Protein AF-0000000082338810 (afdb_homodimer)

Nearest PDB structures (foldseek):
  4py0-assembly1_A  TM=1.762E-01  e=1.887E+00  Homo sapiens
  6h2e-assembly1_P-2  TM=1.523E-01  e=2.058E+00  Aeromonas hydrophila subsp. hydrophila AL09-71
  4py0-assembly1_A  TM=1.743E-01  e=8.847E-01  Homo sapiens
  6h2e-assembly1_P-2  TM=1.523E-01  e=1.101E+00  Aeromonas hydrophila subsp. hydrophila AL09-71
  6h2f-assembly1_D  TM=1.379E-01  e=5.101E+00  Aeromonas hydrophila subsp. hydrophila AL09-71

Secondary structure (DSSP, 8-state):
----------SS--HHHHHTT------SSS-HHHHHTT----------------------------------------EEEHHHHHHHHHIIIIIHHHT-S-HHHHHIIIIIHHHHHTT-HHHHHHHHHHHHHHHHHTT-TT--HHHHHHHHHHHHHHHHHHHHHHTS--TTTHHHHHHHHHHHHHHHHHHHHHS-----HHHHHHHHHHHHHHHHHHHHHHHHHHHHHHHHTPPPSS-GGGTB---HHHHHHHHHHHHHHHTTHHHHHHSS--HHHHHHHHHHHHHHHHHHTT-B-GGGGGGTGGGG--HHHHHHHHTT-HHHHHHHHHHHHHHHHTTTSTTTTTHHHHHHHHHHHHS-GGGGGGGHHHHHHTT--GGGS--/----------SS--HHHHHTT------SSS-HHHHHTT----PPPP--------------------------------EEEHHHHHHHHHIIIIIHHHT-S-HHHHHIIIIIHHHHHTT-HHHHHHHHHHHHHHHHHTT-TT--HHHHHHHHHHHHHHHHHHHHHHTS--TTTHHHHHHHHHHHHHHHHHHHHHS-----HHHHHHHHHHHHHHHHHHHHHHHHHHHHHHHHTPPPSS-GGGTB---HHHHHHHHHHHHHHHTTHHHHHHSSS-HHHHHHHHHHHHHHHHHHTT-B-GGGGGGTGGGG--HHHHHHHHTT-HHHHHHHHHHHHHHHHTTTSTTTTTHHHHHHHHHHHHS-GGGGGGGHHHHHHTT--GGGTT-

Structure (mmCIF, N/CA/C/O backbone):
data_AF-0000000082338810-model_v1
#
loop_
_entity.id
_entity.type
_entity.pdbx_description
1 polymer 'Zn(2)-C6 fungal-type domain-containing protein'
#
loop_
_atom_site.group_PDB
_atom_site.id
_atom_site.type_symbol
_atom_site.label_atom_id
_atom_site.label_alt_id
_atom_site.label_comp_id
_atom_site.label_asym_id
_atom_site.label_entity_id
_atom_site.label_seq_id
_atom_site.pdbx_PDB_ins_code
_atom_site.Cartn_x
_atom_site.Cartn_y
_atom_site.Cartn_z
_atom_site.occupancy
_atom_site.B_iso_or_equiv
_atom_site.auth_seq_id
_atom_site.auth_comp_id
_atom_site.auth_asym_id
_atom_site.auth_atom_id
_atom_site.pdbx_PDB_model_num
ATOM 1 N N . MET A 1 1 ? 27.25 -40.094 -60.812 1 30.02 1 MET A N 1
ATOM 2 C CA . MET A 1 1 ? 26.891 -38.781 -60.312 1 30.02 1 MET A CA 1
ATOM 3 C C . MET A 1 1 ? 25.594 -38.844 -59.5 1 30.02 1 MET A C 1
ATOM 5 O O . MET A 1 1 ? 24.562 -39.312 -60 1 30.02 1 MET A O 1
ATOM 9 N N . PRO A 1 2 ? 25.5 -39 -58.156 1 37.44 2 PRO A N 1
ATOM 10 C CA . PRO A 1 2 ? 24.344 -39.406 -57.375 1 37.44 2 PRO A CA 1
ATOM 11 C C . PRO A 1 2 ? 23.203 -38.375 -57.406 1 37.44 2 PRO A C 1
ATOM 13 O O . PRO A 1 2 ? 23.453 -37.188 -57.625 1 37.44 2 PRO A O 1
ATOM 16 N N . SER A 1 3 ? 22.078 -38.719 -58.031 1 34.97 3 SER A N 1
ATOM 17 C CA . SER A 1 3 ? 20.875 -37.938 -58.281 1 34.97 3 SER A CA 1
ATOM 18 C C . SER A 1 3 ? 20.375 -37.219 -57.031 1 34.97 3 SER A C 1
ATOM 20 O O . SER A 1 3 ? 20.312 -37.812 -55.969 1 34.97 3 SER A O 1
ATOM 22 N N . ARG A 1 4 ? 20.562 -35.875 -56.938 1 43.81 4 ARG A N 1
ATOM 23 C CA . ARG A 1 4 ? 20.109 -34.969 -55.875 1 43.81 4 ARG A CA 1
ATOM 24 C C . ARG A 1 4 ? 18.641 -35.219 -55.531 1 43.81 4 ARG A C 1
ATOM 26 O O . ARG A 1 4 ? 17.781 -35.219 -56.438 1 43.81 4 ARG A O 1
ATOM 33 N N . ARG A 1 5 ? 18.344 -35.875 -54.5 1 43.25 5 ARG A N 1
ATOM 34 C CA . ARG A 1 5 ? 17 -36.156 -54.031 1 43.25 5 ARG A CA 1
ATOM 35 C C . ARG A 1 5 ? 16.172 -34.875 -54 1 43.25 5 ARG A C 1
ATOM 37 O O . ARG A 1 5 ? 16.641 -33.812 -53.562 1 43.25 5 ARG A O 1
ATOM 44 N N . PRO A 1 6 ? 15.094 -34.719 -54.812 1 43.44 6 PRO A N 1
ATOM 45 C CA . PRO A 1 6 ? 14.266 -33.531 -54.875 1 43.44 6 PRO A CA 1
ATOM 46 C C . PRO A 1 6 ? 13.672 -33.156 -53.5 1 43.44 6 PRO A C 1
ATOM 48 O O . PRO A 1 6 ? 13.336 -34.031 -52.719 1 43.44 6 PRO A O 1
ATOM 51 N N . HIS A 1 7 ? 14.109 -32.219 -52.812 1 49.5 7 HIS A N 1
ATOM 52 C CA . HIS A 1 7 ? 13.562 -31.641 -51.562 1 49.5 7 HIS A CA 1
ATOM 53 C C . HIS A 1 7 ? 12.078 -31.312 -51.719 1 49.5 7 HIS A C 1
ATOM 55 O O . HIS A 1 7 ? 11.68 -30.656 -52.688 1 49.5 7 HIS A O 1
ATOM 61 N N . THR A 1 8 ? 11.156 -32.188 -51.281 1 50.88 8 THR A N 1
ATOM 62 C CA . THR A 1 8 ? 9.711 -31.969 -51.344 1 50.88 8 THR A CA 1
ATOM 63 C C . THR A 1 8 ? 9.32 -30.766 -50.469 1 50.88 8 THR A C 1
ATOM 65 O O . THR A 1 8 ? 9.586 -30.766 -49.281 1 50.88 8 THR A O 1
ATOM 68 N N . LYS A 1 9 ? 9.227 -29.609 -51.031 1 53.47 9 LYS A N 1
ATOM 69 C CA . LYS A 1 9 ? 8.758 -28.391 -50.375 1 53.47 9 LYS A CA 1
ATOM 70 C C . LYS A 1 9 ? 7.316 -28.531 -49.906 1 53.47 9 LYS A C 1
ATOM 72 O O . LYS A 1 9 ? 6.5 -29.172 -50.594 1 53.47 9 LYS A O 1
ATOM 77 N N . SER A 1 10 ? 7.047 -28.359 -48.594 1 59.03 10 SER A N 1
ATOM 78 C CA . SER A 1 10 ? 5.676 -28.344 -48.094 1 59.03 10 SER A CA 1
ATOM 79 C C . SER A 1 10 ? 4.902 -27.156 -48.656 1 59.03 10 SER A C 1
ATOM 81 O O . SER A 1 10 ? 5.391 -26.016 -48.625 1 59.03 10 SER A O 1
ATOM 83 N N . ARG A 1 11 ? 3.947 -27.234 -49.531 1 67.94 11 ARG A N 1
ATOM 84 C CA . ARG A 1 11 ? 3.229 -26.219 -50.281 1 67.94 11 ARG A CA 1
ATOM 85 C C . ARG A 1 11 ? 2.379 -25.344 -49.375 1 67.94 11 ARG A C 1
ATOM 87 O O . ARG A 1 11 ? 2.217 -24.141 -49.625 1 67.94 11 ARG A O 1
ATOM 94 N N . THR A 1 12 ? 1.803 -25.906 -48.25 1 65.44 12 THR A N 1
ATOM 95 C CA . THR A 1 12 ? 0.859 -25.172 -47.438 1 65.44 12 THR A CA 1
ATOM 96 C C . THR A 1 12 ? 1.402 -25.016 -46 1 65.44 12 THR A C 1
ATOM 98 O O . THR A 1 12 ? 0.635 -25 -45.031 1 65.44 12 THR A O 1
ATOM 101 N N . GLY A 1 13 ? 2.631 -24.984 -45.812 1 71.81 13 GLY A N 1
ATOM 102 C CA . GLY A 1 13 ? 3.264 -24.812 -44.5 1 71.81 13 GLY A CA 1
ATOM 103 C C . GLY A 1 13 ? 2.949 -23.484 -43.844 1 71.81 13 GLY A C 1
ATOM 104 O O . GLY A 1 13 ? 2.604 -22.516 -44.531 1 71.81 13 GLY A O 1
ATOM 105 N N . CYS A 1 14 ? 3.031 -23.5 -42.469 1 72.69 14 CYS A N 1
ATOM 106 C CA . CYS A 1 14 ? 2.721 -22.281 -41.75 1 72.69 14 CYS A CA 1
ATOM 107 C C . CYS A 1 14 ? 3.801 -21.219 -41.969 1 72.69 14 CYS A C 1
ATOM 109 O O . CYS A 1 14 ? 4.91 -21.547 -42.406 1 72.69 14 CYS A O 1
ATOM 111 N N . ASN A 1 15 ? 3.549 -19.906 -41.812 1 75.25 15 ASN A N 1
ATOM 112 C CA . ASN A 1 15 ? 4.434 -18.781 -42.094 1 75.25 15 ASN A CA 1
ATOM 113 C C . ASN A 1 15 ? 5.773 -18.938 -41.375 1 75.25 15 ASN A C 1
ATOM 115 O O . ASN A 1 15 ? 6.824 -18.625 -41.938 1 75.25 15 ASN A O 1
ATOM 119 N N . ARG A 1 16 ? 5.785 -19.484 -40.312 1 73.88 16 ARG A N 1
ATOM 120 C CA . ARG A 1 16 ? 7.004 -19.578 -39.5 1 73.88 16 ARG A CA 1
ATOM 121 C C . ARG A 1 16 ? 7.938 -20.656 -40.062 1 73.88 16 ARG A C 1
ATOM 123 O O . ARG A 1 16 ? 9.148 -20.438 -40.156 1 73.88 16 ARG A O 1
ATOM 130 N N . CYS A 1 17 ? 7.461 -21.719 -40.312 1 74.06 17 CYS A N 1
ATOM 131 C CA . CYS A 1 17 ? 8.289 -22.797 -40.844 1 74.06 17 CYS A CA 1
ATOM 132 C C . CYS A 1 17 ? 8.93 -22.375 -42.156 1 74.06 17 CYS A C 1
ATOM 134 O O . CYS A 1 17 ? 10.086 -22.703 -42.438 1 74.06 17 CYS A O 1
ATOM 136 N N . LYS A 1 18 ? 8.227 -21.547 -42.938 1 75.25 18 LYS A N 1
ATOM 137 C CA . LYS A 1 18 ? 8.734 -21.031 -44.219 1 75.25 18 LYS A CA 1
ATOM 138 C C . LYS A 1 18 ? 9.852 -20.016 -43.969 1 75.25 18 LYS A C 1
ATOM 140 O O . LYS A 1 18 ? 10.859 -20.031 -44.688 1 75.25 18 LYS A O 1
ATOM 145 N N . GLU A 1 19 ? 9.68 -19.234 -42.969 1 74.5 19 GLU A N 1
ATOM 146 C CA . GLU A 1 19 ? 10.68 -18.219 -42.625 1 74.5 19 GLU A CA 1
ATOM 147 C C . GLU A 1 19 ? 11.961 -18.875 -42.125 1 74.5 19 GLU A C 1
ATOM 149 O O . GLU A 1 19 ? 13.062 -18.406 -42.438 1 74.5 19 GLU A O 1
ATOM 154 N N . LYS A 1 20 ? 11.844 -19.953 -41.5 1 73.75 20 LYS A N 1
ATOM 155 C CA . LYS A 1 20 ? 12.984 -20.641 -40.906 1 73.75 20 LYS A CA 1
ATOM 156 C C . LYS A 1 20 ? 13.516 -21.734 -41.844 1 73.75 20 LYS A C 1
ATOM 158 O O . LYS A 1 20 ? 14.508 -22.391 -41.531 1 73.75 20 LYS A O 1
ATOM 163 N N . ARG A 1 21 ? 12.859 -21.906 -42.938 1 72.25 21 ARG A N 1
ATOM 164 C CA . ARG A 1 21 ? 13.242 -22.844 -43.969 1 72.25 21 ARG A CA 1
ATOM 165 C C . ARG A 1 21 ? 13.359 -24.266 -43.406 1 72.25 21 ARG A C 1
ATOM 167 O O . ARG A 1 21 ? 14.305 -24.984 -43.75 1 72.25 21 ARG A O 1
ATOM 174 N N . ILE A 1 22 ? 12.508 -24.516 -42.469 1 75.69 22 ILE A N 1
ATOM 175 C CA . ILE A 1 22 ? 12.422 -25.875 -41.969 1 75.69 22 ILE A CA 1
ATOM 176 C C . ILE A 1 22 ? 11.211 -26.578 -42.594 1 75.69 22 ILE A C 1
ATOM 178 O O . ILE A 1 22 ? 10.234 -25.922 -42.969 1 75.69 22 ILE A O 1
ATOM 182 N N . LYS A 1 23 ? 11.266 -27.875 -42.656 1 73.06 23 LYS A N 1
ATOM 183 C CA . LYS A 1 23 ? 10.172 -28.641 -43.219 1 73.06 23 LYS A CA 1
ATOM 184 C C . LYS A 1 23 ? 8.938 -28.609 -42.344 1 73.06 23 LYS A C 1
ATOM 186 O O . LYS A 1 23 ? 9 -29.016 -41.156 1 73.06 23 LYS A O 1
ATOM 191 N N . CYS A 1 24 ? 7.828 -27.969 -42.688 1 73.38 24 CYS A N 1
ATOM 192 C CA . CYS A 1 24 ? 6.551 -27.938 -42 1 73.38 24 CYS A CA 1
ATOM 193 C C . CYS A 1 24 ? 5.754 -29.203 -42.25 1 73.38 24 CYS A C 1
ATOM 195 O O . CYS A 1 24 ? 5.656 -29.672 -43.375 1 73.38 24 CYS A O 1
ATOM 197 N N . ASP A 1 25 ? 5.203 -29.891 -41.375 1 74.38 25 ASP A N 1
ATOM 198 C CA . ASP A 1 25 ? 4.395 -31.078 -41.562 1 74.38 25 ASP A CA 1
ATOM 199 C C . ASP A 1 25 ? 2.941 -30.734 -41.875 1 74.38 25 ASP A C 1
ATOM 201 O O . ASP A 1 25 ? 2.094 -31.609 -42 1 74.38 25 ASP A O 1
ATOM 205 N N . GLU A 1 26 ? 2.502 -29.469 -41.938 1 72.25 26 GLU A N 1
ATOM 206 C CA . GLU A 1 26 ? 1.203 -28.938 -42.344 1 72.25 26 GLU A CA 1
ATOM 207 C C . GLU A 1 26 ? 0.088 -29.484 -41.438 1 72.25 26 GLU A C 1
ATOM 209 O O . GLU A 1 26 ? -1.074 -29.516 -41.844 1 72.25 26 GLU A O 1
ATOM 214 N N . ALA A 1 27 ? 0.519 -29.906 -40.188 1 73.12 27 ALA A N 1
ATOM 215 C CA . ALA A 1 27 ? -0.509 -30.391 -39.25 1 73.12 27 ALA A CA 1
ATOM 216 C C . ALA A 1 27 ? -1.405 -29.234 -38.812 1 73.12 27 ALA A C 1
ATOM 218 O O . ALA A 1 27 ? -0.947 -28.109 -38.656 1 73.12 27 ALA A O 1
ATOM 219 N N . GLN A 1 28 ? -2.768 -29.219 -38.844 1 72 28 GLN A N 1
ATOM 220 C CA . GLN A 1 28 ? -3.758 -28.297 -38.312 1 72 28 GLN A CA 1
ATOM 221 C C . GLN A 1 28 ? -4.258 -28.734 -36.938 1 72 28 GLN A C 1
ATOM 223 O O . GLN A 1 28 ? -4.352 -29.938 -36.656 1 72 28 GLN A O 1
ATOM 228 N N . PRO A 1 29 ? -4.414 -27.734 -35.938 1 70.5 29 PRO A N 1
ATOM 229 C CA . PRO A 1 29 ? -4.336 -26.281 -36.219 1 70.5 29 PRO A CA 1
ATOM 230 C C . PRO A 1 29 ? -2.918 -25.734 -36.062 1 70.5 29 PRO A C 1
ATOM 232 O O . PRO A 1 29 ? -2.637 -24.625 -36.5 1 70.5 29 PRO A O 1
ATOM 235 N N . VAL A 1 30 ? -2.006 -26.484 -35.438 1 75.94 30 VAL A N 1
ATOM 236 C CA . VAL A 1 30 ? -0.631 -26.031 -35.25 1 75.94 30 VAL A CA 1
ATOM 237 C C . VAL A 1 30 ? 0.336 -27.094 -35.75 1 75.94 30 VAL A C 1
ATOM 239 O O . VAL A 1 30 ? 0.204 -28.281 -35.438 1 75.94 30 VAL A O 1
ATOM 242 N N . CYS A 1 31 ? 1.266 -26.719 -36.531 1 74.19 31 CYS A N 1
ATOM 243 C CA . CYS A 1 31 ? 2.234 -27.672 -37.062 1 74.19 31 CYS A CA 1
ATOM 244 C C . CYS A 1 31 ? 3.215 -28.109 -36 1 74.19 31 CYS A C 1
ATOM 246 O O . CYS A 1 31 ? 3.381 -27.422 -34.969 1 74.19 31 CYS A O 1
ATOM 248 N N . SER A 1 32 ? 3.84 -29.312 -36.156 1 74.56 32 SER A N 1
ATOM 249 C CA . SER A 1 32 ? 4.711 -29.938 -35.156 1 74.56 32 SER A CA 1
ATOM 250 C C . SER A 1 32 ? 5.867 -29.016 -34.781 1 74.56 32 SER A C 1
ATOM 252 O O . SER A 1 32 ? 6.312 -29.016 -33.625 1 74.56 32 SER A O 1
ATOM 254 N N . ALA A 1 33 ? 6.379 -28.219 -35.656 1 71.88 33 ALA A N 1
ATOM 255 C CA . ALA A 1 33 ? 7.48 -27.297 -35.406 1 71.88 33 ALA A CA 1
ATOM 256 C C . ALA A 1 33 ? 7.012 -26.125 -34.531 1 71.88 33 ALA A C 1
ATOM 258 O O . ALA A 1 33 ? 7.68 -25.75 -33.562 1 71.88 33 ALA A O 1
ATOM 259 N N . CYS A 1 34 ? 5.961 -25.578 -34.938 1 68.81 34 CYS A N 1
ATOM 260 C CA . CYS A 1 34 ? 5.391 -24.484 -34.188 1 68.81 34 CYS A CA 1
ATOM 261 C C . CYS A 1 34 ? 4.914 -24.969 -32.812 1 68.81 34 CYS A C 1
ATOM 263 O O . CYS A 1 34 ? 5.078 -24.281 -31.797 1 68.81 34 CYS A O 1
ATOM 265 N N . ALA A 1 35 ? 4.359 -26.172 -32.688 1 70.19 35 ALA A N 1
ATOM 266 C CA . ALA A 1 35 ? 3.969 -26.812 -31.453 1 70.19 35 ALA A CA 1
ATOM 267 C C . ALA A 1 35 ? 5.184 -27.047 -30.562 1 70.19 35 ALA A C 1
ATOM 269 O O . ALA A 1 35 ? 5.125 -26.828 -29.344 1 70.19 35 ALA A O 1
ATOM 270 N N . ARG A 1 36 ? 6.23 -27.391 -31.141 1 65.69 36 ARG A N 1
ATOM 271 C CA . ARG A 1 36 ? 7.469 -27.656 -30.406 1 65.69 36 ARG A CA 1
ATOM 272 C C . ARG A 1 36 ? 8.039 -26.375 -29.797 1 65.69 36 ARG A C 1
ATOM 274 O O . ARG A 1 36 ? 8.578 -26.406 -28.688 1 65.69 36 ARG A O 1
ATOM 281 N N . TYR A 1 37 ? 7.883 -25.344 -30.469 1 65.19 37 TYR A N 1
ATOM 282 C CA . TYR A 1 37 ? 8.469 -24.078 -30.031 1 65.19 37 TYR A CA 1
ATOM 283 C C . TYR A 1 37 ? 7.41 -23.172 -29.422 1 65.19 37 TYR A C 1
ATOM 285 O O . TYR A 1 37 ? 7.684 -22 -29.125 1 65.19 37 TYR A O 1
ATOM 293 N N . ASN A 1 38 ? 6.176 -23.719 -29.156 1 58.97 38 ASN A N 1
ATOM 294 C CA . ASN A 1 38 ? 5.004 -23.078 -28.562 1 58.97 38 ASN A CA 1
ATOM 295 C C . ASN A 1 38 ? 4.77 -21.688 -29.141 1 58.97 38 ASN A C 1
ATOM 297 O O . ASN A 1 38 ? 4.562 -20.734 -28.406 1 58.97 38 ASN A O 1
ATOM 301 N N . VAL A 1 39 ? 4.82 -21.672 -30.453 1 65.81 39 VAL A N 1
ATOM 302 C CA . VAL A 1 39 ? 4.551 -20.438 -31.188 1 65.81 39 VAL A CA 1
ATOM 303 C C . VAL A 1 39 ? 3.275 -20.594 -32 1 65.81 39 VAL A C 1
ATOM 305 O O . VAL A 1 39 ? 2.9 -21.703 -32.375 1 65.81 39 VAL A O 1
ATOM 308 N N . PRO A 1 40 ? 2.471 -19.453 -32.062 1 66.56 40 PRO A N 1
ATOM 309 C CA . PRO A 1 40 ? 1.279 -19.562 -32.906 1 66.56 40 PRO A CA 1
ATOM 310 C C . PRO A 1 40 ? 1.6 -20.031 -34.312 1 66.56 40 PRO A C 1
ATOM 312 O O . PRO A 1 40 ? 2.531 -19.516 -34.938 1 66.56 40 PRO A O 1
ATOM 315 N N . CYS A 1 41 ? 0.899 -21.047 -34.719 1 68.62 41 CYS A N 1
ATOM 316 C CA . CYS A 1 41 ? 1.001 -21.594 -36.062 1 68.62 41 CYS A CA 1
ATOM 317 C C . CYS A 1 41 ? -0.009 -20.938 -37 1 68.62 41 CYS A C 1
ATOM 319 O O . CYS A 1 41 ? -1.217 -21.125 -36.844 1 68.62 41 CYS A O 1
ATOM 321 N N . VAL A 1 42 ? 0.25 -19.922 -37.688 1 69.44 42 VAL A N 1
ATOM 322 C CA . VAL A 1 42 ? -0.642 -19.234 -38.625 1 69.44 42 VAL A CA 1
ATOM 323 C C . VAL A 1 42 ? -0.532 -19.859 -40 1 69.44 42 VAL A C 1
ATOM 325 O O . VAL A 1 42 ? 0.528 -19.812 -40.625 1 69.44 42 VAL A O 1
ATOM 328 N N . PRO A 1 43 ? -1.51 -20.594 -40.375 1 63.75 43 PRO A N 1
ATOM 329 C CA . PRO A 1 43 ? -1.501 -21.188 -41.719 1 63.75 43 PRO A CA 1
ATOM 330 C C . PRO A 1 43 ? -1.514 -20.125 -42.812 1 63.75 43 PRO A C 1
ATOM 332 O O . PRO A 1 43 ? -2.053 -19.031 -42.625 1 63.75 43 PRO A O 1
ATOM 335 N N . LYS A 1 44 ? -0.744 -20.219 -43.781 1 59.47 44 LYS A N 1
ATOM 336 C CA . LYS A 1 44 ? -0.892 -19.312 -44.938 1 59.47 44 LYS A CA 1
ATOM 337 C C . LYS A 1 44 ? -2.301 -19.391 -45.5 1 59.47 44 LYS A C 1
ATOM 339 O O . LYS A 1 44 ? -2.838 -20.484 -45.719 1 59.47 44 LYS A O 1
ATOM 344 N N . PRO A 1 45 ? -3.074 -18.219 -45.5 1 49.91 45 PRO A N 1
ATOM 345 C CA . PRO A 1 45 ? -4.355 -18.266 -46.219 1 49.91 45 PRO A CA 1
ATOM 346 C C . PRO A 1 45 ? -4.254 -18.922 -47.594 1 49.91 45 PRO A C 1
ATOM 348 O O . PRO A 1 45 ? -3.258 -18.734 -48.281 1 49.91 45 PRO A O 1
ATOM 351 N N . ARG A 1 46 ? -4.906 -19.953 -47.781 1 44.03 46 ARG A N 1
ATOM 352 C CA . ARG A 1 46 ? -5.043 -20.469 -49.125 1 44.03 46 ARG A CA 1
ATOM 353 C C . ARG A 1 46 ? -5.473 -19.359 -50.094 1 44.03 46 ARG A C 1
ATOM 355 O O . ARG A 1 46 ? -6.449 -18.656 -49.844 1 44.03 46 ARG A O 1
ATOM 362 N N . PRO A 1 47 ? -4.66 -18.938 -51.031 1 38.41 47 PRO A N 1
ATOM 363 C CA . PRO A 1 47 ? -5.273 -18.047 -52 1 38.41 47 PRO A CA 1
ATOM 364 C C . PRO A 1 47 ? -6.543 -18.625 -52.625 1 38.41 47 PRO A C 1
ATOM 366 O O . PRO A 1 47 ? -6.566 -19.812 -53 1 38.41 47 PRO A O 1
ATOM 369 N N . SER A 1 48 ? -7.766 -18.359 -52.031 1 34.5 48 SER A N 1
ATOM 370 C CA . SER A 1 48 ? -8.953 -18.703 -52.812 1 34.5 48 SER A CA 1
ATOM 371 C C . SER A 1 48 ? -8.695 -18.562 -54.312 1 34.5 48 SER A C 1
ATOM 373 O O . SER A 1 48 ? -8.18 -17.531 -54.75 1 34.5 48 SER A O 1
ATOM 375 N N . ARG A 1 49 ? -8.477 -19.594 -54.938 1 32.12 49 ARG A N 1
ATOM 376 C CA . ARG A 1 49 ? -8.414 -19.609 -56.406 1 32.12 49 ARG A CA 1
ATOM 377 C C . ARG A 1 49 ? -9.578 -18.828 -57.031 1 32.12 49 ARG A C 1
ATOM 379 O O . ARG A 1 49 ? -10.656 -19.391 -57.219 1 32.12 49 ARG A O 1
ATOM 386 N N . ALA A 1 50 ? -10.047 -17.641 -56.469 1 30.72 50 ALA A N 1
ATOM 387 C CA . ALA A 1 50 ? -10.992 -17.047 -57.406 1 30.72 50 ALA A CA 1
ATOM 388 C C . ALA A 1 50 ? -10.406 -17.016 -58.812 1 30.72 50 ALA A C 1
ATOM 390 O O . ALA A 1 50 ? -9.188 -16.938 -58.969 1 30.72 50 ALA A O 1
ATOM 391 N N . LYS A 1 51 ? -11.203 -17.375 -59.75 1 30.09 51 LYS A N 1
ATOM 392 C CA . LYS A 1 51 ? -11.062 -17.422 -61.188 1 30.09 51 LYS A CA 1
ATOM 393 C C . LYS A 1 51 ? -10.336 -16.188 -61.719 1 30.09 51 LYS A C 1
ATOM 395 O O . LYS A 1 51 ? -10.703 -15.062 -61.406 1 30.09 51 LYS A O 1
ATOM 400 N N . PRO A 1 52 ? -9.086 -16.391 -62.312 1 27.34 52 PRO A N 1
ATOM 401 C CA . PRO A 1 52 ? -8.352 -15.305 -62.969 1 27.34 52 PRO A CA 1
ATOM 402 C C . PRO A 1 52 ? -9.203 -14.539 -63.969 1 27.34 52 PRO A C 1
ATOM 404 O O . PRO A 1 52 ? -9.703 -15.133 -64.938 1 27.34 52 PRO A O 1
ATOM 407 N N . ALA A 1 53 ? -10.273 -13.836 -63.656 1 26.66 53 ALA A N 1
ATOM 408 C CA . ALA A 1 53 ? -10.727 -13 -64.75 1 26.66 53 ALA A CA 1
ATOM 409 C C . ALA A 1 53 ? -9.547 -12.414 -65.5 1 26.66 53 ALA A C 1
ATOM 411 O O . ALA A 1 53 ? -8.43 -12.352 -65 1 26.66 53 ALA A O 1
ATOM 412 N N . ARG A 1 54 ? -9.93 -11.641 -66.688 1 26.14 54 ARG A N 1
ATOM 413 C CA . ARG A 1 54 ? -9.148 -11.117 -67.812 1 26.14 54 ARG A CA 1
ATOM 414 C C . ARG A 1 54 ? -7.969 -10.289 -67.312 1 26.14 54 ARG A C 1
ATOM 416 O O . ARG A 1 54 ? -8.125 -9.445 -66.438 1 26.14 54 ARG A O 1
ATOM 423 N N . ALA A 1 55 ? -6.766 -10.555 -67.875 1 28.48 55 ALA A N 1
ATOM 424 C CA . ALA A 1 55 ? -5.336 -10.312 -67.75 1 28.48 55 ALA A CA 1
ATOM 425 C C . ALA A 1 55 ? -5.004 -8.828 -67.875 1 28.48 55 ALA A C 1
ATOM 427 O O . ALA A 1 55 ? -4.395 -8.406 -68.812 1 28.48 55 ALA A O 1
ATOM 428 N N . ALA A 1 56 ? -6.039 -7.91 -67.75 1 25.92 56 ALA A N 1
ATOM 429 C CA . ALA A 1 56 ? -5.531 -6.598 -68.188 1 25.92 56 ALA A CA 1
ATOM 430 C C . ALA A 1 56 ? -4.203 -6.293 -67.5 1 25.92 56 ALA A C 1
ATOM 432 O O . ALA A 1 56 ? -3.967 -6.727 -66.312 1 25.92 56 ALA A O 1
ATOM 433 N N . GLN A 1 57 ? -3.182 -5.867 -68.25 1 23.67 57 GLN A N 1
ATOM 434 C CA . GLN A 1 57 ? -1.756 -5.586 -68.125 1 23.67 57 GLN A CA 1
ATOM 435 C C . GLN A 1 57 ? -1.472 -4.766 -66.875 1 23.67 57 GLN A C 1
ATOM 437 O O . GLN A 1 57 ? -0.386 -4.199 -66.688 1 23.67 57 GLN A O 1
ATOM 442 N N . SER A 1 58 ? -2.502 -4.527 -66.062 1 24.27 58 SER A N 1
ATOM 443 C CA . SER A 1 58 ? -2.068 -3.418 -65.188 1 24.27 58 SER A CA 1
ATOM 444 C C . SER A 1 58 ? -0.811 -3.775 -64.438 1 24.27 58 SER A C 1
ATOM 446 O O . SER A 1 58 ? -0.611 -4.934 -64.062 1 24.27 58 SER A O 1
ATOM 448 N N . SER A 1 59 ? 0.295 -3.02 -64.688 1 24.67 59 SER A N 1
ATOM 449 C CA . SER A 1 59 ? 1.605 -2.99 -64 1 24.67 59 SER A CA 1
ATOM 450 C C . SER A 1 59 ? 1.49 -3.225 -62.531 1 24.67 59 SER A C 1
ATOM 452 O O . SER A 1 59 ? 0.86 -2.439 -61.812 1 24.67 59 SER A O 1
ATOM 454 N N . SER A 1 60 ? 1.188 -4.43 -62.188 1 26.25 60 SER A N 1
ATOM 455 C CA . SER A 1 60 ? 1.046 -4.812 -60.781 1 26.25 60 SER A CA 1
ATOM 456 C C . SER A 1 60 ? 2.26 -4.383 -59.969 1 26.25 60 SER A C 1
ATOM 458 O O . SER A 1 60 ? 3.357 -4.91 -60.125 1 26.25 60 SER A O 1
ATOM 460 N N . SER A 1 61 ? 2.488 -2.988 -59.938 1 26.42 61 SER A N 1
ATOM 461 C CA . SER A 1 61 ? 3.541 -2.553 -59.031 1 26.42 61 SER A CA 1
ATOM 462 C C . SER A 1 61 ? 3.521 -3.359 -57.719 1 26.42 61 SER A C 1
ATOM 464 O O . SER A 1 61 ? 2.455 -3.629 -57.188 1 26.42 61 SER A O 1
ATOM 466 N N . GLN A 1 62 ? 4.414 -4.336 -57.688 1 25.44 62 GLN A N 1
ATOM 467 C CA . GLN A 1 62 ? 4.676 -5.133 -56.5 1 25.44 62 GLN A CA 1
ATOM 468 C C . GLN A 1 62 ? 4.48 -4.309 -55.219 1 25.44 62 GLN A C 1
ATOM 470 O O . GLN A 1 62 ? 5.109 -3.264 -55.062 1 25.44 62 GLN A O 1
ATOM 475 N N . PRO A 1 63 ? 3.227 -4.188 -54.812 1 28.44 63 PRO A N 1
ATOM 476 C CA . PRO A 1 63 ? 3.279 -3.322 -53.625 1 28.44 63 PRO A CA 1
ATOM 477 C C . PRO A 1 63 ? 4.457 -3.648 -52.719 1 28.44 63 PRO A C 1
ATOM 479 O O . PRO A 1 63 ? 4.789 -4.82 -52.531 1 28.44 63 PRO A O 1
ATOM 482 N N . LEU A 1 64 ? 5.539 -2.889 -52.812 1 27.33 64 LEU A N 1
ATOM 483 C CA . LEU A 1 64 ? 6.629 -2.879 -51.844 1 27.33 64 LEU A CA 1
ATOM 484 C C . LEU A 1 64 ? 6.117 -3.242 -50.438 1 27.33 64 LEU A C 1
ATOM 486 O O . LEU A 1 64 ? 5.191 -2.607 -49.938 1 27.33 64 LEU A O 1
ATOM 490 N N . ILE A 1 65 ? 5.934 -4.523 -50.25 1 28.36 65 ILE A N 1
ATOM 491 C CA . ILE A 1 65 ? 5.648 -4.957 -48.875 1 28.36 65 ILE A CA 1
ATOM 492 C C . ILE A 1 65 ? 6.363 -4.043 -47.906 1 28.36 65 ILE A C 1
ATOM 494 O O . ILE A 1 65 ? 7.594 -3.955 -47.906 1 28.36 65 ILE A O 1
ATOM 498 N N . SER A 1 66 ? 5.848 -2.816 -47.719 1 29.44 66 SER A N 1
ATOM 499 C CA . SER A 1 66 ? 6.418 -1.937 -46.719 1 29.44 66 SER A CA 1
ATOM 500 C C . SER A 1 66 ? 6.984 -2.736 -45.531 1 29.44 66 SER A C 1
ATOM 502 O O . SER A 1 66 ? 6.402 -3.742 -45.125 1 29.44 66 SER A O 1
ATOM 504 N N . PRO A 1 67 ? 8.281 -2.697 -45.312 1 31.81 67 PRO A N 1
ATOM 505 C CA . PRO A 1 67 ? 8.875 -3.338 -44.125 1 31.81 67 PRO A CA 1
ATOM 506 C C . PRO A 1 67 ? 7.934 -3.352 -42.938 1 31.81 67 PRO A C 1
ATOM 508 O O . PRO A 1 67 ? 7.059 -2.49 -42.812 1 31.81 67 PRO A O 1
ATOM 511 N N . ALA A 1 68 ? 7.598 -4.547 -42.5 1 33.91 68 ALA A N 1
ATOM 512 C CA . ALA A 1 68 ? 6.812 -4.605 -41.281 1 33.91 68 ALA A CA 1
ATOM 513 C C . ALA A 1 68 ? 7.121 -3.422 -40.375 1 33.91 68 ALA A C 1
ATOM 515 O O . ALA A 1 68 ? 8.273 -2.998 -40.25 1 33.91 68 ALA A O 1
ATOM 516 N N . PRO A 1 69 ? 6.289 -2.449 -40.188 1 34.31 69 PRO A N 1
ATOM 517 C CA . PRO A 1 69 ? 6.691 -1.339 -39.344 1 34.31 69 PRO A CA 1
ATOM 518 C C . PRO A 1 69 ? 7.582 -1.784 -38.188 1 34.31 69 PRO A C 1
ATOM 520 O O . PRO A 1 69 ? 7.5 -2.936 -37.75 1 34.31 69 PRO A O 1
ATOM 523 N N . PRO A 1 70 ? 8.805 -1.284 -38.031 1 34.53 70 PRO A N 1
ATOM 524 C CA . PRO A 1 70 ? 9.641 -1.631 -36.875 1 34.53 70 PRO A CA 1
ATOM 525 C C . PRO A 1 70 ? 8.82 -1.883 -35.625 1 34.53 70 PRO A C 1
ATOM 527 O O . PRO A 1 70 ? 7.734 -1.312 -35.469 1 34.53 70 PRO A O 1
ATOM 530 N N . ILE A 1 71 ? 8.75 -3.092 -35.188 1 38.16 71 ILE A N 1
ATOM 531 C CA . ILE A 1 71 ? 8.219 -3.268 -33.844 1 38.16 71 ILE A CA 1
ATOM 532 C C . ILE A 1 71 ? 8.484 -2.01 -33.031 1 38.16 71 ILE A C 1
ATOM 534 O O . ILE A 1 71 ? 9.633 -1.574 -32.906 1 38.16 71 ILE A O 1
ATOM 538 N N . PRO A 1 72 ? 7.648 -1.018 -33.031 1 38.44 72 PRO A N 1
ATOM 539 C CA . PRO A 1 72 ? 7.969 0.202 -32.281 1 38.44 72 PRO A CA 1
ATOM 540 C C . PRO A 1 72 ? 8.852 -0.065 -31.078 1 38.44 72 PRO A C 1
ATOM 542 O O . PRO A 1 72 ? 8.734 -1.119 -30.453 1 38.44 72 PRO A O 1
ATOM 545 N N . THR A 1 73 ? 10.07 0.292 -31.047 1 42.69 73 THR A N 1
ATOM 546 C CA . THR A 1 73 ? 10.891 0.37 -29.828 1 42.69 73 THR A CA 1
ATOM 547 C C . THR A 1 73 ? 10.016 0.544 -28.594 1 42.69 73 THR A C 1
ATOM 549 O O . THR A 1 73 ? 9.047 1.306 -28.625 1 42.69 73 THR A O 1
ATOM 552 N N . PRO A 1 74 ? 9.898 -0.435 -27.75 1 48.19 74 PRO A N 1
ATOM 553 C CA . PRO A 1 74 ? 9.094 -0.273 -26.531 1 48.19 74 PRO A CA 1
ATOM 554 C C . PRO A 1 74 ? 9.039 1.175 -26.047 1 48.19 74 PRO A C 1
ATOM 556 O O . PRO A 1 74 ? 10.07 1.755 -25.703 1 48.19 74 PRO A O 1
ATOM 559 N N . GLU A 1 75 ? 8.469 2.051 -26.766 1 52.47 75 GLU A N 1
ATOM 560 C CA . GLU A 1 75 ? 8.258 3.428 -26.328 1 52.47 75 GLU A CA 1
ATOM 561 C C . GLU A 1 75 ? 7.98 3.494 -24.828 1 52.47 75 GLU A C 1
ATOM 563 O O . GLU A 1 75 ? 7.137 2.762 -24.312 1 52.47 75 GLU A O 1
ATOM 568 N N . SER A 1 76 ? 8.984 3.85 -24.078 1 65.44 76 SER A N 1
ATOM 569 C CA . SER A 1 76 ? 8.891 4.07 -22.641 1 65.44 76 SER A CA 1
ATOM 570 C C . SER A 1 76 ? 7.598 4.797 -22.281 1 65.44 76 SER A C 1
ATOM 572 O O . SER A 1 76 ? 7.285 5.848 -22.844 1 65.44 76 SER A O 1
ATOM 574 N N . ARG A 1 77 ? 6.629 4.117 -21.766 1 80.25 77 ARG A N 1
ATOM 575 C CA . ARG A 1 77 ? 5.355 4.66 -21.312 1 80.25 77 ARG A CA 1
ATOM 576 C C . ARG A 1 77 ? 5.57 5.922 -20.484 1 80.25 77 ARG A C 1
ATOM 578 O O . ARG A 1 77 ? 6.438 5.961 -19.609 1 80.25 77 ARG A O 1
ATOM 585 N N . SER A 1 78 ? 4.879 6.965 -20.969 1 89 78 SER A N 1
ATOM 586 C CA . SER A 1 78 ? 5.027 8.211 -20.219 1 89 78 SER A CA 1
ATOM 587 C C . SER A 1 78 ? 3.82 8.469 -19.328 1 89 78 SER A C 1
ATOM 589 O O . SER A 1 78 ? 3.873 9.32 -18.422 1 89 78 SER A O 1
ATOM 591 N N . THR A 1 79 ? 2.73 7.68 -19.562 1 93.88 79 THR A N 1
ATOM 592 C CA . THR A 1 79 ? 1.518 7.906 -18.781 1 93.88 79 THR A CA 1
ATOM 593 C C . THR A 1 79 ? 0.801 6.59 -18.5 1 93.88 79 THR A C 1
ATOM 595 O O . THR A 1 79 ? 1.078 5.578 -19.156 1 93.88 79 THR A O 1
ATOM 598 N N . ILE A 1 80 ? -0.014 6.547 -17.531 1 94.62 80 ILE A N 1
ATOM 599 C CA . ILE A 1 80 ? -0.929 5.465 -17.188 1 94.62 80 ILE A CA 1
ATOM 600 C C . ILE A 1 80 ? -2.357 6.004 -17.109 1 94.62 80 ILE A C 1
ATOM 602 O O . ILE A 1 80 ? -2.584 7.109 -16.609 1 94.62 80 ILE A O 1
ATOM 606 N N . THR A 1 81 ? -3.25 5.309 -17.703 1 94.94 81 THR A N 1
ATOM 607 C CA . THR A 1 81 ? -4.645 5.73 -17.609 1 94.94 81 THR A CA 1
ATOM 608 C C . THR A 1 81 ? -5.164 5.605 -16.188 1 94.94 81 THR A C 1
ATOM 610 O O . THR A 1 81 ? -4.613 4.852 -15.383 1 94.94 81 THR A O 1
ATOM 613 N N . ILE A 1 82 ? -6.242 6.289 -15.859 1 95.5 82 ILE A N 1
ATOM 614 C CA . ILE A 1 82 ? -6.836 6.223 -14.531 1 95.5 82 ILE A CA 1
ATOM 615 C C . ILE A 1 82 ? -7.355 4.809 -14.266 1 95.5 82 ILE A C 1
ATOM 617 O O . ILE A 1 82 ? -7.27 4.309 -13.141 1 95.5 82 ILE A O 1
ATOM 621 N N . TRP A 1 83 ? -7.852 4.184 -15.32 1 95.5 83 TRP A N 1
ATOM 622 C CA . TRP A 1 83 ? -8.297 2.799 -15.203 1 95.5 83 TRP A CA 1
ATOM 623 C C . TRP A 1 83 ? -7.141 1.885 -14.812 1 95.5 83 TRP A C 1
ATOM 625 O O . TRP A 1 83 ? -7.27 1.069 -13.891 1 95.5 83 TRP A O 1
ATOM 635 N N . GLU A 1 84 ? -6.035 2.01 -15.523 1 96.25 84 GLU A N 1
ATOM 636 C CA . GLU A 1 84 ? -4.84 1.243 -15.188 1 96.25 84 GLU A CA 1
ATOM 637 C C . GLU A 1 84 ? -4.367 1.548 -13.766 1 96.25 84 GLU A C 1
ATOM 639 O O . GLU A 1 84 ? -3.977 0.642 -13.031 1 96.25 84 GLU A O 1
ATOM 644 N N . PHE A 1 85 ? -4.43 2.822 -13.438 1 97.06 85 PHE A N 1
ATOM 645 C CA . PHE A 1 85 ? -4.023 3.207 -12.094 1 97.06 85 PHE A CA 1
ATOM 646 C C . PHE A 1 85 ? -4.883 2.506 -11.047 1 97.06 85 PHE A C 1
ATOM 648 O O . PHE A 1 85 ? -4.375 2.068 -10.008 1 97.06 85 PHE A O 1
ATOM 655 N N . GLY A 1 86 ? -6.148 2.473 -11.344 1 97.25 86 GLY A N 1
ATOM 656 C CA . GLY A 1 86 ? -7.039 1.778 -10.422 1 97.25 86 GLY A CA 1
ATOM 657 C C . GLY A 1 86 ? -6.641 0.336 -10.18 1 97.25 86 GLY A C 1
ATOM 658 O O . GLY A 1 86 ? -6.688 -0.143 -9.047 1 97.25 86 GLY A O 1
ATOM 659 N N . LEU A 1 87 ? -6.191 -0.304 -11.164 1 98.12 87 LEU A N 1
ATOM 660 C CA . LEU A 1 87 ? -5.773 -1.698 -11.062 1 98.12 87 LEU A CA 1
ATOM 661 C C . LEU A 1 87 ? -4.441 -1.813 -10.328 1 98.12 87 LEU A C 1
ATOM 663 O O . LEU A 1 87 ? -4.238 -2.746 -9.547 1 98.12 87 LEU A O 1
ATOM 667 N N . LEU A 1 88 ? -3.521 -0.857 -10.617 1 98.25 88 LEU A N 1
ATOM 668 C CA . LEU A 1 88 ? -2.256 -0.83 -9.891 1 98.25 88 LEU A CA 1
ATOM 669 C C . LEU A 1 88 ? -2.488 -0.566 -8.406 1 98.25 88 LEU A C 1
ATOM 671 O O . LEU A 1 88 ? -1.848 -1.186 -7.555 1 98.25 88 LEU A O 1
ATOM 675 N N . HIS A 1 89 ? -3.346 0.38 -8.148 1 98.31 89 HIS A N 1
ATOM 676 C CA . HIS A 1 89 ? -3.713 0.687 -6.77 1 98.31 89 HIS A CA 1
ATOM 677 C C . HIS A 1 89 ? -4.266 -0.545 -6.059 1 98.31 89 HIS A C 1
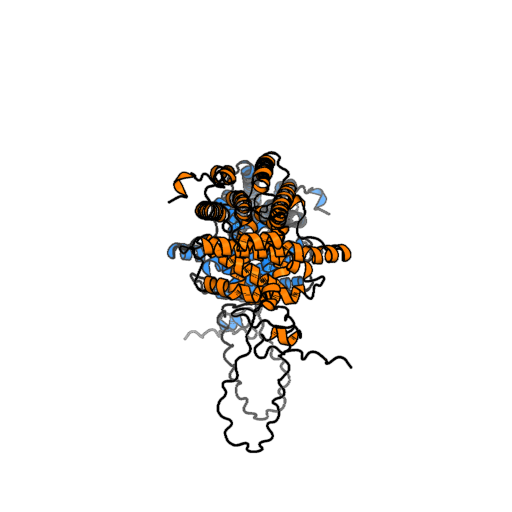ATOM 679 O O . HIS A 1 89 ? -3.9 -0.823 -4.914 1 98.31 89 HIS A O 1
ATOM 685 N N . HIS A 1 90 ? -5.133 -1.287 -6.719 1 98.19 90 HIS A N 1
ATOM 686 C CA . HIS A 1 90 ? -5.68 -2.531 -6.188 1 98.19 90 HIS A CA 1
ATOM 687 C C . HIS A 1 90 ? -4.578 -3.557 -5.941 1 98.19 90 HIS A C 1
ATOM 689 O O . HIS A 1 90 ? -4.586 -4.246 -4.918 1 98.19 90 HIS A O 1
ATOM 695 N N . TRP A 1 91 ? -3.713 -3.658 -6.887 1 98.56 91 TRP A N 1
ATOM 696 C CA . TRP A 1 91 ? -2.584 -4.57 -6.73 1 98.56 91 TRP A CA 1
ATOM 697 C C . TRP A 1 91 ? -1.793 -4.25 -5.469 1 98.56 91 TRP A C 1
ATOM 699 O O . TRP A 1 91 ? -1.514 -5.137 -4.66 1 98.56 91 TRP A O 1
ATOM 709 N N . ILE A 1 92 ? -1.446 -2.965 -5.305 1 98.31 92 ILE A N 1
ATOM 710 C CA . ILE A 1 92 ? -0.579 -2.516 -4.223 1 98.31 92 ILE A CA 1
ATOM 711 C C . ILE A 1 92 ? -1.262 -2.762 -2.879 1 98.31 92 ILE A C 1
ATOM 713 O O . ILE A 1 92 ? -0.623 -3.211 -1.924 1 98.31 92 ILE A O 1
ATOM 717 N N . LEU A 1 93 ? -2.551 -2.574 -2.826 1 97.12 93 LEU A N 1
ATOM 718 C CA . LEU A 1 93 ? -3.256 -2.631 -1.551 1 97.12 93 LEU A CA 1
ATOM 719 C C . LEU A 1 93 ? -3.654 -4.062 -1.214 1 97.12 93 LEU A C 1
ATOM 721 O O . LEU A 1 93 ? -3.717 -4.438 -0.04 1 97.12 93 LEU A O 1
ATOM 725 N N . HIS A 1 94 ? -3.916 -4.867 -2.279 1 97.38 94 HIS A N 1
ATOM 726 C CA . HIS A 1 94 ? -4.598 -6.121 -1.969 1 97.38 94 HIS A CA 1
ATOM 727 C C . HIS A 1 94 ? -3.869 -7.312 -2.58 1 97.38 94 HIS A C 1
ATOM 729 O O . HIS A 1 94 ? -3.611 -8.305 -1.896 1 97.38 94 HIS A O 1
ATOM 735 N N . VAL A 1 95 ? -3.496 -7.238 -3.84 1 98.25 95 VAL A N 1
ATOM 736 C CA . VAL A 1 95 ? -3.021 -8.422 -4.547 1 98.25 95 VAL A CA 1
ATOM 737 C C . VAL A 1 95 ? -1.642 -8.82 -4.027 1 98.25 95 VAL A C 1
ATOM 739 O O . VAL A 1 95 ? -1.383 -9.992 -3.764 1 98.25 95 VAL A O 1
ATOM 742 N N . ALA A 1 96 ? -0.754 -7.844 -3.883 1 97.56 96 ALA A N 1
ATOM 743 C CA . ALA A 1 96 ? 0.614 -8.117 -3.453 1 97.56 96 ALA A CA 1
ATOM 744 C C . ALA A 1 96 ? 0.633 -8.852 -2.113 1 97.56 96 ALA A C 1
ATOM 746 O O . ALA A 1 96 ? 1.478 -9.719 -1.888 1 97.56 96 ALA A O 1
ATOM 747 N N . ASP A 1 97 ? -0.303 -8.539 -1.31 1 95.75 97 ASP A N 1
ATOM 748 C CA . ASP A 1 97 ? -0.366 -9.156 0.013 1 95.75 97 ASP A CA 1
ATOM 749 C C . ASP A 1 97 ? -1.104 -10.492 -0.036 1 95.75 97 ASP A C 1
ATOM 751 O O . ASP A 1 97 ? -0.954 -11.32 0.862 1 95.75 97 ASP A O 1
ATOM 755 N N . SER A 1 98 ? -1.851 -10.711 -0.99 1 96.5 98 SER A N 1
ATOM 756 C CA . SER A 1 98 ? -2.758 -11.852 -1.036 1 96.5 98 SER A CA 1
ATOM 757 C C . SER A 1 98 ? -1.998 -13.148 -1.29 1 96.5 98 SER A C 1
ATOM 759 O O . SER A 1 98 ? -2.535 -14.242 -1.08 1 96.5 98 SER A O 1
ATOM 761 N N . PHE A 1 99 ? -0.728 -13.016 -1.693 1 94 99 PHE A N 1
ATOM 762 C CA . PHE A 1 99 ? 0.071 -14.227 -1.862 1 94 99 PHE A CA 1
ATOM 763 C C . PHE A 1 99 ? 0.399 -14.852 -0.512 1 94 99 PHE A C 1
ATOM 765 O O . PHE A 1 99 ? 0.661 -16.047 -0.426 1 94 99 PHE A O 1
ATOM 772 N N . ASN A 1 100 ? 0.479 -14.047 0.514 1 93.06 100 ASN A N 1
ATOM 773 C CA . ASN A 1 100 ? 0.618 -14.492 1.896 1 93.06 100 ASN A CA 1
ATOM 774 C C . ASN A 1 100 ? 1.829 -15.406 2.07 1 93.06 100 ASN A C 1
ATOM 776 O O . ASN A 1 100 ? 1.704 -16.516 2.59 1 93.06 100 ASN A O 1
ATOM 780 N N . VAL A 1 101 ? 2.961 -14.969 1.63 1 94.62 101 VAL A N 1
ATOM 781 C CA . VAL A 1 101 ? 4.188 -15.758 1.724 1 94.62 101 VAL A CA 1
ATOM 782 C C . VAL A 1 101 ? 5.051 -15.227 2.869 1 94.62 101 VAL A C 1
ATOM 784 O O . VAL A 1 101 ? 5.363 -15.969 3.807 1 94.62 101 VAL A O 1
ATOM 787 N N . SER A 1 102 ? 5.457 -14.031 2.828 1 94.19 102 SER A N 1
ATOM 788 C CA . SER A 1 102 ? 6.25 -13.352 3.846 1 94.19 102 SER A CA 1
ATOM 789 C C . SER A 1 102 ? 6.207 -11.836 3.664 1 94.19 102 SER A C 1
ATOM 791 O O . SER A 1 102 ? 5.824 -11.344 2.6 1 94.19 102 SER A O 1
ATOM 793 N N . PRO A 1 103 ? 6.586 -11.109 4.684 1 93.62 103 PRO A N 1
ATOM 794 C CA . PRO A 1 103 ? 6.633 -9.648 4.543 1 93.62 103 PRO A CA 1
ATOM 795 C C . PRO A 1 103 ? 7.59 -9.195 3.441 1 93.62 103 PRO A C 1
ATOM 797 O O . PRO A 1 103 ? 7.281 -8.258 2.697 1 93.62 103 PRO A O 1
ATOM 800 N N . GLY A 1 104 ? 8.719 -9.844 3.391 1 94.75 104 GLY A N 1
ATOM 801 C CA . GLY A 1 104 ? 9.672 -9.516 2.342 1 94.75 104 GLY A CA 1
ATOM 802 C C . GLY A 1 104 ? 9.141 -9.781 0.947 1 94.75 104 GLY A C 1
ATOM 803 O O . GLY A 1 104 ? 9.391 -9.016 0.02 1 94.75 104 GLY A O 1
ATOM 804 N N . PHE A 1 105 ? 8.398 -10.875 0.823 1 95.94 105 PHE A N 1
ATOM 805 C CA . PHE A 1 105 ? 7.781 -11.211 -0.452 1 95.94 105 PHE A CA 1
ATOM 806 C C . PHE A 1 105 ? 6.738 -10.172 -0.839 1 95.94 105 PHE A C 1
ATOM 808 O O . PHE A 1 105 ? 6.703 -9.719 -1.984 1 95.94 105 PHE A O 1
ATOM 815 N N . CYS A 1 106 ? 5.949 -9.766 0.081 1 95.5 106 CYS A N 1
ATOM 816 C CA . CYS A 1 106 ? 4.926 -8.758 -0.146 1 95.5 106 CYS A CA 1
ATOM 817 C C . CYS A 1 106 ? 5.551 -7.43 -0.562 1 95.5 106 CYS A C 1
ATOM 819 O O . CYS A 1 106 ? 5.074 -6.777 -1.491 1 95.5 106 CYS A O 1
ATOM 821 N N . ASP A 1 107 ? 6.586 -7.086 0.101 1 95.12 107 ASP A N 1
ATOM 822 C CA . ASP A 1 107 ? 7.277 -5.84 -0.209 1 95.12 107 ASP A CA 1
ATOM 823 C C . ASP A 1 107 ? 7.855 -5.867 -1.623 1 95.12 107 ASP A C 1
ATOM 825 O O . ASP A 1 107 ? 7.82 -4.859 -2.332 1 95.12 107 ASP A O 1
ATOM 829 N N . ALA A 1 108 ? 8.391 -6.957 -2.016 1 96.56 108 ALA A N 1
ATOM 830 C CA . ALA A 1 108 ? 8.953 -7.109 -3.355 1 96.56 108 ALA A CA 1
ATOM 831 C C . ALA A 1 108 ? 7.902 -6.828 -4.426 1 96.56 108 ALA A C 1
ATOM 833 O O . ALA A 1 108 ? 8.172 -6.129 -5.406 1 96.56 108 ALA A O 1
ATOM 834 N N . TRP A 1 109 ? 6.746 -7.285 -4.188 1 97.75 109 TRP A N 1
ATOM 835 C CA . TRP A 1 109 ? 5.734 -7.227 -5.238 1 97.75 109 TRP A CA 1
ATOM 836 C C . TRP A 1 109 ? 4.949 -5.922 -5.168 1 97.75 109 TRP A C 1
ATOM 838 O O . TRP A 1 109 ? 4.391 -5.473 -6.168 1 97.75 109 TRP A O 1
ATOM 848 N N . ARG A 1 110 ? 4.895 -5.285 -4.043 1 97.12 110 ARG A N 1
ATOM 849 C CA . ARG A 1 110 ? 4.164 -4.027 -3.918 1 97.12 110 ARG A CA 1
ATOM 850 C C . ARG A 1 110 ? 5.059 -2.838 -4.25 1 97.12 110 ARG A C 1
ATOM 852 O O . ARG A 1 110 ? 4.57 -1.774 -4.633 1 97.12 110 ARG A O 1
ATOM 859 N N . ASN A 1 111 ? 6.336 -3.006 -4.074 1 96.69 111 ASN A N 1
ATOM 860 C CA . ASN A 1 111 ? 7.273 -1.9 -4.234 1 96.69 111 ASN A CA 1
ATOM 861 C C . ASN A 1 111 ? 8.156 -2.086 -5.469 1 96.69 111 ASN A C 1
ATOM 863 O O . ASN A 1 111 ? 7.859 -1.545 -6.535 1 96.69 111 ASN A O 1
ATOM 867 N N . HIS A 1 112 ? 9.055 -3.107 -5.496 1 95.56 112 HIS A N 1
ATOM 868 C CA . HIS A 1 112 ? 10.031 -3.289 -6.559 1 95.56 112 HIS A CA 1
ATOM 869 C C . HIS A 1 112 ? 9.359 -3.67 -7.871 1 95.56 112 HIS A C 1
ATOM 871 O O . HIS A 1 112 ? 9.68 -3.113 -8.922 1 95.56 112 HIS A O 1
ATOM 877 N N . ALA A 1 113 ? 8.469 -4.586 -7.77 1 97.62 113 ALA A N 1
ATOM 878 C CA . ALA A 1 113 ? 7.781 -5.047 -8.977 1 97.62 113 ALA A CA 1
ATOM 879 C C . ALA A 1 113 ? 7.031 -3.904 -9.648 1 97.62 113 ALA A C 1
ATOM 881 O O . ALA A 1 113 ? 7.023 -3.797 -10.875 1 97.62 113 ALA A O 1
ATOM 882 N N . ILE A 1 114 ? 6.406 -3.068 -8.859 1 98 114 ILE A N 1
ATOM 883 C CA . ILE A 1 114 ? 5.598 -1.984 -9.406 1 98 114 ILE A CA 1
ATOM 884 C C . ILE A 1 114 ? 6.508 -0.925 -10.023 1 98 114 ILE A C 1
ATOM 886 O O . ILE A 1 114 ? 6.195 -0.371 -11.078 1 98 114 ILE A O 1
ATOM 890 N N . LYS A 1 115 ? 7.625 -0.658 -9.406 1 95.38 115 LYS A N 1
ATOM 891 C CA . LYS A 1 115 ? 8.586 0.283 -9.969 1 95.38 115 LYS A CA 1
ATOM 892 C C . LYS A 1 115 ? 9.086 -0.188 -11.336 1 95.38 115 LYS A C 1
ATOM 894 O O . LYS A 1 115 ? 9.227 0.615 -12.258 1 95.38 115 LYS A O 1
ATOM 899 N N . ASP A 1 116 ? 9.266 -1.46 -11.492 1 95 116 ASP A N 1
ATOM 900 C CA . ASP A 1 116 ? 9.688 -2.018 -12.773 1 95 116 ASP A CA 1
ATOM 901 C C . ASP A 1 116 ? 8.516 -2.082 -13.75 1 95 116 ASP A C 1
ATOM 903 O O . ASP A 1 116 ? 8.703 -1.872 -14.953 1 95 116 ASP A O 1
ATOM 907 N N . ALA A 1 117 ? 7.367 -2.396 -13.234 1 96.69 117 ALA A N 1
ATOM 908 C CA . ALA A 1 117 ? 6.207 -2.617 -14.094 1 96.69 117 ALA A CA 1
ATOM 909 C C . ALA A 1 117 ? 5.879 -1.369 -14.906 1 96.69 117 ALA A C 1
ATOM 911 O O . ALA A 1 117 ? 5.508 -1.465 -16.078 1 96.69 117 ALA A O 1
ATOM 912 N N . VAL A 1 118 ? 6.016 -0.253 -14.297 1 94.94 118 VAL A N 1
ATOM 913 C CA . VAL A 1 118 ? 5.605 0.967 -14.984 1 94.94 118 VAL A CA 1
ATOM 914 C C . VAL A 1 118 ? 6.641 1.336 -16.047 1 94.94 118 VAL A C 1
ATOM 916 O O . VAL A 1 118 ? 6.387 2.182 -16.906 1 94.94 118 VAL A O 1
ATOM 919 N N . GLN A 1 119 ? 7.766 0.649 -16.047 1 92.81 119 GLN A N 1
ATOM 920 C CA . GLN A 1 119 ? 8.805 0.894 -17.031 1 92.81 119 GLN A CA 1
ATOM 921 C C . GLN A 1 119 ? 8.75 -0.138 -18.156 1 92.81 119 GLN A C 1
ATOM 923 O O . GLN A 1 119 ? 9.344 0.059 -19.219 1 92.81 119 GLN A O 1
ATOM 928 N N . HIS A 1 120 ? 8.094 -1.191 -17.922 1 94.69 120 HIS A N 1
ATOM 929 C CA . HIS A 1 120 ? 8.062 -2.293 -18.875 1 94.69 120 HIS A CA 1
ATOM 930 C C . HIS A 1 120 ? 6.633 -2.76 -19.125 1 94.69 120 HIS A C 1
ATOM 932 O O . HIS A 1 120 ? 6.059 -3.498 -18.328 1 94.69 120 HIS A O 1
ATOM 938 N N . ASP A 1 121 ? 6.188 -2.598 -20.312 1 93.62 121 ASP A N 1
ATOM 939 C CA . ASP A 1 121 ? 4.777 -2.779 -20.656 1 93.62 121 ASP A CA 1
ATOM 940 C C . ASP A 1 121 ? 4.355 -4.238 -20.484 1 93.62 121 ASP A C 1
ATOM 942 O O . ASP A 1 121 ? 3.236 -4.516 -20.047 1 93.62 121 ASP A O 1
ATOM 946 N N . PHE A 1 122 ? 5.188 -5.168 -20.953 1 95.38 122 PHE A N 1
ATOM 947 C CA . PHE A 1 122 ? 4.816 -6.574 -20.844 1 95.38 122 PHE A CA 1
ATOM 948 C C . PHE A 1 122 ? 4.535 -6.957 -19.406 1 95.38 122 PHE A C 1
ATOM 950 O O . PHE A 1 122 ? 3.605 -7.715 -19.125 1 95.38 122 PHE A O 1
ATOM 957 N N . PHE A 1 123 ? 5.344 -6.41 -18.516 1 97.12 123 PHE A N 1
ATOM 958 C CA . PHE A 1 123 ? 5.242 -6.723 -17.094 1 97.12 123 PHE A CA 1
ATOM 959 C C . PHE A 1 123 ? 4.051 -6.012 -16.453 1 97.12 123 PHE A C 1
ATOM 961 O O . PHE A 1 123 ? 3.309 -6.605 -15.68 1 97.12 123 PHE A O 1
ATOM 968 N N . LEU A 1 124 ? 3.865 -4.762 -16.828 1 96.94 124 LEU A N 1
ATOM 969 C CA . LEU A 1 124 ? 2.711 -4 -16.359 1 96.94 124 LEU A CA 1
ATOM 970 C C . LEU A 1 124 ? 1.41 -4.676 -16.781 1 96.94 124 LEU A C 1
ATOM 972 O O . LEU A 1 124 ? 0.482 -4.801 -15.984 1 96.94 124 LEU A O 1
ATOM 976 N N . HIS A 1 125 ? 1.396 -5.078 -17.984 1 96.44 125 HIS A N 1
ATOM 977 C CA . HIS A 1 125 ? 0.199 -5.719 -18.531 1 96.44 125 HIS A CA 1
ATOM 978 C C . HIS A 1 125 ? -0.177 -6.953 -17.719 1 96.44 125 HIS A C 1
ATOM 980 O O . HIS A 1 125 ? -1.354 -7.164 -17.406 1 96.44 125 HIS A O 1
ATOM 986 N N . MET A 1 126 ? 0.779 -7.73 -17.422 1 97.06 126 MET A N 1
ATOM 987 C CA . MET A 1 126 ? 0.541 -8.945 -16.641 1 97.06 126 MET A CA 1
ATOM 988 C C . MET A 1 126 ? 0.036 -8.602 -15.242 1 97.06 126 MET A C 1
ATOM 990 O O . MET A 1 126 ? -0.881 -9.25 -14.734 1 97.06 126 MET A O 1
ATOM 994 N N . ILE A 1 127 ? 0.604 -7.613 -14.609 1 98.12 127 ILE A N 1
ATOM 995 C CA . ILE A 1 127 ? 0.194 -7.184 -13.273 1 98.12 127 ILE A CA 1
ATOM 996 C C . ILE A 1 127 ? -1.254 -6.699 -13.312 1 98.12 127 ILE A C 1
ATOM 998 O O . ILE A 1 127 ? -2.051 -7.043 -12.438 1 98.12 127 ILE A O 1
ATOM 1002 N N . LEU A 1 128 ? -1.576 -5.953 -14.352 1 98 128 LEU A N 1
ATOM 1003 C CA . LEU A 1 128 ? -2.941 -5.457 -14.5 1 98 128 LEU A CA 1
ATOM 1004 C C . LEU A 1 128 ? -3.918 -6.609 -14.711 1 98 128 LEU A C 1
ATOM 1006 O O . LEU A 1 128 ? -5.008 -6.617 -14.133 1 98 128 LEU A O 1
ATOM 1010 N N . MET A 1 129 ? -3.521 -7.562 -15.484 1 97.38 129 MET A N 1
ATOM 1011 C CA . MET A 1 129 ? -4.371 -8.727 -15.734 1 97.38 129 MET A CA 1
ATOM 1012 C C . MET A 1 129 ? -4.629 -9.5 -14.445 1 97.38 129 MET A C 1
ATOM 1014 O O . MET A 1 129 ? -5.754 -9.938 -14.195 1 97.38 129 MET A O 1
ATOM 1018 N N . LEU A 1 130 ? -3.627 -9.648 -13.68 1 97.69 130 LEU A N 1
ATOM 1019 C CA . LEU A 1 130 ? -3.773 -10.391 -12.43 1 97.69 130 LEU A CA 1
ATOM 1020 C C . LEU A 1 130 ? -4.633 -9.609 -11.438 1 97.69 130 LEU A C 1
ATOM 1022 O O . LEU A 1 130 ? -5.375 -10.211 -10.648 1 97.69 130 LEU A O 1
ATOM 1026 N N . SER A 1 131 ? -4.477 -8.297 -11.453 1 98.44 131 SER A N 1
ATOM 1027 C CA . SER A 1 131 ? -5.379 -7.484 -10.641 1 98.44 131 SER A CA 1
ATOM 1028 C C . SER A 1 131 ? -6.836 -7.719 -11.031 1 98.44 131 SER A C 1
ATOM 1030 O O . SER A 1 131 ? -7.703 -7.836 -10.164 1 98.44 131 SER A O 1
ATOM 1032 N N . CYS A 1 132 ? -7.102 -7.762 -12.336 1 98.06 132 CYS A N 1
ATOM 1033 C CA . CYS A 1 132 ? -8.445 -8.047 -12.82 1 98.06 132 CYS A CA 1
ATOM 1034 C C . CYS A 1 132 ? -8.914 -9.422 -12.367 1 98.06 132 CYS A C 1
ATOM 1036 O O . CYS A 1 132 ? -10.055 -9.586 -11.93 1 98.06 132 CYS A O 1
ATOM 1038 N N . LEU A 1 133 ? -8.055 -10.352 -12.477 1 97.12 133 LEU A N 1
ATOM 1039 C CA . LEU A 1 133 ? -8.391 -11.711 -12.078 1 97.12 133 LEU A CA 1
ATOM 1040 C C . LEU A 1 133 ? -8.688 -11.781 -10.586 1 97.12 133 LEU A C 1
ATOM 1042 O O . LEU A 1 133 ? -9.594 -12.5 -10.164 1 97.12 133 LEU A O 1
ATOM 1046 N N . HIS A 1 134 ? -7.891 -11.109 -9.812 1 98.06 134 HIS A N 1
ATOM 1047 C CA . HIS A 1 134 ? -8.125 -11.055 -8.367 1 98.06 134 HIS A CA 1
ATOM 1048 C C . HIS A 1 134 ? -9.492 -10.469 -8.055 1 98.06 134 HIS A C 1
ATOM 1050 O O . HIS A 1 134 ? -10.211 -10.984 -7.199 1 98.06 134 HIS A O 1
ATOM 1056 N N . LEU A 1 135 ? -9.805 -9.391 -8.75 1 97.94 135 LEU A N 1
ATOM 1057 C CA . LEU A 1 135 ? -11.125 -8.797 -8.57 1 97.94 135 LEU A CA 1
ATOM 1058 C C . LEU A 1 135 ? -12.219 -9.805 -8.898 1 97.94 135 LEU A C 1
ATOM 1060 O O . LEU A 1 135 ? -13.203 -9.922 -8.164 1 97.94 135 LEU A O 1
ATOM 1064 N N . ALA A 1 136 ? -12.094 -10.5 -9.938 1 96.56 136 ALA A N 1
ATOM 1065 C CA . ALA A 1 136 ? -13.102 -11.461 -10.383 1 96.56 136 ALA A CA 1
ATOM 1066 C C . ALA A 1 136 ? -13.25 -12.602 -9.391 1 96.56 136 ALA A C 1
ATOM 1068 O O . ALA A 1 136 ? -14.359 -12.93 -8.969 1 96.56 136 ALA A O 1
ATOM 1069 N N . LEU A 1 137 ? -12.133 -13.164 -8.969 1 95.94 137 LEU A N 1
ATOM 1070 C CA . LEU A 1 137 ? -12.148 -14.414 -8.219 1 95.94 137 LEU A CA 1
ATOM 1071 C C . LEU A 1 137 ? -12.422 -14.164 -6.742 1 95.94 137 LEU A C 1
ATOM 1073 O O . LEU A 1 137 ? -12.781 -15.086 -6.008 1 95.94 137 LEU A O 1
ATOM 1077 N N . THR A 1 138 ? -12.234 -12.992 -6.27 1 95.94 138 THR A N 1
ATOM 1078 C CA . THR A 1 138 ? -12.625 -12.648 -4.906 1 95.94 138 THR A CA 1
ATOM 1079 C C . THR A 1 138 ? -14.031 -12.039 -4.883 1 95.94 138 THR A C 1
ATOM 1081 O O . THR A 1 138 ? -14.461 -11.508 -3.859 1 95.94 138 THR A O 1
ATOM 1084 N N . LYS A 1 139 ? -14.711 -12.031 -6.047 1 93.88 139 LYS A N 1
ATOM 1085 C CA . LYS A 1 139 ? -16.078 -11.562 -6.195 1 93.88 139 LYS A CA 1
ATOM 1086 C C . LYS A 1 139 ? -16.219 -10.117 -5.719 1 93.88 139 LYS A C 1
ATOM 1088 O O . LYS A 1 139 ? -17.125 -9.797 -4.941 1 93.88 139 LYS A O 1
ATOM 1093 N N . SER A 1 140 ? -15.25 -9.359 -6.102 1 95.31 140 SER A N 1
ATOM 1094 C CA . SER A 1 140 ? -15.289 -7.938 -5.781 1 95.31 140 SER A CA 1
ATOM 1095 C C . SER A 1 140 ? -16.422 -7.234 -6.523 1 95.31 140 SER A C 1
ATOM 1097 O O . SER A 1 140 ? -16.656 -7.508 -7.703 1 95.31 140 SER A O 1
ATOM 1099 N N . PRO A 1 141 ? -17.094 -6.262 -5.902 1 94.56 141 PRO A N 1
ATOM 1100 C CA . PRO A 1 141 ? -18.125 -5.492 -6.586 1 94.56 141 PRO A CA 1
ATOM 1101 C C . PRO A 1 141 ? -17.562 -4.566 -7.664 1 94.56 141 PRO A C 1
ATOM 1103 O O . PRO A 1 141 ? -18.312 -4.094 -8.523 1 94.56 141 PRO A O 1
ATOM 1106 N N . SER A 1 142 ? -16.312 -4.355 -7.66 1 93.38 142 SER A N 1
ATOM 1107 C CA . SER A 1 142 ? -15.672 -3.461 -8.617 1 93.38 142 SER A CA 1
ATOM 1108 C C . SER A 1 142 ? -15.398 -4.172 -9.945 1 93.38 142 SER A C 1
ATOM 1110 O O . SER A 1 142 ? -15.039 -3.531 -10.938 1 93.38 142 SER A O 1
ATOM 1112 N N . PHE A 1 143 ? -15.586 -5.48 -9.977 1 95.94 143 PHE A N 1
ATOM 1113 C CA . PHE A 1 143 ? -15.305 -6.246 -11.188 1 95.94 143 PHE A CA 1
ATOM 1114 C C . PHE A 1 143 ? -16.359 -5.977 -12.258 1 95.94 143 PHE A C 1
ATOM 1116 O O . PHE A 1 143 ? -17.547 -6.09 -12 1 95.94 143 PHE A O 1
ATOM 1123 N N . THR A 1 144 ? -15.93 -5.594 -13.422 1 95.69 144 THR A N 1
ATOM 1124 C CA . THR A 1 144 ? -16.828 -5.246 -14.516 1 95.69 144 THR A CA 1
ATOM 1125 C C . THR A 1 144 ? -16.5 -6.07 -15.758 1 95.69 144 THR A C 1
ATOM 1127 O O . THR A 1 144 ? -15.539 -6.844 -15.766 1 95.69 144 THR A O 1
ATOM 1130 N N . GLU A 1 145 ? -17.25 -5.84 -16.797 1 94.44 145 GLU A N 1
ATOM 1131 C CA . GLU A 1 145 ? -17.062 -6.539 -18.062 1 94.44 145 GLU A CA 1
ATOM 1132 C C . GLU A 1 145 ? -15.773 -6.082 -18.734 1 94.44 145 GLU A C 1
ATOM 1134 O O . GLU A 1 145 ? -15.125 -6.859 -19.453 1 94.44 145 GLU A O 1
ATOM 1139 N N . SER A 1 146 ? -15.422 -4.879 -18.484 1 95 146 SER A N 1
ATOM 1140 C CA . SER A 1 146 ? -14.164 -4.391 -19.031 1 95 146 SER A CA 1
ATOM 1141 C C . SER A 1 146 ? -12.969 -5.156 -18.469 1 95 146 SER A C 1
ATOM 1143 O O . SER A 1 146 ? -12 -5.426 -19.188 1 95 146 SER A O 1
ATOM 1145 N N . HIS A 1 147 ? -13.062 -5.484 -17.203 1 96.31 147 HIS A N 1
ATOM 1146 C CA . HIS A 1 147 ? -12.023 -6.301 -16.594 1 96.31 147 HIS A CA 1
ATOM 1147 C C . HIS A 1 147 ? -11.953 -7.684 -17.234 1 96.31 147 HIS A C 1
ATOM 1149 O O . HIS A 1 147 ? -10.867 -8.18 -17.516 1 96.31 147 HIS A O 1
ATOM 1155 N N . ARG A 1 148 ? -13.109 -8.289 -17.422 1 93.75 148 ARG A N 1
ATOM 1156 C CA . ARG A 1 148 ? -13.188 -9.609 -18.031 1 93.75 148 ARG A CA 1
ATOM 1157 C C . ARG A 1 148 ? -12.57 -9.602 -19.438 1 93.75 148 ARG A C 1
ATOM 1159 O O . ARG A 1 148 ? -11.797 -10.5 -19.781 1 93.75 148 ARG A O 1
ATOM 1166 N N . ALA A 1 149 ? -12.945 -8.586 -20.203 1 93.31 149 ALA A N 1
ATOM 1167 C CA . ALA A 1 149 ? -12.406 -8.469 -21.547 1 93.31 149 ALA A CA 1
ATOM 1168 C C . ALA A 1 149 ? -10.883 -8.336 -21.516 1 93.31 149 ALA A C 1
ATOM 1170 O O . ALA A 1 149 ? -10.188 -8.914 -22.359 1 93.31 149 ALA A O 1
ATOM 1171 N N . PHE A 1 150 ? -10.422 -7.641 -20.594 1 94.94 150 PHE A N 1
ATOM 1172 C CA . PHE A 1 150 ? -8.984 -7.41 -20.484 1 94.94 150 PHE A CA 1
ATOM 1173 C C . PHE A 1 150 ? -8.258 -8.703 -20.156 1 94.94 150 PHE A C 1
ATOM 1175 O O . PHE A 1 150 ? -7.172 -8.969 -20.672 1 94.94 150 PHE A O 1
ATOM 1182 N N . ILE A 1 151 ? -8.773 -9.516 -19.297 1 92.94 151 ILE A N 1
ATOM 1183 C CA . ILE A 1 151 ? -8.195 -10.797 -18.906 1 92.94 151 ILE A CA 1
ATOM 1184 C C . ILE A 1 151 ? -8.094 -11.711 -20.141 1 92.94 151 ILE A C 1
ATOM 1186 O O . ILE A 1 151 ? -7.043 -12.305 -20.391 1 92.94 151 ILE A O 1
ATOM 1190 N N . LEU A 1 152 ? -9.133 -11.812 -20.891 1 86.44 152 LEU A N 1
ATOM 1191 C CA . LEU A 1 152 ? -9.242 -12.789 -21.969 1 86.44 152 LEU A CA 1
ATOM 1192 C C . LEU A 1 152 ? -8.406 -12.367 -23.172 1 86.44 152 LEU A C 1
ATOM 1194 O O . LEU A 1 152 ? -7.859 -13.219 -23.875 1 86.44 152 LEU A O 1
ATOM 1198 N N . GLU A 1 153 ? -8.211 -11.078 -23.328 1 85.56 153 GLU A N 1
ATOM 1199 C CA . GLU A 1 153 ? -7.512 -10.594 -24.516 1 85.56 153 GLU A CA 1
ATOM 1200 C C . GLU A 1 153 ? -6.059 -10.258 -24.203 1 85.56 153 GLU A C 1
ATOM 1202 O O . GLU A 1 153 ? -5.234 -10.125 -25.125 1 85.56 153 GLU A O 1
ATOM 1207 N N . GLY A 1 154 ? -5.746 -10.242 -23.062 1 85.06 154 GLY A N 1
ATOM 1208 C CA . GLY A 1 154 ? -4.496 -9.602 -22.688 1 85.06 154 GLY A CA 1
ATOM 1209 C C . GLY A 1 154 ? -3.326 -10.562 -22.625 1 85.06 154 GLY A C 1
ATOM 1210 O O . GLY A 1 154 ? -2.17 -10.156 -22.766 1 85.06 154 GLY A O 1
ATOM 1211 N N . CYS A 1 155 ? -3.547 -11.805 -22.391 1 83.75 155 CYS A N 1
ATOM 1212 C CA . CYS A 1 155 ? -2.451 -12.727 -22.109 1 83.75 155 CYS A CA 1
ATOM 1213 C C . CYS A 1 155 ? -1.534 -12.867 -23.312 1 83.75 155 CYS A C 1
ATOM 1215 O O . CYS A 1 155 ? -0.311 -12.836 -23.172 1 83.75 155 CYS A O 1
ATOM 1217 N N . SER A 1 156 ? -2.119 -12.984 -24.453 1 87 156 SER A N 1
ATOM 1218 C CA . SER A 1 156 ? -1.314 -13.125 -25.656 1 87 156 SER A CA 1
ATOM 1219 C C . SER A 1 156 ? -0.442 -11.891 -25.891 1 87 156 SER A C 1
ATOM 1221 O O . SER A 1 156 ? 0.713 -12.016 -26.297 1 87 156 SER A O 1
ATOM 1223 N N . VAL A 1 157 ? -0.963 -10.797 -25.609 1 87.12 157 VAL A N 1
ATOM 1224 C CA . VAL A 1 157 ? -0.23 -9.547 -25.766 1 87.12 157 VAL A CA 1
ATOM 1225 C C . VAL A 1 157 ? 0.959 -9.516 -24.812 1 87.12 157 VAL A C 1
ATOM 1227 O O . VAL A 1 157 ? 2.09 -9.25 -25.219 1 87.12 157 VAL A O 1
ATOM 1230 N N . ALA A 1 158 ? 0.728 -9.82 -23.594 1 91.06 158 ALA A N 1
ATOM 1231 C CA . ALA A 1 158 ? 1.773 -9.797 -22.562 1 91.06 158 ALA A CA 1
ATOM 1232 C C . ALA A 1 158 ? 2.865 -10.812 -22.875 1 91.06 158 ALA A C 1
ATOM 1234 O O . ALA A 1 158 ? 4.055 -10.516 -22.766 1 91.06 158 ALA A O 1
ATOM 1235 N N . THR A 1 159 ? 2.473 -11.969 -23.297 1 93.06 159 THR A N 1
ATOM 1236 C CA . THR A 1 159 ? 3.43 -13.039 -23.547 1 93.06 159 THR A CA 1
ATOM 1237 C C . THR A 1 159 ? 4.266 -12.734 -24.781 1 93.06 159 THR A C 1
ATOM 1239 O O . THR A 1 159 ? 5.457 -13.047 -24.828 1 93.06 159 THR A O 1
ATOM 1242 N N . THR A 1 160 ? 3.662 -12.172 -25.812 1 92.31 160 THR A N 1
ATOM 1243 C CA . THR A 1 160 ? 4.395 -11.797 -27.016 1 92.31 160 THR A CA 1
ATOM 1244 C C . THR A 1 160 ? 5.453 -10.742 -26.688 1 92.31 160 THR A C 1
ATOM 1246 O O . THR A 1 160 ? 6.609 -10.867 -27.109 1 92.31 160 THR A O 1
ATOM 1249 N N . ARG A 1 161 ? 5.066 -9.828 -26 1 92.75 161 ARG A N 1
ATOM 1250 C CA . ARG A 1 161 ? 5.996 -8.773 -25.609 1 92.75 161 ARG A CA 1
ATOM 1251 C C . ARG A 1 161 ? 7.078 -9.305 -24.688 1 92.75 161 ARG A C 1
ATOM 1253 O O . ARG A 1 161 ? 8.227 -8.875 -24.75 1 92.75 161 ARG A O 1
ATOM 1260 N N . PHE A 1 162 ? 6.719 -10.172 -23.906 1 95.19 162 PHE A N 1
ATOM 1261 C CA . PHE A 1 162 ? 7.676 -10.812 -23.016 1 95.19 162 PHE A CA 1
ATOM 1262 C C . PHE A 1 162 ? 8.758 -11.531 -23.812 1 95.19 162 PHE A C 1
ATOM 1264 O O . PHE A 1 162 ? 9.945 -11.43 -23.484 1 95.19 162 PHE A O 1
ATOM 1271 N N . ARG A 1 163 ? 8.32 -12.211 -24.734 1 93.62 163 ARG A N 1
ATOM 1272 C CA . ARG A 1 163 ? 9.273 -12.953 -25.547 1 93.62 163 ARG A CA 1
ATOM 1273 C C . ARG A 1 163 ? 10.305 -12.023 -26.188 1 93.62 163 ARG A C 1
ATOM 1275 O O . ARG A 1 163 ? 11.492 -12.336 -26.234 1 93.62 163 ARG A O 1
ATOM 1282 N N . ILE A 1 164 ? 9.828 -10.945 -26.609 1 93.19 164 ILE A N 1
ATOM 1283 C CA . ILE A 1 164 ? 10.711 -9.953 -27.203 1 93.19 164 ILE A CA 1
ATOM 1284 C C . ILE A 1 164 ? 11.711 -9.453 -26.156 1 93.19 164 ILE A C 1
ATOM 1286 O O . ILE A 1 164 ? 12.914 -9.398 -26.422 1 93.19 164 ILE A O 1
ATOM 1290 N N . GLU A 1 165 ? 11.266 -9.141 -24.984 1 94.25 165 GLU A N 1
ATOM 1291 C CA . GLU A 1 165 ? 12.102 -8.625 -23.906 1 94.25 165 GLU A CA 1
ATOM 1292 C C . GLU A 1 165 ? 13.07 -9.695 -23.406 1 94.25 165 GLU A C 1
ATOM 1294 O O . GLU A 1 165 ? 14.211 -9.391 -23.062 1 94.25 165 GLU A O 1
ATOM 1299 N N . ALA A 1 166 ? 12.609 -10.906 -23.328 1 93.25 166 ALA A N 1
ATOM 1300 C CA . ALA A 1 166 ? 13.43 -12.023 -22.844 1 93.25 166 ALA A CA 1
ATOM 1301 C C . ALA A 1 166 ? 14.57 -12.305 -23.812 1 93.25 166 ALA A C 1
ATOM 1303 O O . ALA A 1 166 ? 15.609 -12.852 -23.422 1 93.25 166 ALA A O 1
ATOM 1304 N N . GLY A 1 167 ? 14.359 -11.945 -25.078 1 92.5 167 GLY A N 1
ATOM 1305 C CA . GLY A 1 167 ? 15.414 -12.102 -26.062 1 92.5 167 GLY A CA 1
ATOM 1306 C C . GLY A 1 167 ? 16.438 -10.984 -26.016 1 92.5 167 GLY A C 1
ATOM 1307 O O . GLY A 1 167 ? 17.5 -11.086 -26.625 1 92.5 167 GLY A O 1
ATOM 1308 N N . ASN A 1 168 ? 16.094 -9.93 -25.281 1 92.88 168 ASN A N 1
ATOM 1309 C CA . ASN A 1 168 ? 16.953 -8.766 -25.172 1 92.88 168 ASN A CA 1
ATOM 1310 C C . ASN A 1 168 ? 17.094 -8.312 -23.719 1 92.88 168 ASN A C 1
ATOM 1312 O O . ASN A 1 168 ? 16.766 -7.176 -23.375 1 92.88 168 ASN A O 1
ATOM 1316 N N . ILE A 1 169 ? 17.719 -9.109 -22.922 1 93.56 169 ILE A N 1
ATOM 1317 C CA . ILE A 1 169 ? 17.844 -8.852 -21.5 1 93.56 169 ILE A CA 1
ATOM 1318 C C . ILE A 1 169 ? 18.844 -7.723 -21.266 1 93.56 169 ILE A C 1
ATOM 1320 O O . ILE A 1 169 ? 19.891 -7.66 -21.922 1 93.56 169 ILE A O 1
ATOM 1324 N N . SER A 1 170 ? 18.516 -6.836 -20.5 1 92.94 170 SER A N 1
ATOM 1325 C CA . SER A 1 170 ? 19.359 -5.723 -20.078 1 92.94 170 SER A CA 1
ATOM 1326 C C . SER A 1 170 ? 19.297 -5.527 -18.562 1 92.94 170 SER A C 1
ATOM 1328 O O . SER A 1 170 ? 18.531 -6.207 -17.875 1 92.94 170 SER A O 1
ATOM 1330 N N . ASP A 1 171 ? 20.062 -4.621 -18.047 1 92.44 171 ASP A N 1
ATOM 1331 C CA . ASP A 1 171 ? 20.047 -4.32 -16.609 1 92.44 171 ASP A CA 1
ATOM 1332 C C . ASP A 1 171 ? 18.688 -3.773 -16.188 1 92.44 171 ASP A C 1
ATOM 1334 O O . ASP A 1 171 ? 18.25 -3.988 -15.047 1 92.44 171 ASP A O 1
ATOM 1338 N N . SER A 1 172 ? 18.047 -3.172 -17.078 1 91.5 172 SER A N 1
ATOM 1339 C CA . SER A 1 172 ? 16.797 -2.5 -16.766 1 91.5 172 SER A CA 1
ATOM 1340 C C . SER A 1 172 ? 15.641 -3.494 -16.688 1 91.5 172 SER A C 1
ATOM 1342 O O . SER A 1 172 ? 14.719 -3.328 -15.883 1 91.5 172 SER A O 1
ATOM 1344 N N . ASN A 1 173 ? 15.664 -4.473 -17.516 1 93.94 173 ASN A N 1
ATOM 1345 C CA . ASN A 1 173 ? 14.469 -5.312 -17.609 1 93.94 173 ASN A CA 1
ATOM 1346 C C . ASN A 1 173 ? 14.703 -6.691 -17 1 93.94 173 ASN A C 1
ATOM 1348 O O . ASN A 1 173 ? 13.781 -7.492 -16.891 1 93.94 173 ASN A O 1
ATOM 1352 N N . CYS A 1 174 ? 15.867 -6.988 -16.547 1 94.88 174 CYS A N 1
ATOM 1353 C CA . CYS A 1 174 ? 16.266 -8.328 -16.125 1 94.88 174 CYS A CA 1
ATOM 1354 C C . CYS A 1 174 ? 15.367 -8.844 -15.016 1 94.88 174 CYS A C 1
ATOM 1356 O O . CYS A 1 174 ? 14.891 -9.984 -15.062 1 94.88 174 CYS A O 1
ATOM 1358 N N . GLN A 1 175 ? 15.109 -8.055 -14.039 1 94.56 175 GLN A N 1
ATOM 1359 C CA . GLN A 1 175 ? 14.32 -8.492 -12.891 1 94.56 175 GLN A CA 1
ATOM 1360 C C . GLN A 1 175 ? 12.859 -8.727 -13.289 1 94.56 175 GLN A C 1
ATOM 1362 O O . GLN A 1 175 ? 12.227 -9.672 -12.82 1 94.56 175 GLN A O 1
ATOM 1367 N N . ALA A 1 176 ? 12.359 -7.84 -14.148 1 95.69 176 ALA A N 1
ATOM 1368 C CA . ALA A 1 176 ? 11 -8.023 -14.648 1 95.69 176 ALA A CA 1
ATOM 1369 C C . ALA A 1 176 ? 10.875 -9.297 -15.469 1 95.69 176 ALA A C 1
ATOM 1371 O O . ALA A 1 176 ? 9.898 -10.031 -15.352 1 95.69 176 ALA A O 1
ATOM 1372 N N . VAL A 1 177 ? 11.891 -9.516 -16.281 1 96.44 177 VAL A N 1
ATOM 1373 C CA . VAL A 1 177 ? 11.914 -10.727 -17.094 1 96.44 177 VAL A CA 1
ATOM 1374 C C . VAL A 1 177 ? 11.953 -11.961 -16.203 1 96.44 177 VAL A C 1
ATOM 1376 O O . VAL A 1 177 ? 11.281 -12.953 -16.469 1 96.44 177 VAL A O 1
ATOM 1379 N N . GLN A 1 178 ? 12.664 -11.867 -15.188 1 95.5 178 GLN A N 1
ATOM 1380 C CA . GLN A 1 178 ? 12.797 -12.984 -14.266 1 95.5 178 GLN A CA 1
ATOM 1381 C C . GLN A 1 178 ? 11.492 -13.227 -13.5 1 95.5 178 GLN A C 1
ATOM 1383 O O . GLN A 1 178 ? 11.156 -14.367 -13.188 1 95.5 178 GLN A O 1
ATOM 1388 N N . ALA A 1 179 ? 10.82 -12.203 -13.211 1 96.12 179 ALA A N 1
ATOM 1389 C CA . ALA A 1 179 ? 9.641 -12.289 -12.352 1 96.12 179 ALA A CA 1
ATOM 1390 C C . ALA A 1 179 ? 8.398 -12.641 -13.164 1 96.12 179 ALA A C 1
ATOM 1392 O O . ALA A 1 179 ? 7.422 -13.164 -12.625 1 96.12 179 ALA A O 1
ATOM 1393 N N . PHE A 1 180 ? 8.414 -12.43 -14.43 1 96.81 180 PHE A N 1
ATOM 1394 C CA . PHE A 1 180 ? 7.242 -12.547 -15.297 1 96.81 180 PHE A CA 1
ATOM 1395 C C . PHE A 1 180 ? 6.695 -13.969 -15.266 1 96.81 180 PHE A C 1
ATOM 1397 O O . PHE A 1 180 ? 5.488 -14.18 -15.133 1 96.81 180 PHE A O 1
ATOM 1404 N N . PRO A 1 181 ? 7.504 -14.984 -15.344 1 95.81 181 PRO A N 1
ATOM 1405 C CA . PRO A 1 181 ? 6.973 -16.344 -15.367 1 95.81 181 PRO A CA 1
ATOM 1406 C C . PRO A 1 181 ? 6.211 -16.703 -14.086 1 95.81 181 PRO A C 1
ATOM 1408 O O . PRO A 1 181 ? 5.254 -17.484 -14.133 1 95.81 181 PRO A O 1
ATOM 1411 N N . PHE A 1 182 ? 6.68 -16.156 -13.047 1 95.94 182 PHE A N 1
ATOM 1412 C CA . PHE A 1 182 ? 5.938 -16.375 -11.812 1 95.94 182 PHE A CA 1
ATOM 1413 C C . PHE A 1 182 ? 4.512 -15.859 -11.938 1 95.94 182 PHE A C 1
ATOM 1415 O O . PHE A 1 182 ? 3.557 -16.562 -11.609 1 95.94 182 PHE A O 1
ATOM 1422 N N . LEU A 1 183 ? 4.363 -14.664 -12.375 1 97.06 183 LEU A N 1
ATOM 1423 C CA . LEU A 1 183 ? 3.041 -14.078 -12.539 1 97.06 183 LEU A CA 1
ATOM 1424 C C . LEU A 1 183 ? 2.219 -14.875 -13.555 1 97.06 183 LEU A C 1
ATOM 1426 O O . LEU A 1 183 ? 1.014 -15.062 -13.367 1 97.06 183 LEU A O 1
ATOM 1430 N N . LEU A 1 184 ? 2.891 -15.273 -14.586 1 96.19 184 LEU A N 1
ATOM 1431 C CA . LEU A 1 184 ? 2.211 -16.062 -15.609 1 96.19 184 LEU A CA 1
ATOM 1432 C C . LEU A 1 184 ? 1.692 -17.375 -15.023 1 96.19 184 LEU A C 1
ATOM 1434 O O . LEU A 1 184 ? 0.611 -17.844 -15.391 1 96.19 184 LEU A O 1
ATOM 1438 N N . SER A 1 185 ? 2.465 -17.953 -14.148 1 96.62 185 SER A N 1
ATOM 1439 C CA . SER A 1 185 ? 2.047 -19.188 -13.477 1 96.62 185 SER A CA 1
ATOM 1440 C C . SER A 1 185 ? 0.793 -18.953 -12.633 1 96.62 185 SER A C 1
ATOM 1442 O O . SER A 1 185 ? -0.149 -19.75 -12.695 1 96.62 185 SER A O 1
ATOM 1444 N N . ILE A 1 186 ? 0.803 -17.906 -11.875 1 96.75 186 ILE A N 1
ATOM 1445 C CA . ILE A 1 186 ? -0.352 -17.562 -11.047 1 96.75 186 ILE A CA 1
ATOM 1446 C C . ILE A 1 186 ? -1.56 -17.281 -11.938 1 96.75 186 ILE A C 1
ATOM 1448 O O . ILE A 1 186 ? -2.676 -17.719 -11.633 1 96.75 186 ILE A O 1
ATOM 1452 N N . TYR A 1 187 ? -1.277 -16.578 -13.016 1 96 187 TYR A N 1
ATOM 1453 C CA . TYR A 1 187 ? -2.336 -16.297 -13.977 1 96 187 TYR A CA 1
ATOM 1454 C C . TYR A 1 187 ? -2.957 -17.578 -14.508 1 96 187 TYR A C 1
ATOM 1456 O O . TYR A 1 187 ? -4.184 -17.703 -14.578 1 96 187 TYR A O 1
ATOM 1464 N N . ALA A 1 188 ? -2.162 -18.484 -14.898 1 94.5 188 ALA A N 1
ATOM 1465 C CA . ALA A 1 188 ? -2.631 -19.734 -15.484 1 94.5 188 ALA A CA 1
ATOM 1466 C C . ALA A 1 188 ? -3.469 -20.531 -14.484 1 94.5 188 ALA A C 1
ATOM 1468 O O . ALA A 1 188 ? -4.527 -21.062 -14.836 1 94.5 188 ALA A O 1
ATOM 1469 N N . LEU A 1 189 ? -3.006 -20.625 -13.281 1 95.38 189 LEU A N 1
ATOM 1470 C CA . LEU A 1 189 ? -3.748 -21.328 -12.25 1 95.38 189 LEU A CA 1
ATOM 1471 C C . LEU A 1 189 ? -5.078 -20.641 -11.961 1 95.38 189 LEU A C 1
ATOM 1473 O O . LEU A 1 189 ? -6.105 -21.312 -11.812 1 95.38 189 LEU A O 1
ATOM 1477 N N . ALA A 1 190 ? -5.016 -19.359 -11.938 1 95.06 190 ALA A N 1
ATOM 1478 C CA . ALA A 1 190 ? -6.191 -18.578 -11.57 1 95.06 190 ALA A CA 1
ATOM 1479 C C . ALA A 1 190 ? -7.223 -18.578 -12.695 1 95.06 190 ALA A C 1
ATOM 1481 O O . ALA A 1 190 ? -8.43 -18.594 -12.445 1 95.06 190 ALA A O 1
ATOM 1482 N N . LEU A 1 191 ? -6.734 -18.484 -13.914 1 92.19 191 LEU A N 1
ATOM 1483 C CA . LEU A 1 191 ? -7.629 -18.391 -15.07 1 92.19 191 LEU A CA 1
ATOM 1484 C C . LEU A 1 191 ? -8.562 -19.609 -15.125 1 92.19 191 LEU A C 1
ATOM 1486 O O . LEU A 1 191 ? -9.727 -19.469 -15.508 1 92.19 191 LEU A O 1
ATOM 1490 N N . GLY A 1 192 ? -8.023 -20.734 -14.797 1 85.69 192 GLY A N 1
ATOM 1491 C CA . GLY A 1 192 ? -8.828 -21.938 -14.797 1 85.69 192 GLY A CA 1
ATOM 1492 C C . GLY A 1 192 ? -10.023 -21.859 -13.867 1 85.69 192 GLY A C 1
ATOM 1493 O O . GLY A 1 192 ? -10.984 -22.609 -14.016 1 85.69 192 GLY A O 1
ATOM 1494 N N . GLN A 1 193 ? -9.977 -20.922 -12.938 1 85.69 193 GLN A N 1
ATOM 1495 C CA . GLN A 1 193 ? -11.023 -20.797 -11.93 1 85.69 193 GLN A CA 1
ATOM 1496 C C . GLN A 1 193 ? -12.07 -19.766 -12.352 1 85.69 193 GLN A C 1
ATOM 1498 O O . GLN A 1 193 ? -13.125 -19.672 -11.727 1 85.69 193 GLN A O 1
ATOM 1503 N N . LEU A 1 194 ? -11.797 -18.953 -13.305 1 84.81 194 LEU A N 1
ATOM 1504 C CA . LEU A 1 194 ? -12.68 -17.859 -13.711 1 84.81 194 LEU A CA 1
ATOM 1505 C C . LEU A 1 194 ? -13.977 -18.406 -14.305 1 84.81 194 LEU A C 1
ATOM 1507 O O . LEU A 1 194 ? -15.062 -17.984 -13.922 1 84.81 194 LEU A O 1
ATOM 1511 N N . ASP A 1 195 ? -13.93 -19.234 -15.383 1 71.44 195 ASP A N 1
ATOM 1512 C CA . ASP A 1 195 ? -15.156 -19.75 -15.977 1 71.44 195 ASP A CA 1
ATOM 1513 C C . ASP A 1 195 ? -15.43 -21.188 -15.539 1 71.44 195 ASP A C 1
ATOM 1515 O O . ASP A 1 195 ? -14.797 -22.125 -16.031 1 71.44 195 ASP A O 1
ATOM 1519 N N . ARG A 1 196 ? -15.875 -21.359 -14.305 1 63.53 196 ARG A N 1
ATOM 1520 C CA . ARG A 1 196 ? -16.094 -22.672 -13.719 1 63.53 196 ARG A CA 1
ATOM 1521 C C . ARG A 1 196 ? -17.188 -23.422 -14.461 1 63.53 196 ARG A C 1
ATOM 1523 O O . ARG A 1 196 ? -18.344 -23.422 -14.039 1 63.53 196 ARG A O 1
ATOM 1530 N N . GLU A 1 197 ? -17.188 -23.172 -15.727 1 62.72 197 GLU A N 1
ATOM 1531 C CA . GLU A 1 197 ? -18.141 -24.078 -16.375 1 62.72 197 GLU A CA 1
ATOM 1532 C C . GLU A 1 197 ? -17.719 -25.531 -16.234 1 62.72 197 GLU A C 1
ATOM 1534 O O . GLU A 1 197 ? -16.531 -25.828 -16 1 62.72 197 GLU A O 1
ATOM 1539 N N . ASP A 1 198 ? -18.625 -26.406 -16.172 1 69.31 198 ASP A N 1
ATOM 1540 C CA . ASP A 1 198 ? -18.422 -27.859 -16.109 1 69.31 198 ASP A CA 1
ATOM 1541 C C . ASP A 1 198 ? -17.453 -28.328 -17.188 1 69.31 198 ASP A C 1
ATOM 1543 O O . ASP A 1 198 ? -17.75 -28.234 -18.375 1 69.31 198 ASP A O 1
ATOM 1547 N N . LYS A 1 199 ? -16.219 -28.5 -16.797 1 78.44 199 LYS A N 1
ATOM 1548 C CA . LYS A 1 199 ? -15.211 -29 -17.703 1 78.44 199 LYS A CA 1
ATOM 1549 C C . LYS A 1 199 ? -15.188 -30.531 -17.703 1 78.44 199 LYS A C 1
ATOM 1551 O O . LYS A 1 199 ? -15.461 -31.156 -16.672 1 78.44 199 LYS A O 1
ATOM 1556 N N . SER A 1 200 ? -14.992 -30.984 -18.859 1 82.62 200 SER A N 1
ATOM 1557 C CA . SER A 1 200 ? -14.789 -32.438 -18.938 1 82.62 200 SER A CA 1
ATOM 1558 C C . SER A 1 200 ? -13.516 -32.844 -18.203 1 82.62 200 SER A C 1
ATOM 1560 O O . SER A 1 200 ? -12.641 -32.031 -17.938 1 82.62 200 SER A O 1
ATOM 1562 N N . GLU A 1 201 ? -13.484 -34.062 -17.844 1 82.12 201 GLU A N 1
ATOM 1563 C CA . GLU A 1 201 ? -12.312 -34.625 -17.172 1 82.12 201 GLU A CA 1
ATOM 1564 C C . GLU A 1 201 ? -11.055 -34.438 -18.016 1 82.12 201 GLU A C 1
ATOM 1566 O O . GLU A 1 201 ? -10.008 -34.062 -17.484 1 82.12 201 GLU A O 1
ATOM 1571 N N . GLU A 1 202 ? -11.219 -34.688 -19.25 1 86.38 202 GLU A N 1
ATOM 1572 C CA . GLU A 1 202 ? -10.078 -34.562 -20.156 1 86.38 202 GLU A CA 1
ATOM 1573 C C . GLU A 1 202 ? -9.586 -33.094 -20.234 1 86.38 202 GLU A C 1
ATOM 1575 O O . GLU A 1 202 ? -8.383 -32.844 -20.281 1 86.38 202 GLU A O 1
ATOM 1580 N N . ALA A 1 203 ? -10.539 -32.281 -20.203 1 89.31 203 ALA A N 1
ATOM 1581 C CA . ALA A 1 203 ? -10.195 -30.859 -20.297 1 89.31 203 ALA A CA 1
ATOM 1582 C C . ALA A 1 203 ? -9.422 -30.406 -19.078 1 89.31 203 ALA A C 1
ATOM 1584 O O . ALA A 1 203 ? -8.508 -29.578 -19.188 1 89.31 203 ALA A O 1
ATOM 1585 N N . VAL A 1 204 ? -9.766 -30.922 -17.922 1 91.62 204 VAL A N 1
ATOM 1586 C CA . VAL A 1 204 ? -9.102 -30.562 -16.672 1 91.62 204 VAL A CA 1
ATOM 1587 C C . VAL A 1 204 ? -7.641 -31.016 -16.734 1 91.62 204 VAL A C 1
ATOM 1589 O O . VAL A 1 204 ? -6.738 -30.25 -16.359 1 91.62 204 VAL A O 1
ATOM 1592 N N . LEU A 1 205 ? -7.418 -32.188 -17.156 1 94.19 205 LEU A N 1
ATOM 1593 C CA . LEU A 1 205 ? -6.066 -32.75 -17.219 1 94.19 205 LEU A CA 1
ATOM 1594 C C . LEU A 1 205 ? -5.23 -31.984 -18.25 1 94.19 205 LEU A C 1
ATOM 1596 O O . LEU A 1 205 ? -4.059 -31.688 -18 1 94.19 205 LEU A O 1
ATOM 1600 N N . ASP A 1 206 ? -5.82 -31.703 -19.406 1 94.38 206 ASP A N 1
ATOM 1601 C CA . ASP A 1 206 ? -5.105 -30.969 -20.438 1 94.38 206 ASP A CA 1
ATOM 1602 C C . ASP A 1 206 ? -4.719 -29.562 -19.953 1 94.38 206 ASP A C 1
ATOM 1604 O O . ASP A 1 206 ? -3.621 -29.094 -20.234 1 94.38 206 ASP A O 1
ATOM 1608 N N . GLU A 1 207 ? -5.637 -28.938 -19.297 1 93.5 207 GLU A N 1
ATOM 1609 C CA . GLU A 1 207 ? -5.363 -27.609 -18.734 1 93.5 207 GLU A CA 1
ATOM 1610 C C . GLU A 1 207 ? -4.23 -27.672 -17.719 1 93.5 207 GLU A C 1
ATOM 1612 O O . GLU A 1 207 ? -3.369 -26.781 -17.688 1 93.5 207 GLU A O 1
ATOM 1617 N N . MET A 1 208 ? -4.262 -28.672 -16.891 1 95.88 208 MET A N 1
ATOM 1618 C CA . MET A 1 208 ? -3.211 -28.812 -15.891 1 95.88 208 MET A CA 1
ATOM 1619 C C . MET A 1 208 ? -1.856 -29.031 -16.547 1 95.88 208 MET A C 1
ATOM 1621 O O . MET A 1 208 ? -0.846 -28.484 -16.125 1 95.88 208 MET A O 1
ATOM 1625 N N . ILE A 1 209 ? -1.846 -29.906 -17.547 1 96.69 209 ILE A N 1
ATOM 1626 C CA . ILE A 1 209 ? -0.599 -30.156 -18.266 1 96.69 209 ILE A CA 1
ATOM 1627 C C . ILE A 1 209 ? -0.062 -28.844 -18.828 1 96.69 209 ILE A C 1
ATOM 1629 O O . ILE A 1 209 ? 1.135 -28.562 -18.734 1 96.69 209 ILE A O 1
ATOM 1633 N N . HIS A 1 210 ? -0.962 -28.047 -19.359 1 95.19 210 HIS A N 1
ATOM 1634 C CA . HIS A 1 210 ? -0.577 -26.734 -19.891 1 95.19 210 HIS A CA 1
ATOM 1635 C C . HIS A 1 210 ? -0.013 -25.844 -18.781 1 95.19 210 HIS A C 1
ATOM 1637 O O . HIS A 1 210 ? 0.989 -25.156 -18.984 1 95.19 210 HIS A O 1
ATOM 1643 N N . ILE A 1 211 ? -0.637 -25.828 -17.672 1 96.38 211 ILE A N 1
ATOM 1644 C CA . ILE A 1 211 ? -0.199 -25.031 -16.531 1 96.38 211 ILE A CA 1
ATOM 1645 C C . ILE A 1 211 ? 1.197 -25.484 -16.094 1 96.38 211 ILE A C 1
ATOM 1647 O O . ILE A 1 211 ? 2.068 -24.641 -15.836 1 96.38 211 ILE A O 1
ATOM 1651 N N . LEU A 1 212 ? 1.421 -26.781 -16.031 1 97.88 212 LEU A N 1
ATOM 1652 C CA . LEU A 1 212 ? 2.73 -27.312 -15.656 1 97.88 212 LEU A CA 1
ATOM 1653 C C . LEU A 1 212 ? 3.807 -26.812 -16.609 1 97.88 212 LEU A C 1
ATOM 1655 O O . LEU A 1 212 ? 4.906 -26.453 -16.188 1 97.88 212 LEU A O 1
ATOM 1659 N N . ILE A 1 213 ? 3.461 -26.766 -17.859 1 96.19 213 ILE A N 1
ATOM 1660 C CA . ILE A 1 213 ? 4.402 -26.312 -18.875 1 96.19 213 ILE A CA 1
ATOM 1661 C C . ILE A 1 213 ? 4.734 -24.844 -18.625 1 96.19 213 ILE A C 1
ATOM 1663 O O . ILE A 1 213 ? 5.898 -24.438 -18.719 1 96.19 213 ILE A O 1
ATOM 1667 N N . LEU A 1 214 ? 3.762 -24.047 -18.344 1 94.31 214 LEU A N 1
ATOM 1668 C CA . LEU A 1 214 ? 3.971 -22.625 -18.094 1 94.31 214 LEU A CA 1
ATOM 1669 C C . LEU A 1 214 ? 4.844 -22.422 -16.859 1 94.31 214 LEU A C 1
ATOM 1671 O O . LEU A 1 214 ? 5.734 -21.578 -16.859 1 94.31 214 LEU A O 1
ATOM 1675 N N . ILE A 1 215 ? 4.582 -23.172 -15.836 1 96.88 215 ILE A N 1
ATOM 1676 C CA . ILE A 1 215 ? 5.359 -23.047 -14.602 1 96.88 215 ILE A CA 1
ATOM 1677 C C . ILE A 1 215 ? 6.809 -23.438 -14.867 1 96.88 215 ILE A C 1
ATOM 1679 O O . ILE A 1 215 ? 7.738 -22.828 -14.344 1 96.88 215 ILE A O 1
ATOM 1683 N N . LYS A 1 216 ? 6.996 -24.469 -15.633 1 94.75 216 LYS A N 1
ATOM 1684 C CA . LYS A 1 216 ? 8.336 -24.922 -15.992 1 94.75 216 LYS A CA 1
ATOM 1685 C C . LYS A 1 216 ? 9.148 -23.797 -16.625 1 94.75 216 LYS A C 1
ATOM 1687 O O . LYS A 1 216 ? 10.375 -23.766 -16.484 1 94.75 216 LYS A O 1
ATOM 1692 N N . GLY A 1 217 ? 8.516 -22.859 -17.25 1 88.56 217 GLY A N 1
ATOM 1693 C CA . GLY A 1 217 ? 9.164 -21.703 -17.859 1 88.56 217 GLY A CA 1
ATOM 1694 C C . GLY A 1 217 ? 9.953 -20.875 -16.859 1 88.56 217 GLY A C 1
ATOM 1695 O O . GLY A 1 217 ? 10.914 -20.203 -17.234 1 88.56 217 GLY A O 1
ATOM 1696 N N . ASN A 1 218 ? 9.602 -20.922 -15.609 1 90.56 218 ASN A N 1
ATOM 1697 C CA . ASN A 1 218 ? 10.328 -20.188 -14.578 1 90.56 218 ASN A CA 1
ATOM 1698 C C . ASN A 1 218 ? 11.797 -20.594 -14.539 1 90.56 218 ASN A C 1
ATOM 1700 O O . ASN A 1 218 ? 12.688 -19.734 -14.492 1 90.56 218 ASN A O 1
ATOM 1704 N N . SER A 1 219 ? 12.023 -21.859 -14.523 1 90.12 219 SER A N 1
ATOM 1705 C CA . SER A 1 219 ? 13.391 -22.359 -14.43 1 90.12 219 SER A CA 1
ATOM 1706 C C . SER A 1 219 ? 14.211 -21.984 -15.656 1 90.12 219 SER A C 1
ATOM 1708 O O . SER A 1 219 ? 15.391 -21.672 -15.547 1 90.12 219 SER A O 1
ATOM 1710 N N . LEU A 1 220 ? 13.594 -22.016 -16.781 1 88.56 220 LEU A N 1
ATOM 1711 C CA . LEU A 1 220 ? 14.289 -21.703 -18.031 1 88.56 220 LEU A CA 1
ATOM 1712 C C . LEU A 1 220 ? 14.773 -20.25 -18.016 1 88.56 220 LEU A C 1
ATOM 1714 O O . LEU A 1 220 ? 15.906 -19.969 -18.422 1 88.56 220 LEU A O 1
ATOM 1718 N N . ILE A 1 221 ? 13.977 -19.391 -17.578 1 92.69 221 ILE A N 1
ATOM 1719 C CA . ILE A 1 221 ? 14.312 -17.969 -17.547 1 92.69 221 ILE A CA 1
ATOM 1720 C C . ILE A 1 221 ? 15.336 -17.703 -16.453 1 92.69 221 ILE A C 1
ATOM 1722 O O . ILE A 1 221 ? 16.25 -16.891 -16.641 1 92.69 221 ILE A O 1
ATOM 1726 N N . ARG A 1 222 ? 15.195 -18.328 -15.367 1 91.69 222 ARG A N 1
ATOM 1727 C CA . ARG A 1 222 ? 16.109 -18.141 -14.25 1 91.69 222 ARG A CA 1
ATOM 1728 C C . ARG A 1 222 ? 17.531 -18.531 -14.633 1 91.69 222 ARG A C 1
ATOM 1730 O O . ARG A 1 222 ? 18.5 -17.906 -14.188 1 91.69 222 ARG A O 1
ATOM 1737 N N . ASP A 1 223 ? 17.641 -19.562 -15.367 1 91.06 223 ASP A N 1
ATOM 1738 C CA . ASP A 1 223 ? 18.953 -20.047 -15.805 1 91.06 223 ASP A CA 1
ATOM 1739 C C . ASP A 1 223 ? 19.672 -18.984 -16.625 1 91.06 223 ASP A C 1
ATOM 1741 O O . ASP A 1 223 ? 20.906 -18.953 -16.672 1 91.06 223 ASP A O 1
ATOM 1745 N N . THR A 1 224 ? 18.922 -18.172 -17.219 1 90.06 224 THR A N 1
ATOM 1746 C CA . THR A 1 224 ? 19.5 -17.094 -18.031 1 90.06 224 THR A CA 1
ATOM 1747 C C . THR A 1 224 ? 19.672 -15.828 -17.203 1 90.06 224 THR A C 1
ATOM 1749 O O . THR A 1 224 ? 20.688 -15.156 -17.297 1 90.06 224 THR A O 1
ATOM 1752 N N . THR A 1 225 ? 18.766 -15.484 -16.359 1 92.94 225 THR A N 1
ATOM 1753 C CA . THR A 1 225 ? 18.75 -14.203 -15.672 1 92.94 225 THR A CA 1
ATOM 1754 C C . THR A 1 225 ? 19.641 -14.242 -14.438 1 92.94 225 THR A C 1
ATOM 1756 O O . THR A 1 225 ? 20.266 -13.234 -14.086 1 92.94 225 THR A O 1
ATOM 1759 N N . ASN A 1 226 ? 19.734 -15.344 -13.82 1 90.88 226 ASN A N 1
ATOM 1760 C CA . ASN A 1 226 ? 20.547 -15.43 -12.609 1 90.88 226 ASN A CA 1
ATOM 1761 C C . ASN A 1 226 ? 22 -15.094 -12.891 1 90.88 226 ASN A C 1
ATOM 1763 O O . ASN A 1 226 ? 22.578 -14.234 -12.219 1 90.88 226 ASN A O 1
ATOM 1767 N N . PRO A 1 227 ? 22.625 -15.734 -13.891 1 91 227 PRO A N 1
ATOM 1768 C CA . PRO A 1 227 ? 24 -15.375 -14.195 1 91 227 PRO A CA 1
ATOM 1769 C C . PRO A 1 227 ? 24.156 -13.906 -14.57 1 91 227 PRO A C 1
ATOM 1771 O O . PRO A 1 227 ? 25.156 -13.266 -14.219 1 91 227 PRO A O 1
ATOM 1774 N N . TRP A 1 228 ? 23.219 -13.406 -15.273 1 90.5 228 TRP A N 1
ATOM 1775 C CA . TRP A 1 228 ? 23.25 -12 -15.664 1 90.5 228 TRP A CA 1
ATOM 1776 C C . TRP A 1 228 ? 23.281 -11.094 -14.438 1 90.5 228 TRP A C 1
ATOM 1778 O O . TRP A 1 228 ? 24.094 -10.172 -14.359 1 90.5 228 TRP A O 1
ATOM 1788 N N . MET A 1 229 ? 22.438 -11.352 -13.531 1 91.75 229 MET A N 1
ATOM 1789 C CA . MET A 1 229 ? 22.328 -10.547 -12.32 1 91.75 229 MET A CA 1
ATOM 1790 C C . MET A 1 229 ? 23.578 -10.648 -11.469 1 91.75 229 MET A C 1
ATOM 1792 O O . MET A 1 229 ? 24.047 -9.648 -10.922 1 91.75 229 MET A O 1
ATOM 1796 N N . GLN A 1 230 ? 24.047 -11.836 -11.375 1 90.88 230 GLN A N 1
ATOM 1797 C CA . GLN A 1 230 ? 25.266 -12.055 -10.586 1 90.88 230 GLN A CA 1
ATOM 1798 C C . GLN A 1 230 ? 26.453 -11.32 -11.195 1 90.88 230 GLN A C 1
ATOM 1800 O O . GLN A 1 230 ? 27.203 -10.656 -10.477 1 90.88 230 GLN A O 1
ATOM 1805 N N . LEU A 1 231 ? 26.594 -11.43 -12.445 1 91.19 231 LEU A N 1
ATOM 1806 C CA . LEU A 1 231 ? 27.719 -10.805 -13.148 1 91.19 231 LEU A CA 1
ATOM 1807 C C . LEU A 1 231 ? 27.641 -9.289 -13.055 1 91.19 231 LEU A C 1
ATOM 1809 O O . LEU A 1 231 ? 28.672 -8.617 -12.977 1 91.19 231 LEU A O 1
ATOM 1813 N N . ARG A 1 232 ? 26.453 -8.797 -13.055 1 90.19 232 ARG A N 1
ATOM 1814 C CA . ARG A 1 232 ? 26.25 -7.348 -13.102 1 90.19 232 ARG A CA 1
ATOM 1815 C C . ARG A 1 232 ? 26.062 -6.773 -11.703 1 90.19 232 ARG A C 1
ATOM 1817 O O . ARG A 1 232 ? 25.984 -5.559 -11.523 1 90.19 232 ARG A O 1
ATOM 1824 N N . GLY A 1 233 ? 26 -7.629 -10.688 1 88.88 233 GLY A N 1
ATOM 1825 C CA . GLY A 1 233 ? 25.844 -7.199 -9.305 1 88.88 233 GLY A CA 1
ATOM 1826 C C . GLY A 1 233 ? 24.484 -6.59 -9.016 1 88.88 233 GLY A C 1
ATOM 1827 O O . GLY A 1 233 ? 24.375 -5.617 -8.266 1 88.88 233 GLY A O 1
ATOM 1828 N N . LEU A 1 234 ? 23.453 -7.074 -9.695 1 88.19 234 LEU A N 1
ATOM 1829 C CA . LEU A 1 234 ? 22.109 -6.559 -9.484 1 88.19 234 LEU A CA 1
ATOM 1830 C C . LEU A 1 234 ? 21.469 -7.191 -8.258 1 88.19 234 LEU A C 1
ATOM 1832 O O . LEU A 1 234 ? 21.594 -8.398 -8.031 1 88.19 234 LEU A O 1
ATOM 1836 N N . ASP A 1 235 ? 20.781 -6.402 -7.504 1 85.44 235 ASP A N 1
ATOM 1837 C CA . ASP A 1 235 ? 20.125 -6.887 -6.293 1 85.44 235 ASP A CA 1
ATOM 1838 C C . ASP A 1 235 ? 18.797 -7.578 -6.621 1 85.44 235 ASP A C 1
ATOM 1840 O O . ASP A 1 235 ? 18.078 -7.145 -7.523 1 85.44 235 ASP A O 1
ATOM 1844 N N . ALA A 1 236 ? 18.562 -8.633 -5.863 1 89.25 236 ALA A N 1
ATOM 1845 C CA . ALA A 1 236 ? 17.266 -9.305 -5.98 1 89.25 236 ALA A CA 1
ATOM 1846 C C . ALA A 1 236 ? 16.188 -8.539 -5.23 1 89.25 236 ALA A C 1
ATOM 1848 O O . ALA A 1 236 ? 16.469 -7.805 -4.281 1 89.25 236 ALA A O 1
ATOM 1849 N N . TRP A 1 237 ? 14.969 -8.766 -5.688 1 91.31 237 TRP A N 1
AT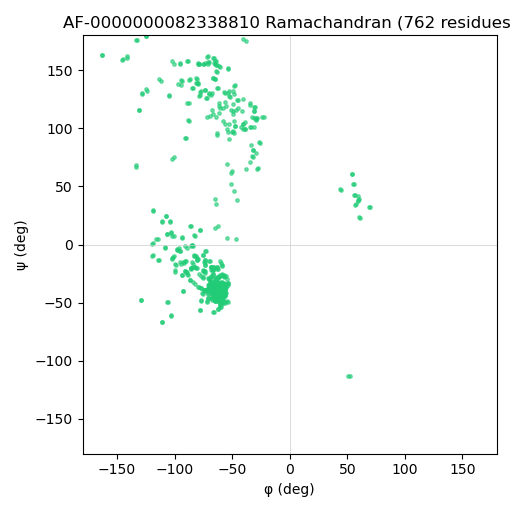OM 1850 C CA . TRP A 1 237 ? 13.844 -8.102 -5.043 1 91.31 237 TRP A CA 1
ATOM 1851 C C . TRP A 1 237 ? 13.625 -8.641 -3.631 1 91.31 237 TRP A C 1
ATOM 1853 O O . TRP A 1 237 ? 13.094 -7.938 -2.77 1 91.31 237 TRP A O 1
ATOM 1863 N N . MET A 1 238 ? 13.922 -9.875 -3.492 1 88.69 238 MET A N 1
ATOM 1864 C CA . MET A 1 238 ? 13.672 -10.508 -2.203 1 88.69 238 MET A CA 1
ATOM 1865 C C . MET A 1 238 ? 14.789 -11.484 -1.848 1 88.69 238 MET A C 1
ATOM 1867 O O . MET A 1 238 ? 15.531 -11.922 -2.723 1 88.69 238 MET A O 1
ATOM 1871 N N . ASP A 1 239 ? 14.805 -11.766 -0.621 1 89.25 239 ASP A N 1
ATOM 1872 C CA . ASP A 1 239 ? 15.789 -12.695 -0.09 1 89.25 239 ASP A CA 1
ATOM 1873 C C . ASP A 1 239 ? 15.273 -14.133 -0.145 1 89.25 239 ASP A C 1
ATOM 1875 O O . ASP A 1 239 ? 14.062 -14.359 -0.185 1 89.25 239 ASP A O 1
ATOM 1879 N N . GLU A 1 240 ? 16.234 -15.016 -0.122 1 86 240 GLU A N 1
ATOM 1880 C CA . GLU A 1 240 ? 15.867 -16.422 -0.136 1 86 240 GLU A CA 1
ATOM 1881 C C . GLU A 1 240 ? 15.047 -16.797 1.097 1 86 240 GLU A C 1
ATOM 1883 O O . GLU A 1 240 ? 14.18 -17.672 1.03 1 86 240 GLU A O 1
ATOM 1888 N N . LYS A 1 241 ? 15.375 -16.156 2.148 1 88.31 241 LYS A N 1
ATOM 1889 C CA . LYS A 1 241 ? 14.68 -16.453 3.4 1 88.31 241 LYS A CA 1
ATOM 1890 C C . LYS A 1 241 ? 13.195 -16.125 3.295 1 88.31 241 LYS A C 1
ATOM 1892 O O . LYS A 1 241 ? 12.391 -16.625 4.082 1 88.31 241 LYS A O 1
ATOM 1897 N N . ASP A 1 242 ? 12.898 -15.32 2.385 1 91.31 242 ASP A N 1
ATOM 1898 C CA . ASP A 1 242 ? 11.508 -14.898 2.242 1 91.31 242 ASP A CA 1
ATOM 1899 C C . ASP A 1 242 ? 10.656 -16.016 1.657 1 91.31 242 ASP A C 1
ATOM 1901 O O . ASP A 1 242 ? 9.43 -16 1.771 1 91.31 242 ASP A O 1
ATOM 1905 N N . ILE A 1 243 ? 11.273 -17.016 1.046 1 91.88 243 ILE A N 1
ATOM 1906 C CA . ILE A 1 243 ? 10.477 -18.047 0.385 1 91.88 243 ILE A CA 1
ATOM 1907 C C . ILE A 1 243 ? 10.758 -19.406 1.021 1 91.88 243 ILE A C 1
ATOM 1909 O O . ILE A 1 243 ? 10.016 -20.359 0.798 1 91.88 243 ILE A O 1
ATOM 1913 N N . LEU A 1 244 ? 11.719 -19.531 1.863 1 89.25 244 LEU A N 1
ATOM 1914 C CA . LEU A 1 244 ? 12.086 -20.797 2.498 1 89.25 244 LEU A CA 1
ATOM 1915 C C . LEU A 1 244 ? 11.414 -20.938 3.857 1 89.25 244 LEU A C 1
ATOM 1917 O O . LEU A 1 244 ? 11.211 -19.938 4.562 1 89.25 244 LEU A O 1
ATOM 1921 N N . LEU A 1 245 ? 11.023 -22.109 4.105 1 81.81 245 LEU A N 1
ATOM 1922 C CA . LEU A 1 245 ? 10.367 -22.422 5.367 1 81.81 245 LEU A CA 1
ATOM 1923 C C . LEU A 1 245 ? 11.391 -22.719 6.457 1 81.81 245 LEU A C 1
ATOM 1925 O O . LEU A 1 245 ? 12.344 -23.469 6.23 1 81.81 245 LEU A O 1
ATOM 1929 N N . HIS A 1 246 ? 11.07 -22.094 7.586 1 73.44 246 HIS A N 1
ATOM 1930 C CA . HIS A 1 246 ? 11.938 -22.391 8.719 1 73.44 246 HIS A CA 1
ATOM 1931 C C . HIS A 1 246 ? 11.148 -23.031 9.859 1 73.44 246 HIS A C 1
ATOM 1933 O O . HIS A 1 246 ? 11.742 -23.5 10.844 1 73.44 246 HIS A O 1
ATOM 1939 N N . ASP A 1 247 ? 9.891 -23.203 9.602 1 74.19 247 ASP A N 1
ATOM 1940 C CA . ASP A 1 247 ? 9.062 -23.781 10.656 1 74.19 247 ASP A CA 1
ATOM 1941 C C . ASP A 1 247 ? 9.078 -25.297 10.594 1 74.19 247 ASP A C 1
ATOM 1943 O O . ASP A 1 247 ? 8.594 -25.891 9.625 1 74.19 247 ASP A O 1
ATOM 1947 N N . PRO A 1 248 ? 9.469 -26 11.578 1 74.19 248 PRO A N 1
ATOM 1948 C CA . PRO A 1 248 ? 9.578 -27.453 11.586 1 74.19 248 PRO A CA 1
ATOM 1949 C C . PRO A 1 248 ? 8.234 -28.156 11.438 1 74.19 248 PRO A C 1
ATOM 1951 O O . PRO A 1 248 ? 8.156 -29.25 10.883 1 74.19 248 PRO A O 1
ATOM 1954 N N . THR A 1 249 ? 7.215 -27.516 11.914 1 73.12 249 THR A N 1
ATOM 1955 C CA . THR A 1 249 ? 5.906 -28.156 11.852 1 73.12 249 THR A CA 1
ATOM 1956 C C . THR A 1 249 ? 5.445 -28.297 10.398 1 73.12 249 THR A C 1
ATOM 1958 O O . THR A 1 249 ? 4.801 -29.281 10.047 1 73.12 249 THR A O 1
ATOM 1961 N N . GLU A 1 250 ? 5.797 -27.438 9.656 1 75.88 250 GLU A N 1
ATOM 1962 C CA . GLU A 1 250 ? 5.379 -27.484 8.258 1 75.88 250 GLU A CA 1
ATOM 1963 C C . GLU A 1 250 ? 6.266 -28.422 7.445 1 75.88 250 GLU A C 1
ATOM 1965 O O . GLU A 1 250 ? 5.871 -28.875 6.371 1 75.88 250 GLU A O 1
ATOM 1970 N N . LEU A 1 251 ? 7.312 -28.828 8.062 1 82.69 251 LEU A N 1
ATOM 1971 C CA . LEU A 1 251 ? 8.242 -29.734 7.398 1 82.69 251 LEU A CA 1
ATOM 1972 C C . LEU A 1 251 ? 7.672 -31.141 7.328 1 82.69 251 LEU A C 1
ATOM 1974 O O . LEU A 1 251 ? 8.016 -31.906 6.43 1 82.69 251 LEU A O 1
ATOM 1978 N N . GLN A 1 252 ? 6.781 -31.391 8.211 1 85.25 252 GLN A N 1
ATOM 1979 C CA . GLN A 1 252 ? 6.215 -32.75 8.305 1 85.25 252 GLN A CA 1
ATOM 1980 C C . GLN A 1 252 ? 5.375 -33.062 7.078 1 85.25 252 GLN A C 1
ATOM 1982 O O . GLN A 1 252 ? 5.359 -34.219 6.617 1 85.25 252 GLN A O 1
ATOM 1987 N N . TYR A 1 253 ? 4.695 -32.156 6.551 1 85.75 253 TYR A N 1
ATOM 1988 C CA . TYR A 1 253 ? 3.877 -32.375 5.363 1 85.75 253 TYR A CA 1
ATOM 1989 C C . TYR A 1 253 ? 4.738 -32.781 4.172 1 85.75 253 TYR A C 1
ATOM 1991 O O . TYR A 1 253 ? 4.387 -33.688 3.424 1 85.75 253 TYR A O 1
ATOM 1999 N N . ASP A 1 254 ? 5.883 -32.125 4.078 1 89.62 254 ASP A N 1
ATOM 2000 C CA . ASP A 1 254 ? 6.801 -32.438 2.99 1 89.62 254 ASP A CA 1
ATOM 2001 C C . ASP A 1 254 ? 7.395 -33.844 3.16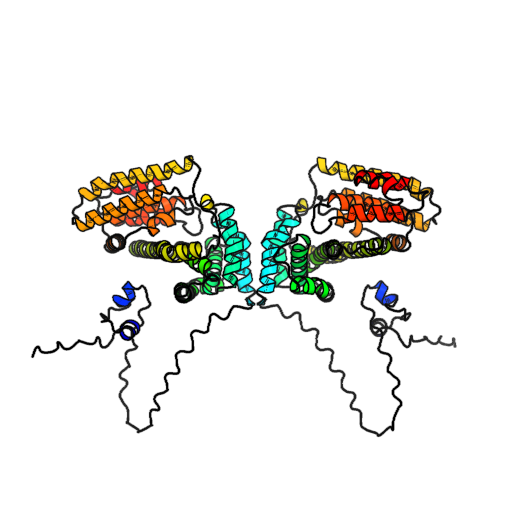4 1 89.62 254 ASP A C 1
ATOM 2003 O O . ASP A 1 254 ? 7.555 -34.594 2.189 1 89.62 254 ASP A O 1
ATOM 2007 N N . LEU A 1 255 ? 7.664 -34.156 4.375 1 91.44 255 LEU A N 1
ATOM 2008 C CA . LEU A 1 255 ? 8.242 -35.469 4.656 1 91.44 255 LEU A CA 1
ATOM 2009 C C . LEU A 1 255 ? 7.234 -36.594 4.387 1 91.44 255 LEU A C 1
ATOM 2011 O O . LEU A 1 255 ? 7.59 -37.625 3.832 1 91.44 255 LEU A O 1
ATOM 2015 N N . ASP A 1 256 ? 6.07 -36.312 4.801 1 94.19 256 ASP A N 1
ATOM 2016 C CA . ASP A 1 256 ? 5.008 -37.312 4.57 1 94.19 256 ASP A CA 1
ATOM 2017 C C . ASP A 1 256 ? 4.785 -37.531 3.078 1 94.19 256 ASP A C 1
ATOM 2019 O O . ASP A 1 256 ? 4.633 -38.656 2.633 1 94.19 256 ASP A O 1
ATOM 2023 N N . LEU A 1 257 ? 4.703 -36.469 2.396 1 95.88 257 LEU A N 1
ATOM 2024 C CA . LEU A 1 257 ? 4.512 -36.594 0.955 1 95.88 257 LEU A CA 1
ATOM 2025 C C . LEU A 1 257 ? 5.711 -37.25 0.297 1 95.88 257 LEU A C 1
ATOM 2027 O O . LEU A 1 257 ? 5.547 -38.062 -0.633 1 95.88 257 LEU A O 1
ATOM 2031 N N . SER A 1 258 ? 6.906 -36.969 0.741 1 96.38 258 SER A N 1
ATOM 2032 C CA . SER A 1 258 ? 8.117 -37.594 0.221 1 96.38 258 SER A CA 1
ATOM 2033 C C . SER A 1 258 ? 8.086 -39.125 0.429 1 96.38 258 SER A C 1
ATOM 2035 O O . SER A 1 258 ? 8.484 -39.875 -0.456 1 96.38 258 SER A O 1
ATOM 2037 N N . ARG A 1 259 ? 7.613 -39.5 1.581 1 96.75 259 ARG A N 1
ATOM 2038 C CA . ARG A 1 259 ? 7.477 -40.938 1.857 1 96.75 259 ARG A CA 1
ATOM 2039 C C . ARG A 1 259 ? 6.453 -41.562 0.924 1 96.75 259 ARG A C 1
ATOM 2041 O O . ARG A 1 259 ? 6.688 -42.656 0.39 1 96.75 259 ARG A O 1
ATOM 2048 N N . ALA A 1 260 ? 5.355 -40.938 0.82 1 98.06 260 ALA A N 1
ATOM 2049 C CA . ALA A 1 260 ? 4.316 -41.438 -0.073 1 98.06 260 ALA A CA 1
ATOM 2050 C C . ALA A 1 260 ? 4.844 -41.594 -1.496 1 98.06 260 ALA A C 1
ATOM 2052 O O . ALA A 1 260 ? 4.5 -42.531 -2.191 1 98.06 260 ALA A O 1
ATOM 2053 N N . LEU A 1 261 ? 5.641 -40.625 -1.947 1 98.25 261 LEU A N 1
ATOM 2054 C CA . LEU A 1 261 ? 6.246 -40.688 -3.273 1 98.25 261 LEU A CA 1
ATOM 2055 C C . LEU A 1 261 ? 7.219 -41.875 -3.373 1 98.25 261 LEU A C 1
ATOM 2057 O O . LEU A 1 261 ? 7.305 -42.531 -4.414 1 98.25 261 LEU A O 1
ATOM 2061 N N . GLY A 1 262 ? 7.949 -42.062 -2.309 1 97.38 262 GLY A N 1
ATOM 2062 C CA . GLY A 1 262 ? 8.852 -43.219 -2.271 1 97.38 262 GLY A CA 1
ATOM 2063 C C . GLY A 1 262 ? 8.141 -44.531 -2.439 1 97.38 262 GLY A C 1
ATOM 2064 O O . GLY A 1 262 ? 8.68 -45.469 -3.047 1 97.38 262 GLY A O 1
ATOM 2065 N N . ASP A 1 263 ? 6.977 -44.625 -1.968 1 97.44 263 ASP A N 1
ATOM 2066 C CA . ASP A 1 263 ? 6.18 -45.844 -2.01 1 97.44 263 ASP A CA 1
ATOM 2067 C C . ASP A 1 263 ? 5.672 -46.125 -3.424 1 97.44 263 ASP A C 1
ATOM 2069 O O . ASP A 1 263 ? 5.121 -47.188 -3.693 1 97.44 263 ASP A O 1
ATOM 2073 N N . LEU A 1 264 ? 5.906 -45.219 -4.328 1 98.19 264 LEU A N 1
ATOM 2074 C CA . LEU A 1 264 ? 5.41 -45.406 -5.691 1 98.19 264 LEU A CA 1
ATOM 2075 C C . LEU A 1 264 ? 6.371 -46.25 -6.516 1 98.19 264 LEU A C 1
ATOM 2077 O O . LEU A 1 264 ? 6 -46.781 -7.57 1 98.19 264 LEU A O 1
ATOM 2081 N N . GLN A 1 265 ? 7.656 -46.438 -6.035 1 97.44 265 GLN A N 1
ATOM 2082 C CA . GLN A 1 265 ? 8.664 -47.125 -6.832 1 97.44 265 GLN A CA 1
ATOM 2083 C C . GLN A 1 265 ? 8.258 -48.562 -7.109 1 97.44 265 GLN A C 1
ATOM 2085 O O . GLN A 1 265 ? 8.367 -49.031 -8.242 1 97.44 265 GLN A O 1
ATOM 2090 N N . PRO A 1 266 ? 7.742 -49.25 -6.109 1 97.38 266 PRO A N 1
ATOM 2091 C CA . PRO A 1 266 ? 7.277 -50.625 -6.379 1 97.38 266 PRO A CA 1
ATOM 2092 C C . PRO A 1 266 ? 6.152 -50.688 -7.414 1 97.38 266 PRO A C 1
ATOM 2094 O O . PRO A 1 266 ? 6.07 -51.625 -8.195 1 97.38 266 PRO A O 1
ATOM 2097 N N . TRP A 1 267 ? 5.289 -49.719 -7.422 1 97.5 267 TRP A N 1
ATOM 2098 C CA . TRP A 1 267 ? 4.219 -49.625 -8.414 1 97.5 267 TRP A CA 1
ATOM 2099 C C . TRP A 1 267 ? 4.785 -49.438 -9.812 1 97.5 267 TRP A C 1
ATOM 2101 O O . TRP A 1 267 ? 4.324 -50.062 -10.773 1 97.5 267 TRP A O 1
ATOM 2111 N N . ILE A 1 268 ? 5.77 -48.562 -9.945 1 98 268 ILE A N 1
ATOM 2112 C CA . ILE A 1 268 ? 6.414 -48.312 -11.227 1 98 268 ILE A CA 1
ATOM 2113 C C . ILE A 1 268 ? 7.094 -49.562 -11.727 1 98 268 ILE A C 1
ATOM 2115 O O . ILE A 1 268 ? 6.949 -49.938 -12.898 1 98 268 ILE A O 1
ATOM 2119 N N . ASP A 1 269 ? 7.742 -50.281 -10.844 1 96.94 269 ASP A N 1
ATOM 2120 C CA . ASP A 1 269 ? 8.492 -51.5 -11.188 1 96.94 269 ASP A CA 1
ATOM 2121 C C . ASP A 1 269 ? 7.551 -52.594 -11.641 1 96.94 269 ASP A C 1
ATOM 2123 O O . ASP A 1 269 ? 7.902 -53.406 -12.508 1 96.94 269 ASP A O 1
ATOM 2127 N N . SER A 1 270 ? 6.371 -52.656 -11.047 1 95.62 270 SER A N 1
ATOM 2128 C CA . SER A 1 270 ? 5.43 -53.719 -11.32 1 95.62 270 SER A CA 1
ATOM 2129 C C . SER A 1 270 ? 4.508 -53.375 -12.484 1 95.62 270 SER A C 1
ATOM 2131 O O . SER A 1 270 ? 3.672 -54.188 -12.883 1 95.62 270 SER A O 1
ATOM 2133 N N . SER A 1 271 ? 4.66 -52.188 -12.992 1 95.19 271 SER A N 1
ATOM 2134 C CA . SER A 1 271 ? 3.795 -51.781 -14.086 1 95.19 271 SER A CA 1
ATOM 2135 C C . SER A 1 271 ? 4.137 -52.531 -15.375 1 95.19 271 SER A C 1
ATOM 2137 O O . SER A 1 271 ? 5.211 -53.125 -15.492 1 95.19 271 SER A O 1
ATOM 2139 N N . ASP A 1 272 ? 3.195 -52.531 -16.359 1 93.06 272 ASP A N 1
ATOM 2140 C CA . ASP A 1 272 ? 3.393 -53.188 -17.656 1 93.06 272 ASP A CA 1
ATOM 2141 C C . ASP A 1 272 ? 4.09 -52.25 -18.641 1 93.06 272 ASP A C 1
ATOM 2143 O O . ASP A 1 272 ? 4.109 -52.5 -19.844 1 93.06 272 ASP A O 1
ATOM 2147 N N . ASP A 1 273 ? 4.676 -51.219 -18.172 1 96.38 273 ASP A N 1
ATOM 2148 C CA . ASP A 1 273 ? 5.301 -50.219 -19.031 1 96.38 273 ASP A CA 1
ATOM 2149 C C . ASP A 1 273 ? 6.676 -50.688 -19.516 1 96.38 273 ASP A C 1
ATOM 2151 O O . ASP A 1 273 ? 7.309 -51.531 -18.875 1 96.38 273 ASP A O 1
ATOM 2155 N N . GLU A 1 274 ? 7.121 -50.125 -20.672 1 97.31 274 GLU A N 1
ATOM 2156 C CA . GLU A 1 274 ? 8.477 -50.344 -21.156 1 97.31 274 GLU A CA 1
ATOM 2157 C C . GLU A 1 274 ? 9.516 -49.75 -20.234 1 97.31 274 GLU A C 1
ATOM 2159 O O . GLU A 1 274 ? 9.219 -48.781 -19.5 1 97.31 274 GLU A O 1
ATOM 2164 N N . PRO A 1 275 ? 10.695 -50.219 -20.234 1 97.19 275 PRO A N 1
ATOM 2165 C CA . PRO A 1 275 ? 11.758 -49.75 -19.344 1 97.19 275 PRO A CA 1
ATOM 2166 C C . PRO A 1 275 ? 12 -48.25 -19.453 1 97.19 275 PRO A C 1
ATOM 2168 O O . PRO A 1 275 ? 12.273 -47.594 -18.453 1 97.19 275 PRO A O 1
ATOM 2171 N N . THR A 1 276 ? 11.891 -47.75 -20.625 1 97.38 276 THR A N 1
ATOM 2172 C CA . THR A 1 276 ? 12.109 -46.312 -20.828 1 97.38 276 THR A CA 1
ATOM 2173 C C . THR A 1 276 ? 11.047 -45.5 -20.109 1 97.38 276 THR A C 1
ATOM 2175 O O . THR A 1 276 ? 11.352 -44.469 -19.5 1 97.38 276 THR A O 1
ATOM 2178 N N . VAL A 1 277 ? 9.836 -45.938 -20.203 1 98.12 277 VAL A N 1
ATOM 2179 C CA . VAL A 1 277 ? 8.719 -45.281 -19.531 1 98.12 277 VAL A CA 1
ATOM 2180 C C . VAL A 1 277 ? 8.891 -45.375 -18.016 1 98.12 277 VAL A C 1
ATOM 2182 O O . VAL A 1 277 ? 8.695 -44.406 -17.297 1 98.12 277 VAL A O 1
ATOM 2185 N N . LYS A 1 278 ? 9.289 -46.562 -17.547 1 98.19 278 LYS A N 1
ATOM 2186 C CA . LYS A 1 278 ? 9.547 -46.781 -16.125 1 98.19 278 LYS A CA 1
ATOM 2187 C C . LYS A 1 278 ? 10.656 -45.844 -15.641 1 98.19 278 LYS A C 1
ATOM 2189 O O . LYS A 1 278 ? 10.555 -45.281 -14.547 1 98.19 278 LYS A O 1
ATOM 2194 N N . GLY A 1 279 ? 11.672 -45.75 -16.469 1 98 279 GLY A N 1
ATOM 2195 C CA . GLY A 1 279 ? 12.766 -44.844 -16.141 1 98 279 GLY A CA 1
ATOM 2196 C C . GLY A 1 279 ? 12.328 -43.375 -16.016 1 98 279 GLY A C 1
ATOM 2197 O O . GLY A 1 279 ? 12.758 -42.688 -15.102 1 98 279 GLY A O 1
ATOM 2198 N N . SER A 1 280 ? 11.523 -42.938 -16.938 1 98.19 280 SER A N 1
ATOM 2199 C CA . SER A 1 280 ? 11.016 -41.562 -16.922 1 98.19 280 SER A CA 1
ATOM 2200 C C . SER A 1 280 ? 10.164 -41.281 -15.688 1 98.19 280 SER A C 1
ATOM 2202 O O . SER A 1 280 ? 10.266 -40.219 -15.07 1 98.19 280 SER A O 1
ATOM 2204 N N . ASN A 1 281 ? 9.266 -42.219 -15.312 1 98.56 281 ASN A N 1
ATOM 2205 C CA . ASN A 1 281 ? 8.438 -42.062 -14.125 1 98.56 281 ASN A CA 1
ATOM 2206 C C . ASN A 1 281 ? 9.273 -42.094 -12.844 1 98.56 281 ASN A C 1
ATOM 2208 O O . ASN A 1 281 ? 9.016 -41.312 -11.922 1 98.56 281 ASN A O 1
ATOM 2212 N N . THR A 1 282 ? 10.258 -42.969 -12.805 1 98.56 282 THR A N 1
ATOM 2213 C CA . THR A 1 282 ? 11.164 -43.031 -11.664 1 98.56 282 THR A CA 1
ATOM 2214 C C . THR A 1 282 ? 11.891 -41.688 -11.492 1 98.56 282 THR A C 1
ATOM 2216 O O . THR A 1 282 ? 11.992 -41.188 -10.375 1 98.56 282 THR A O 1
ATOM 2219 N N . LYS A 1 283 ? 12.328 -41.219 -12.562 1 98.38 283 LYS A N 1
ATOM 2220 C CA . LYS A 1 283 ? 13.023 -39.938 -12.531 1 98.38 283 LYS A CA 1
ATOM 2221 C C . LYS A 1 283 ? 12.086 -38.812 -12.062 1 98.38 283 LYS A C 1
ATOM 2223 O O . LYS A 1 283 ? 12.492 -37.938 -11.305 1 98.38 283 LYS A O 1
ATOM 2228 N N . ALA A 1 284 ? 10.852 -38.781 -12.555 1 98.31 284 ALA A N 1
ATOM 2229 C CA . ALA A 1 284 ? 9.867 -37.781 -12.141 1 98.31 284 ALA A CA 1
ATOM 2230 C C . ALA A 1 284 ? 9.656 -37.844 -10.625 1 98.31 284 ALA A C 1
ATOM 2232 O O . ALA A 1 284 ? 9.539 -36.781 -9.977 1 98.31 284 ALA A O 1
ATOM 2233 N N . VAL A 1 285 ? 9.594 -39.031 -10.023 1 98.5 285 VAL A N 1
ATOM 2234 C CA . VAL A 1 285 ? 9.422 -39.188 -8.586 1 98.5 285 VAL A CA 1
ATOM 2235 C C . VAL A 1 285 ? 10.641 -38.656 -7.848 1 98.5 285 VAL A C 1
ATOM 2237 O O . VAL A 1 285 ? 10.5 -37.969 -6.836 1 98.5 285 VAL A O 1
ATOM 2240 N N . GLU A 1 286 ? 11.797 -38.906 -8.352 1 98.12 286 GLU A N 1
ATOM 2241 C CA . GLU A 1 286 ? 13.031 -38.469 -7.723 1 98.12 286 GLU A CA 1
ATOM 2242 C C . GLU A 1 286 ? 13.117 -36.938 -7.734 1 98.12 286 GLU A C 1
ATOM 2244 O O . GLU A 1 286 ? 13.477 -36.312 -6.727 1 98.12 286 GLU A O 1
ATOM 2249 N N . LEU A 1 287 ? 12.797 -36.375 -8.836 1 97.88 287 LEU A N 1
ATOM 2250 C CA . LEU A 1 287 ? 12.82 -34.938 -8.953 1 97.88 287 LEU A CA 1
ATOM 2251 C C . LEU A 1 287 ? 11.766 -34.281 -8.055 1 97.88 287 LEU A C 1
ATOM 2253 O O . LEU A 1 287 ? 11.992 -33.219 -7.496 1 97.88 287 LEU A O 1
ATOM 2257 N N . PHE A 1 288 ? 10.625 -34.906 -7.984 1 98.31 288 PHE A N 1
ATOM 2258 C CA . PHE A 1 288 ? 9.562 -34.438 -7.09 1 98.31 288 PHE A CA 1
ATOM 2259 C C . PHE A 1 288 ? 10.047 -34.438 -5.645 1 98.31 288 PHE A C 1
ATOM 2261 O O . PHE A 1 288 ? 9.898 -33.438 -4.945 1 98.31 288 PHE A O 1
ATOM 2268 N N . LYS A 1 289 ? 10.625 -35.5 -5.219 1 97.38 289 LYS A N 1
ATOM 2269 C CA . LYS A 1 289 ? 11.188 -35.594 -3.873 1 97.38 289 LYS A CA 1
ATOM 2270 C C . LYS A 1 289 ? 12.258 -34.531 -3.66 1 97.38 289 LYS A C 1
ATOM 2272 O O . LYS A 1 289 ? 12.312 -33.906 -2.604 1 97.38 289 LYS A O 1
ATOM 2277 N N . GLY A 1 290 ? 13.078 -34.375 -4.66 1 96.25 290 GLY A N 1
ATOM 2278 C CA . GLY A 1 290 ? 14.094 -33.344 -4.59 1 96.25 290 GLY A CA 1
ATOM 2279 C C . GLY A 1 290 ? 13.516 -31.953 -4.414 1 96.25 290 GLY A C 1
ATOM 2280 O O . GLY A 1 290 ? 14.078 -31.125 -3.689 1 96.25 290 GLY A O 1
ATOM 2281 N N . ALA A 1 291 ? 12.43 -31.672 -5.102 1 95.06 291 ALA A N 1
ATOM 2282 C CA . ALA A 1 291 ? 11.773 -30.359 -5.004 1 95.06 291 ALA A CA 1
ATOM 2283 C C . ALA A 1 291 ? 11.211 -30.141 -3.604 1 95.06 291 ALA A C 1
ATOM 2285 O O . ALA A 1 291 ? 11.195 -29.016 -3.105 1 95.06 291 ALA A O 1
ATOM 2286 N N . LEU A 1 292 ? 10.688 -31.172 -2.949 1 93.5 292 LEU A N 1
ATOM 2287 C CA . LEU A 1 292 ? 10.141 -31.078 -1.602 1 93.5 292 LEU A CA 1
ATOM 2288 C C . LEU A 1 292 ? 11.242 -30.781 -0.588 1 93.5 292 LEU A C 1
ATOM 2290 O O . LEU A 1 292 ? 10.977 -30.188 0.463 1 93.5 292 LEU A O 1
ATOM 2294 N N . ASP A 1 293 ? 12.438 -31.094 -0.943 1 91 293 ASP A N 1
ATOM 2295 C CA . ASP A 1 293 ? 13.562 -30.953 -0.025 1 91 293 ASP A CA 1
ATOM 2296 C C . ASP A 1 293 ? 13.945 -29.484 0.135 1 91 293 ASP A C 1
ATOM 2298 O O . ASP A 1 293 ? 14.656 -29.125 1.073 1 91 293 ASP A O 1
ATOM 2302 N N . PHE A 1 294 ? 13.477 -28.688 -0.717 1 87.62 294 PHE A N 1
ATOM 2303 C CA . PHE A 1 294 ? 13.766 -27.25 -0.593 1 87.62 294 PHE A CA 1
ATOM 2304 C C . PHE A 1 294 ? 12.969 -26.641 0.551 1 87.62 294 PHE A C 1
ATOM 2306 O O . PHE A 1 294 ? 13.336 -25.594 1.073 1 87.62 294 PHE A O 1
ATOM 2313 N N . HIS A 1 295 ? 11.836 -27.266 0.918 1 88.5 295 HIS A N 1
ATOM 2314 C CA . HIS A 1 295 ? 10.969 -26.812 2.002 1 88.5 295 HIS A CA 1
ATOM 2315 C C . HIS A 1 295 ? 10.555 -25.359 1.811 1 88.5 295 HIS A C 1
ATOM 2317 O O . HIS A 1 295 ? 10.805 -24.516 2.676 1 88.5 295 HIS A O 1
ATOM 2323 N N . LEU A 1 296 ? 9.906 -25.125 0.756 1 92.06 296 LEU A N 1
ATOM 2324 C CA . LEU A 1 296 ? 9.398 -23.797 0.439 1 92.06 296 LEU A CA 1
ATOM 2325 C C . LEU A 1 296 ? 8.172 -23.469 1.288 1 92.06 296 LEU A C 1
ATOM 2327 O O . LEU A 1 296 ? 7.496 -24.359 1.785 1 92.06 296 LEU A O 1
ATOM 2331 N N . LYS A 1 297 ? 7.938 -22.234 1.47 1 92.25 297 LYS A N 1
ATOM 2332 C CA . LYS A 1 297 ? 6.707 -21.797 2.135 1 92.25 297 LYS A CA 1
ATOM 2333 C C . LYS A 1 297 ? 5.477 -22.25 1.355 1 92.25 297 LYS A C 1
ATOM 2335 O O . LYS A 1 297 ? 5.523 -22.391 0.131 1 92.25 297 LYS A O 1
ATOM 2340 N N . LEU A 1 298 ? 4.441 -22.422 1.999 1 89.88 298 LEU A N 1
ATOM 2341 C CA . LEU A 1 298 ? 3.256 -23.141 1.547 1 89.88 298 LEU A CA 1
ATOM 2342 C C . LEU A 1 298 ? 2.771 -22.594 0.205 1 89.88 298 LEU A C 1
ATOM 2344 O O . LEU A 1 298 ? 2.609 -23.359 -0.752 1 89.88 298 LEU A O 1
ATOM 2348 N N . ASN A 1 299 ? 2.631 -21.297 0.085 1 92.69 299 ASN A N 1
ATOM 2349 C CA . ASN A 1 299 ? 1.967 -20.703 -1.07 1 92.69 299 ASN A CA 1
ATOM 2350 C C . ASN A 1 299 ? 2.918 -20.578 -2.256 1 92.69 299 ASN A C 1
ATOM 2352 O O . ASN A 1 299 ? 2.531 -20.078 -3.314 1 92.69 299 ASN A O 1
ATOM 2356 N N . ILE A 1 300 ? 4.121 -21.141 -2.141 1 93.5 300 ILE A N 1
ATOM 2357 C CA . ILE A 1 300 ? 5.082 -21.172 -3.242 1 93.5 300 ILE A CA 1
ATOM 2358 C C . ILE A 1 300 ? 5.305 -22.609 -3.695 1 93.5 300 ILE A C 1
ATOM 2360 O O . ILE A 1 300 ? 5.766 -22.844 -4.812 1 93.5 300 ILE A O 1
ATOM 2364 N N . ARG A 1 301 ? 4.891 -23.531 -2.953 1 93.81 301 ARG A N 1
ATOM 2365 C CA . ARG A 1 301 ? 5.191 -24.953 -3.145 1 93.81 301 ARG A CA 1
ATOM 2366 C C . ARG A 1 301 ? 4.645 -25.453 -4.477 1 93.81 301 ARG A C 1
ATOM 2368 O O . ARG A 1 301 ? 5.281 -26.266 -5.152 1 93.81 301 ARG A O 1
ATOM 2375 N N . PRO A 1 302 ? 3.48 -24.984 -4.84 1 96.12 302 PRO A N 1
ATOM 2376 C CA . PRO A 1 302 ? 2.922 -25.5 -6.098 1 96.12 302 PRO A CA 1
ATOM 2377 C C . PRO A 1 302 ? 3.82 -25.203 -7.301 1 96.12 302 PRO A C 1
ATOM 2379 O O . PRO A 1 302 ? 3.674 -25.844 -8.352 1 96.12 302 PRO A O 1
ATOM 2382 N N . LEU A 1 303 ? 4.75 -24.328 -7.125 1 95.44 303 LEU A N 1
ATOM 2383 C CA . LEU A 1 303 ? 5.586 -23.938 -8.258 1 95.44 303 LEU A CA 1
ATOM 2384 C C . LEU A 1 303 ? 6.902 -24.703 -8.25 1 95.44 303 LEU A C 1
ATOM 2386 O O . LEU A 1 303 ? 7.645 -24.672 -9.234 1 95.44 303 LEU A O 1
ATOM 2390 N N . ALA A 1 304 ? 7.184 -25.484 -7.289 1 95.31 304 ALA A N 1
ATOM 2391 C CA . ALA A 1 304 ? 8.5 -26.094 -7.102 1 95.31 304 ALA A CA 1
ATOM 2392 C C . ALA A 1 304 ? 8.703 -27.281 -8.047 1 95.31 304 ALA A C 1
ATOM 2394 O O . ALA A 1 304 ? 9.602 -27.266 -8.891 1 95.31 304 ALA A O 1
ATOM 2395 N N . TRP A 1 305 ? 7.852 -28.188 -7.973 1 97.38 305 TRP A N 1
ATOM 2396 C CA . TRP A 1 305 ? 8.047 -29.438 -8.711 1 97.38 305 TRP A CA 1
ATOM 2397 C C . TRP A 1 305 ? 7.875 -29.219 -10.211 1 97.38 305 TRP A C 1
ATOM 2399 O O . TRP A 1 305 ? 8.68 -29.688 -11.008 1 97.38 305 TRP A O 1
ATOM 2409 N N . PRO A 1 306 ? 6.918 -28.469 -10.672 1 97.44 306 PRO A N 1
ATOM 2410 C CA . PRO A 1 306 ? 6.77 -28.25 -12.117 1 97.44 306 PRO A CA 1
ATOM 2411 C C . PRO A 1 306 ? 8.016 -27.656 -12.75 1 97.44 306 PRO A C 1
ATOM 2413 O O . PRO A 1 306 ? 8.289 -27.891 -13.938 1 97.44 306 PRO A O 1
ATOM 2416 N N . ASN A 1 307 ? 8.742 -26.969 -12.008 1 95 307 ASN A N 1
ATOM 2417 C CA . ASN A 1 307 ? 9.945 -26.328 -12.531 1 95 307 ASN A CA 1
ATOM 2418 C C . ASN A 1 307 ? 11 -27.359 -12.938 1 95 307 ASN A C 1
ATOM 2420 O O . ASN A 1 307 ? 11.898 -27.047 -13.727 1 95 307 ASN A O 1
ATOM 2424 N N . VAL A 1 308 ? 10.93 -28.562 -12.406 1 95.69 308 VAL A N 1
ATOM 2425 C CA . VAL A 1 308 ? 12.008 -29.531 -12.648 1 95.69 308 VAL A CA 1
ATOM 2426 C C . VAL A 1 308 ? 11.469 -30.703 -13.453 1 95.69 308 VAL A C 1
ATOM 2428 O O . VAL A 1 308 ? 12.203 -31.672 -13.711 1 95.69 308 VAL A O 1
ATOM 2431 N N . ILE A 1 309 ? 10.273 -30.672 -13.867 1 96.5 309 ILE A N 1
ATOM 2432 C CA . ILE A 1 309 ? 9.664 -31.75 -14.641 1 96.5 309 ILE A CA 1
ATOM 2433 C C . ILE A 1 309 ? 10.375 -31.875 -15.992 1 96.5 309 ILE A C 1
ATOM 2435 O O . ILE A 1 309 ? 10.758 -30.875 -16.594 1 96.5 309 ILE A O 1
ATOM 2439 N N . GLN A 1 310 ? 10.516 -33.125 -16.406 1 96.56 310 GLN A N 1
ATOM 2440 C CA . GLN A 1 310 ? 11.141 -33.375 -17.688 1 96.56 310 GLN A CA 1
ATOM 2441 C C . GLN A 1 310 ? 10.102 -33.531 -18.797 1 96.56 310 GLN A C 1
ATOM 2443 O O . GLN A 1 310 ? 8.953 -33.875 -18.531 1 96.56 310 GLN A O 1
ATOM 2448 N N . ASN A 1 311 ? 10.516 -33.25 -20.062 1 96.25 311 ASN A N 1
ATOM 2449 C CA . ASN A 1 311 ? 9.602 -33.312 -21.188 1 96.25 311 ASN A CA 1
ATOM 2450 C C . ASN A 1 311 ? 9.055 -34.719 -21.406 1 96.25 311 ASN A C 1
ATOM 2452 O O . ASN A 1 311 ? 7.895 -34.875 -21.797 1 96.25 311 ASN A O 1
ATOM 2456 N N . ASP A 1 312 ? 9.867 -35.688 -21.141 1 97.5 312 ASP A N 1
ATOM 2457 C CA . ASP A 1 312 ? 9.414 -37.062 -21.297 1 97.5 312 ASP A CA 1
ATOM 2458 C C . ASP A 1 312 ? 8.227 -37.344 -20.391 1 97.5 312 ASP A C 1
ATOM 2460 O O . ASP A 1 312 ? 7.297 -38.062 -20.781 1 97.5 312 ASP A O 1
ATOM 2464 N N . TYR A 1 313 ? 8.32 -36.875 -19.219 1 98 313 TYR A N 1
ATOM 2465 C CA . TYR A 1 313 ? 7.219 -37.094 -18.281 1 98 313 TYR A CA 1
ATOM 2466 C C . TYR A 1 313 ? 5.957 -36.406 -18.766 1 98 313 TYR A C 1
ATOM 2468 O O . TYR A 1 313 ? 4.855 -36.938 -18.656 1 98 313 TYR A O 1
ATOM 2476 N N . LEU A 1 314 ? 6.086 -35.188 -19.25 1 97.94 314 LEU A N 1
ATOM 2477 C CA . LEU A 1 314 ? 4.949 -34.469 -19.797 1 97.94 314 LEU A CA 1
ATOM 2478 C C . LEU A 1 314 ? 4.301 -35.219 -20.953 1 97.94 314 LEU A C 1
ATOM 2480 O O . LEU A 1 314 ? 3.076 -35.25 -21.078 1 97.94 314 LEU A O 1
ATOM 2484 N N . ASP A 1 315 ? 5.117 -35.812 -21.734 1 97.88 315 ASP A N 1
ATOM 2485 C CA . ASP A 1 315 ? 4.605 -36.625 -22.828 1 97.88 315 ASP A CA 1
ATOM 2486 C C . ASP A 1 315 ? 3.812 -37.812 -22.297 1 97.88 315 ASP A C 1
ATOM 2488 O O . ASP A 1 315 ? 2.791 -38.188 -22.875 1 97.88 315 ASP A O 1
ATOM 2492 N N . LEU A 1 316 ? 4.305 -38.375 -21.25 1 98.44 316 LEU A N 1
ATOM 2493 C CA . LEU A 1 316 ? 3.596 -39.5 -20.641 1 98.44 316 LEU A CA 1
ATOM 2494 C C . LEU A 1 316 ? 2.234 -39.062 -20.109 1 98.44 316 LEU A C 1
ATOM 2496 O O . LEU A 1 316 ? 1.257 -39.812 -20.203 1 98.44 316 LEU A O 1
ATOM 2500 N N . LEU A 1 317 ? 2.166 -37.875 -19.531 1 98 317 LEU A N 1
ATOM 2501 C CA . LEU A 1 317 ? 0.895 -37.344 -19.062 1 98 317 LEU A CA 1
ATOM 2502 C C . LEU A 1 317 ? -0.079 -37.156 -20.219 1 98 317 LEU A C 1
ATOM 2504 O O . LEU A 1 317 ? -1.27 -37.438 -20.078 1 98 317 LEU A O 1
ATOM 2508 N N . ARG A 1 318 ? 0.444 -36.656 -21.328 1 97.06 318 ARG A N 1
ATOM 2509 C CA . ARG A 1 318 ? -0.39 -36.438 -22.5 1 97.06 318 ARG A CA 1
ATOM 2510 C C . ARG A 1 318 ? -0.95 -37.781 -23.016 1 97.06 318 ARG A C 1
ATOM 2512 O O . ARG A 1 318 ? -2.07 -37.812 -23.531 1 97.06 318 ARG A O 1
ATOM 2519 N N . GLN A 1 319 ? -0.188 -38.781 -22.844 1 97.06 319 GLN A N 1
ATOM 2520 C CA . GLN A 1 319 ? -0.591 -40.125 -23.266 1 97.06 319 GLN A CA 1
ATOM 2521 C C . GLN A 1 319 ? -1.44 -40.812 -22.203 1 97.06 319 GLN A C 1
ATOM 2523 O O . GLN A 1 319 ? -1.859 -41.938 -22.375 1 97.06 319 GLN A O 1
ATOM 2528 N N . ARG A 1 320 ? -1.668 -40.156 -21.141 1 97.12 320 ARG A N 1
ATOM 2529 C CA . ARG A 1 320 ? -2.457 -40.656 -20.016 1 97.12 320 ARG A CA 1
ATOM 2530 C C . ARG A 1 320 ? -1.847 -41.938 -19.453 1 97.12 320 ARG A C 1
ATOM 2532 O O . ARG A 1 320 ? -2.564 -42.906 -19.141 1 97.12 320 ARG A O 1
ATOM 2539 N N . ASN A 1 321 ? -0.514 -41.938 -19.438 1 97.94 321 ASN A N 1
ATOM 2540 C CA . ASN A 1 321 ? 0.151 -43.062 -18.781 1 97.94 321 ASN A CA 1
ATOM 2541 C C . ASN A 1 321 ? -0.297 -43.188 -17.328 1 97.94 321 ASN A C 1
ATOM 2543 O O . ASN A 1 321 ? -0.28 -42.219 -16.578 1 97.94 321 ASN A O 1
ATOM 2547 N N . PRO A 1 322 ? -0.671 -44.344 -16.859 1 97.81 322 PRO A N 1
ATOM 2548 C CA . PRO A 1 322 ? -1.263 -44.5 -15.523 1 97.81 322 PRO A CA 1
ATOM 2549 C C . PRO A 1 322 ? -0.327 -44.062 -14.406 1 97.81 322 PRO A C 1
ATOM 2551 O O . PRO A 1 322 ? -0.736 -43.312 -13.516 1 97.81 322 PRO A O 1
ATOM 2554 N N . MET A 1 323 ? 0.933 -44.469 -14.438 1 98.31 323 MET A N 1
ATOM 2555 C CA . MET A 1 323 ? 1.848 -44.125 -13.352 1 98.31 323 MET A CA 1
ATOM 2556 C C . MET A 1 323 ? 2.164 -42.625 -13.359 1 98.31 323 MET A C 1
ATOM 2558 O O . MET A 1 323 ? 2.346 -42.031 -12.297 1 98.31 323 MET A O 1
ATOM 2562 N N . ALA A 1 324 ? 2.268 -42.062 -14.555 1 98.56 324 ALA A N 1
ATOM 2563 C CA . ALA A 1 324 ? 2.449 -40.594 -14.633 1 98.56 324 ALA A CA 1
ATOM 2564 C C . ALA A 1 324 ? 1.29 -39.875 -13.961 1 98.56 324 ALA A C 1
ATOM 2566 O O . ALA A 1 324 ? 1.5 -38.875 -13.242 1 98.56 324 ALA A O 1
ATOM 2567 N N . MET A 1 325 ? 0.125 -40.344 -14.156 1 98.25 325 MET A N 1
ATOM 2568 C CA . MET A 1 325 ? -1.061 -39.75 -13.547 1 98.25 325 MET A CA 1
ATOM 2569 C C . MET A 1 325 ? -1.054 -39.938 -12.031 1 98.25 325 MET A C 1
ATOM 2571 O O . MET A 1 325 ? -1.479 -39.062 -11.289 1 98.25 325 MET A O 1
ATOM 2575 N N . VAL A 1 326 ? -0.625 -41.062 -11.633 1 98.62 326 VAL A N 1
ATOM 2576 C CA . VAL A 1 326 ? -0.516 -41.312 -10.203 1 98.62 326 VAL A CA 1
ATOM 2577 C C . VAL A 1 326 ? 0.42 -40.312 -9.562 1 98.62 326 VAL A C 1
ATOM 2579 O O . VAL A 1 326 ? 0.12 -39.75 -8.492 1 98.62 326 VAL A O 1
ATOM 2582 N N . ILE A 1 327 ? 1.568 -40.031 -10.195 1 98.75 327 ILE A N 1
ATOM 2583 C CA . ILE A 1 327 ? 2.527 -39.062 -9.688 1 98.75 327 ILE A CA 1
ATOM 2584 C C . ILE A 1 327 ? 1.882 -37.688 -9.648 1 98.75 327 ILE A C 1
ATOM 2586 O O . ILE A 1 327 ? 2.023 -36.969 -8.656 1 98.75 327 ILE A O 1
ATOM 2590 N N . LEU A 1 328 ? 1.134 -37.344 -10.672 1 98.75 328 LEU A N 1
ATOM 2591 C CA . LEU A 1 328 ? 0.431 -36.062 -10.734 1 98.75 328 LEU A CA 1
ATOM 2592 C C . LEU A 1 328 ? -0.593 -35.969 -9.609 1 98.75 328 LEU A C 1
ATOM 2594 O O . LEU A 1 328 ? -0.802 -34.875 -9.062 1 98.75 328 LEU A O 1
ATOM 2598 N N . ALA A 1 329 ? -1.25 -37 -9.281 1 98.56 329 ALA A N 1
ATOM 2599 C CA . ALA A 1 329 ? -2.207 -37 -8.18 1 98.56 329 ALA A CA 1
ATOM 2600 C C . ALA A 1 329 ? -1.539 -36.594 -6.867 1 98.56 329 ALA A C 1
ATOM 2602 O O . ALA A 1 329 ? -2.156 -35.938 -6.027 1 98.56 329 ALA A O 1
ATOM 2603 N N . HIS A 1 330 ? -0.323 -37 -6.672 1 98.69 330 HIS A N 1
ATOM 2604 C CA . HIS A 1 330 ? 0.403 -36.594 -5.469 1 98.69 330 HIS A CA 1
ATOM 2605 C C . HIS A 1 330 ? 0.728 -35.094 -5.48 1 98.69 330 HIS A C 1
ATOM 2607 O O . HIS A 1 330 ? 0.789 -34.469 -4.426 1 98.69 330 HIS A O 1
ATOM 2613 N N . TYR A 1 331 ? 0.953 -34.562 -6.633 1 98.44 331 TYR A N 1
ATOM 2614 C CA . TYR A 1 331 ? 1.124 -33.094 -6.766 1 98.44 331 TYR A CA 1
ATOM 2615 C C . TYR A 1 331 ? -0.149 -32.375 -6.375 1 98.44 331 TYR A C 1
ATOM 2617 O O . TYR A 1 331 ? -0.09 -31.266 -5.812 1 98.44 331 TYR A O 1
ATOM 2625 N N . ALA A 1 332 ? -1.257 -32.969 -6.676 1 98.19 332 ALA A N 1
ATOM 2626 C CA . ALA A 1 332 ? -2.551 -32.406 -6.336 1 98.19 332 ALA A CA 1
ATOM 2627 C C . ALA A 1 332 ? -2.664 -32.156 -4.832 1 98.19 332 ALA A C 1
ATOM 2629 O O . ALA A 1 332 ? -3.396 -31.25 -4.395 1 98.19 332 ALA A O 1
ATOM 2630 N N . VAL A 1 333 ? -1.971 -32.906 -4.059 1 97.56 333 VAL A N 1
ATOM 2631 C CA . VAL A 1 333 ? -1.978 -32.719 -2.611 1 97.56 333 VAL A CA 1
ATOM 2632 C C . VAL A 1 333 ? -1.402 -31.344 -2.262 1 97.56 333 VAL A C 1
ATOM 2634 O O . VAL A 1 333 ? -1.933 -30.641 -1.394 1 97.56 333 VAL A O 1
ATOM 2637 N N . ILE A 1 334 ? -0.361 -30.953 -2.945 1 96.75 334 ILE A N 1
ATOM 2638 C CA . ILE A 1 334 ? 0.246 -29.641 -2.736 1 96.75 334 ILE A CA 1
ATOM 2639 C C . ILE A 1 334 ? -0.745 -28.547 -3.121 1 96.75 334 ILE A C 1
ATOM 2641 O O . ILE A 1 334 ? -0.895 -27.547 -2.4 1 96.75 334 ILE A O 1
ATOM 2645 N N . LEU A 1 335 ? -1.4 -28.734 -4.258 1 97.19 335 LEU A N 1
ATOM 2646 C CA . LEU A 1 335 ? -2.414 -27.781 -4.691 1 97.19 335 LEU A CA 1
ATOM 2647 C C . LEU A 1 335 ? -3.543 -27.672 -3.668 1 97.19 335 LEU A C 1
ATOM 2649 O O . LEU A 1 335 ? -4.062 -26.594 -3.414 1 97.19 335 LEU A O 1
ATOM 2653 N N . GLY A 1 336 ? -3.852 -28.781 -3.115 1 96.12 336 GLY A N 1
ATOM 2654 C CA . GLY A 1 336 ? -4.898 -28.828 -2.109 1 96.12 336 GLY A CA 1
ATOM 2655 C C . GLY A 1 336 ? -4.547 -28.047 -0.854 1 96.12 336 GLY A C 1
ATOM 2656 O O . GLY A 1 336 ? -5.422 -27.469 -0.203 1 96.12 336 GLY A O 1
ATOM 2657 N N . GLN A 1 337 ? -3.322 -28.047 -0.52 1 93.12 337 GLN A N 1
ATOM 2658 C CA . GLN A 1 337 ? -2.861 -27.312 0.645 1 93.12 337 GLN A CA 1
ATOM 2659 C C . GLN A 1 337 ? -3.016 -25.797 0.429 1 93.12 337 GLN A C 1
ATOM 2661 O O . GLN A 1 337 ? -3.057 -25.031 1.392 1 93.12 337 GLN A O 1
ATOM 2666 N N . CYS A 1 338 ? -3.141 -25.391 -0.829 1 94.75 338 CYS A N 1
ATOM 2667 C CA . CYS A 1 338 ? -3.273 -23.984 -1.176 1 94.75 338 CYS A CA 1
ATOM 2668 C C . CYS A 1 338 ? -4.699 -23.656 -1.612 1 94.75 338 CYS A C 1
ATOM 2670 O O . CYS A 1 338 ? -4.926 -22.688 -2.324 1 94.75 338 CYS A O 1
ATOM 2672 N N . SER A 1 339 ? -5.621 -24.422 -1.169 1 94.25 339 SER A N 1
ATOM 2673 C CA . SER A 1 339 ? -6.988 -24.312 -1.661 1 94.25 339 SER A CA 1
ATOM 2674 C C . SER A 1 339 ? -7.629 -23 -1.209 1 94.25 339 SER A C 1
ATOM 2676 O O . SER A 1 339 ? -8.594 -22.531 -1.819 1 94.25 339 SER A O 1
ATOM 2678 N N . SER A 1 340 ? -7.102 -22.359 -0.174 1 94.25 340 SER A N 1
ATOM 2679 C CA . SER A 1 340 ? -7.668 -21.109 0.327 1 94.25 340 SER A CA 1
ATOM 2680 C C . SER A 1 340 ? -7.215 -19.922 -0.516 1 94.25 340 SER A C 1
ATOM 2682 O O . SER A 1 340 ? -7.777 -18.828 -0.411 1 94.25 340 SER A O 1
ATOM 2684 N N . GLN A 1 341 ? -6.238 -20.156 -1.314 1 95.62 341 GLN A N 1
ATOM 2685 C CA . GLN A 1 341 ? -5.73 -19.078 -2.164 1 95.62 341 GLN A CA 1
ATOM 2686 C C . GLN A 1 341 ? -6.621 -18.875 -3.387 1 95.62 341 GLN A C 1
ATOM 2688 O O . GLN A 1 341 ? -7.043 -19.844 -4.023 1 95.62 341 GLN A O 1
ATOM 2693 N N . TRP A 1 342 ? -6.879 -17.625 -3.758 1 95.81 342 TRP A N 1
ATOM 2694 C CA . TRP A 1 342 ? -7.801 -17.281 -4.84 1 95.81 342 TRP A CA 1
ATOM 2695 C C . TRP A 1 342 ? -7.312 -17.859 -6.164 1 95.81 342 TRP A C 1
ATOM 2697 O O . TRP A 1 342 ? -8.117 -18.172 -7.051 1 95.81 342 TRP A O 1
ATOM 2707 N N . TRP A 1 343 ? -6.055 -18.047 -6.359 1 95.69 343 TRP A N 1
ATOM 2708 C CA . TRP A 1 343 ? -5.5 -18.453 -7.648 1 95.69 343 TRP A CA 1
ATOM 2709 C C . TRP A 1 343 ? -5.402 -19.969 -7.746 1 95.69 343 TRP A C 1
ATOM 2711 O O . TRP A 1 343 ? -5.156 -20.516 -8.828 1 95.69 343 TRP A O 1
ATOM 2721 N N . CYS A 1 344 ? -5.488 -20.781 -6.707 1 94.25 344 CYS A N 1
ATOM 2722 C CA . CYS A 1 344 ? -5.363 -22.234 -6.715 1 94.25 344 CYS A CA 1
ATOM 2723 C C . CYS A 1 344 ? -6.723 -22.906 -6.531 1 94.25 344 CYS A C 1
ATOM 2725 O O . CYS A 1 344 ? -7.098 -23.781 -7.305 1 94.25 344 CYS A O 1
ATOM 2727 N N . SER A 1 345 ? -7.441 -22.438 -5.496 1 90.19 345 SER A N 1
ATOM 2728 C CA . SER A 1 345 ? -8.82 -22.812 -5.227 1 90.19 345 SER A CA 1
ATOM 2729 C C . SER A 1 345 ? -8.977 -24.328 -5.195 1 90.19 345 SER A C 1
ATOM 2731 O O . SER A 1 345 ? -8.305 -25.016 -4.426 1 90.19 345 SER A O 1
ATOM 2733 N N . ASN A 1 346 ? -9.742 -24.938 -6.211 1 89.75 346 ASN A N 1
ATOM 2734 C CA . ASN A 1 346 ? -10.164 -26.328 -6.133 1 89.75 346 ASN A CA 1
ATOM 2735 C C . ASN A 1 346 ? -9.336 -27.219 -7.047 1 89.75 346 ASN A C 1
ATOM 2737 O O . ASN A 1 346 ? -9.719 -28.359 -7.328 1 89.75 346 ASN A O 1
ATOM 2741 N N . TRP A 1 347 ? -8.203 -26.797 -7.449 1 94.56 347 TRP A N 1
ATOM 2742 C CA . TRP A 1 347 ? -7.367 -27.547 -8.375 1 94.56 347 TRP A CA 1
ATOM 2743 C C . TRP A 1 347 ? -7.012 -28.906 -7.801 1 94.56 347 TRP A C 1
ATOM 2745 O O . TRP A 1 347 ? -7.035 -29.922 -8.516 1 94.56 347 TRP A O 1
ATOM 2755 N N . GLY A 1 348 ? -6.656 -28.969 -6.504 1 96.38 348 GLY A N 1
ATOM 2756 C CA . GLY A 1 348 ? -6.242 -30.219 -5.883 1 96.38 348 GLY A CA 1
ATOM 2757 C C . GLY A 1 348 ? -7.316 -31.281 -5.926 1 96.38 348 GLY A C 1
ATOM 2758 O O . GLY A 1 348 ? -7.109 -32.344 -6.504 1 96.38 348 GLY A O 1
ATOM 2759 N N . VAL A 1 349 ? -8.422 -31 -5.477 1 95.06 349 VAL A N 1
ATOM 2760 C CA . VAL A 1 349 ? -9.539 -31.938 -5.391 1 95.06 349 VAL A CA 1
ATOM 2761 C C . VAL A 1 349 ? -10.016 -32.312 -6.793 1 95.06 349 VAL A C 1
ATOM 2763 O O . VAL A 1 349 ? -10.266 -33.469 -7.074 1 95.06 349 VAL A O 1
ATOM 2766 N N . GLN A 1 350 ? -10.094 -31.375 -7.648 1 93.75 350 GLN A N 1
ATOM 2767 C CA . GLN A 1 350 ? -10.547 -31.609 -9.016 1 93.75 350 GLN A CA 1
ATOM 2768 C C . GLN A 1 350 ? -9.594 -32.562 -9.75 1 93.75 350 GLN A C 1
ATOM 2770 O O . GLN A 1 350 ? -10.039 -33.469 -10.438 1 93.75 350 GLN A O 1
ATOM 2775 N N . LEU A 1 351 ? -8.359 -32.312 -9.609 1 95.56 351 LEU A N 1
ATOM 2776 C CA . LEU A 1 351 ? -7.348 -33.062 -10.32 1 95.56 351 LEU A CA 1
ATOM 2777 C C . LEU A 1 351 ? -7.344 -34.531 -9.859 1 95.56 351 LEU A C 1
ATOM 2779 O O . LEU A 1 351 ? -7.344 -35.438 -10.68 1 95.56 351 LEU A O 1
ATOM 2783 N N . VAL A 1 352 ? -7.402 -34.75 -8.57 1 96.44 352 VAL A N 1
ATOM 2784 C CA . VAL A 1 352 ? -7.363 -36.094 -8.039 1 96.44 352 VAL A CA 1
ATOM 2785 C C . VAL A 1 352 ? -8.641 -36.844 -8.422 1 96.44 352 VAL A C 1
ATOM 2787 O O . VAL A 1 352 ? -8.609 -38.031 -8.734 1 96.44 352 VAL A O 1
ATOM 2790 N N . SER A 1 353 ? -9.719 -36.156 -8.398 1 94.81 353 SER A N 1
ATOM 2791 C CA . SER A 1 353 ? -10.984 -36.75 -8.766 1 94.81 353 SER A CA 1
ATOM 2792 C C . SER A 1 353 ? -10.977 -37.219 -10.227 1 94.81 353 SER A C 1
ATOM 2794 O O . SER A 1 353 ? -11.43 -38.312 -10.539 1 94.81 353 SER A O 1
ATOM 2796 N N . VAL A 1 354 ? -10.469 -36.375 -11.047 1 94.88 354 VAL A N 1
ATOM 2797 C CA . VAL A 1 354 ? -10.391 -36.688 -12.469 1 94.88 354 VAL A CA 1
ATOM 2798 C C . VAL A 1 354 ? -9.438 -37.875 -12.688 1 94.88 354 VAL A C 1
ATOM 2800 O O . VAL A 1 354 ? -9.75 -38.781 -13.43 1 94.88 354 VAL A O 1
ATOM 2803 N N . ILE A 1 355 ? -8.312 -37.875 -12.039 1 96.81 355 ILE A N 1
ATOM 2804 C CA . ILE A 1 355 ? -7.332 -38.938 -12.188 1 96.81 355 ILE A CA 1
ATOM 2805 C C . ILE A 1 355 ? -7.918 -40.25 -11.68 1 96.81 355 ILE A C 1
ATOM 2807 O O . ILE A 1 355 ? -7.773 -41.312 -12.32 1 96.81 355 ILE A O 1
ATOM 2811 N N . ALA A 1 356 ? -8.586 -40.188 -10.586 1 95.81 356 ALA A N 1
ATOM 2812 C CA . ALA A 1 356 ? -9.211 -41.375 -10.016 1 95.81 356 ALA A CA 1
ATOM 2813 C C . ALA A 1 356 ? -10.227 -41.969 -10.984 1 95.81 356 ALA A C 1
ATOM 2815 O O . ALA A 1 356 ? -10.391 -43.219 -11.047 1 95.81 356 ALA A O 1
ATOM 2816 N N . SER A 1 357 ? -10.867 -41.188 -11.711 1 93.56 357 SER A N 1
ATOM 2817 C CA . SER A 1 357 ? -11.906 -41.625 -12.617 1 93.56 357 SER A CA 1
ATOM 2818 C C . SER A 1 357 ? -11.312 -42.25 -13.875 1 93.56 357 SER A C 1
ATOM 2820 O O . SER A 1 357 ? -11.93 -43.156 -14.484 1 93.56 357 SER A O 1
ATOM 2822 N N . ILE A 1 358 ? -10.141 -41.875 -14.25 1 92.81 358 ILE A N 1
ATOM 2823 C CA . ILE A 1 358 ? -9.555 -42.312 -15.508 1 92.81 358 ILE A CA 1
ATOM 2824 C C . ILE A 1 358 ? -8.586 -43.469 -15.25 1 92.81 358 ILE A C 1
ATOM 2826 O O . ILE A 1 358 ? -8.32 -44.281 -16.141 1 92.81 358 ILE A O 1
ATOM 2830 N N . LEU A 1 359 ? -8.078 -43.594 -14.094 1 95.19 359 LEU A N 1
ATOM 2831 C CA . LEU A 1 359 ? -7.031 -44.562 -13.742 1 95.19 359 LEU A CA 1
ATOM 2832 C C . LEU A 1 359 ? -7.562 -45.969 -13.758 1 95.19 359 LEU A C 1
ATOM 2834 O O . LEU A 1 359 ? -8.641 -46.25 -13.219 1 95.19 359 LEU A O 1
ATOM 2838 N N . PRO A 1 360 ? -6.867 -46.844 -14.414 1 95.25 360 PRO A N 1
ATOM 2839 C CA . PRO A 1 360 ? -7.254 -48.281 -14.32 1 95.25 360 PRO A CA 1
ATOM 2840 C C . PRO A 1 360 ? -7.344 -48.75 -12.875 1 95.25 360 PRO A C 1
ATOM 2842 O O . PRO A 1 360 ? -6.539 -48.375 -12.031 1 95.25 360 PRO A O 1
ATOM 2845 N N . GLN A 1 361 ? -8.164 -49.719 -12.641 1 93.94 361 GLN A N 1
ATOM 2846 C CA . GLN A 1 361 ? -8.492 -50.219 -11.305 1 93.94 361 GLN A CA 1
ATOM 2847 C C . GLN A 1 361 ? -7.258 -50.781 -10.609 1 93.94 361 GLN A C 1
ATOM 2849 O O . GLN A 1 361 ? -7.121 -50.656 -9.391 1 93.94 361 GLN A O 1
ATOM 2854 N N . LYS A 1 362 ? -6.387 -51.344 -11.359 1 94.12 362 LYS A N 1
ATOM 2855 C CA . LYS A 1 362 ? -5.211 -51.969 -10.781 1 94.12 362 LYS A CA 1
ATOM 2856 C C . LYS A 1 362 ? -4.324 -50.969 -10.07 1 94.12 362 LYS A C 1
ATOM 2858 O O . LYS A 1 362 ? -3.521 -51.312 -9.203 1 94.12 362 LYS A O 1
ATOM 2863 N N . TYR A 1 363 ? -4.504 -49.688 -10.398 1 95.12 363 TYR A N 1
ATOM 2864 C CA . TYR A 1 363 ? -3.666 -48.656 -9.805 1 95.12 363 TYR A CA 1
ATOM 2865 C C . TYR A 1 363 ? -4.441 -47.844 -8.758 1 95.12 363 TYR A C 1
ATOM 2867 O O . TYR A 1 363 ? -3.945 -46.844 -8.234 1 95.12 363 TYR A O 1
ATOM 2875 N N . ALA A 1 364 ? -5.605 -48.219 -8.391 1 93.69 364 ALA A N 1
ATOM 2876 C CA . ALA A 1 364 ? -6.48 -47.469 -7.484 1 93.69 364 ALA A CA 1
ATOM 2877 C C . ALA A 1 364 ? -5.816 -47.281 -6.125 1 93.69 364 ALA A C 1
ATOM 2879 O O . ALA A 1 364 ? -5.945 -46.188 -5.52 1 93.69 364 ALA A O 1
ATOM 2880 N N . GLU A 1 365 ? -5.102 -48.219 -5.684 1 95.06 365 GLU A N 1
ATOM 2881 C CA . GLU A 1 365 ? -4.469 -48.156 -4.371 1 95.06 365 GLU A CA 1
ATOM 2882 C C . GLU A 1 365 ? -3.262 -47.219 -4.387 1 95.06 365 GLU A C 1
ATOM 2884 O O . GLU A 1 365 ? -2.842 -46.719 -3.344 1 95.06 365 GLU A O 1
ATOM 2889 N N . ALA A 1 366 ? -2.713 -47 -5.547 1 96.56 366 ALA A N 1
ATOM 2890 C CA . ALA A 1 366 ? -1.528 -46.156 -5.676 1 96.56 366 ALA A CA 1
ATOM 2891 C C . ALA A 1 366 ? -1.858 -44.719 -5.375 1 96.56 366 ALA A C 1
ATOM 2893 O O . ALA A 1 366 ? -0.969 -43.906 -5.047 1 96.56 366 ALA A O 1
ATOM 2894 N N . ILE A 1 367 ? -3.148 -44.312 -5.438 1 97.44 367 ILE A N 1
ATOM 2895 C CA . ILE A 1 367 ? -3.512 -42.906 -5.172 1 97.44 367 ILE A CA 1
ATOM 2896 C C . ILE A 1 367 ? -4.293 -42.812 -3.865 1 97.44 367 ILE A C 1
ATOM 2898 O O . ILE A 1 367 ? -5.027 -41.844 -3.639 1 97.44 367 ILE A O 1
ATOM 2902 N N . ALA A 1 368 ? -4.207 -43.781 -3.004 1 96.38 368 ALA A N 1
ATOM 2903 C CA . ALA A 1 368 ? -4.887 -43.781 -1.709 1 96.38 368 ALA A CA 1
ATOM 2904 C C . ALA A 1 368 ? -4.43 -42.594 -0.854 1 96.38 368 ALA A C 1
ATOM 2906 O O . ALA A 1 368 ? -5.238 -41.969 -0.177 1 96.38 368 ALA A O 1
ATOM 2907 N N . TYR A 1 369 ? -3.154 -42.344 -0.892 1 96.88 369 TYR A N 1
ATOM 2908 C CA . TYR A 1 369 ? -2.596 -41.281 -0.086 1 96.88 369 TYR A CA 1
ATOM 2909 C C . TYR A 1 369 ? -3.18 -39.938 -0.497 1 96.88 369 TYR A C 1
ATOM 2911 O O . TYR A 1 369 ? -3.713 -39.188 0.339 1 96.88 369 TYR A O 1
ATOM 2919 N N . PRO A 1 370 ? -3.105 -39.5 -1.819 1 97.88 370 PRO A N 1
ATOM 2920 C CA . PRO A 1 370 ? -3.709 -38.25 -2.217 1 97.88 370 PRO A CA 1
ATOM 2921 C C . PRO A 1 370 ? -5.203 -38.156 -1.899 1 97.88 370 PRO A C 1
ATOM 2923 O O . PRO A 1 370 ? -5.703 -37.125 -1.503 1 97.88 370 PRO A O 1
ATOM 2926 N N . LEU A 1 371 ? -5.887 -39.25 -2.074 1 97.31 371 LEU A N 1
ATOM 2927 C CA . LEU A 1 371 ? -7.312 -39.281 -1.77 1 97.31 371 LEU A CA 1
ATOM 2928 C C . LEU A 1 371 ? -7.555 -39 -0.291 1 97.31 371 LEU A C 1
ATOM 2930 O O . LEU A 1 371 ? -8.445 -38.219 0.059 1 97.31 371 LEU A O 1
ATOM 2934 N N . ARG A 1 372 ? -6.816 -39.562 0.526 1 95.94 372 ARG A N 1
ATOM 2935 C CA . ARG A 1 372 ? -6.941 -39.375 1.968 1 95.94 372 ARG A CA 1
ATOM 2936 C C . ARG A 1 372 ? -6.574 -37.938 2.361 1 95.94 372 ARG A C 1
ATOM 2938 O O . ARG A 1 372 ? -7.281 -37.312 3.15 1 95.94 372 ARG A O 1
ATOM 2945 N N . MET A 1 373 ? -5.473 -37.469 1.849 1 95.69 373 MET A N 1
ATOM 2946 C CA . MET A 1 373 ? -4.965 -36.125 2.211 1 95.69 373 MET A CA 1
ATOM 2947 C C . MET A 1 373 ? -5.945 -35.031 1.789 1 95.69 373 MET A C 1
ATOM 2949 O O . MET A 1 373 ? -6.012 -33.969 2.418 1 95.69 373 MET A O 1
ATOM 2953 N N . LEU A 1 374 ? -6.73 -35.312 0.724 1 96.12 374 LEU A N 1
ATOM 2954 C CA . LEU A 1 374 ? -7.672 -34.312 0.219 1 96.12 374 LEU A CA 1
ATOM 2955 C C . LEU A 1 374 ? -9.094 -34.625 0.674 1 96.12 374 LEU A C 1
ATOM 2957 O O . LEU A 1 374 ? -10.055 -34.031 0.197 1 96.12 374 LEU A O 1
ATOM 2961 N N . ASN A 1 375 ? -9.227 -35.625 1.561 1 93.5 375 ASN A N 1
ATOM 2962 C CA . ASN A 1 375 ? -10.484 -36.062 2.178 1 93.5 375 ASN A CA 1
ATOM 2963 C C . ASN A 1 375 ? -11.5 -36.5 1.133 1 93.5 375 ASN A C 1
ATOM 2965 O O . ASN A 1 375 ? -12.664 -36.094 1.181 1 93.5 375 ASN A O 1
ATOM 2969 N N . LEU A 1 376 ? -10.961 -37.188 0.199 1 91 376 LEU A N 1
ATOM 2970 C CA . LEU A 1 376 ? -11.836 -37.75 -0.828 1 91 376 LEU A CA 1
ATOM 2971 C C . LEU A 1 376 ? -12.023 -39.25 -0.625 1 91 376 LEU A C 1
ATOM 2973 O O . LEU A 1 376 ? -11.086 -39.969 -0.241 1 91 376 LEU A O 1
ATOM 2977 N N . ASN A 1 377 ? -13.328 -39.719 -0.585 1 78.5 377 ASN A N 1
ATOM 2978 C CA . ASN A 1 377 ? -13.625 -41.156 -0.469 1 78.5 377 ASN A CA 1
ATOM 2979 C C . ASN A 1 377 ? -13.461 -41.875 -1.806 1 78.5 377 ASN A C 1
ATOM 2981 O O . ASN A 1 377 ? -13.93 -41.375 -2.838 1 78.5 377 ASN A O 1
ATOM 2985 N N . PRO A 1 378 ? -12.672 -42.969 -1.721 1 64.19 378 PRO A N 1
ATOM 2986 C CA . PRO A 1 378 ? -12.5 -43.719 -2.963 1 64.19 378 PRO A CA 1
ATOM 2987 C C . PRO A 1 378 ? -13.828 -44.125 -3.605 1 64.19 378 PRO A C 1
ATOM 2989 O O . PRO A 1 378 ? -13.914 -44.219 -4.832 1 64.19 378 PRO A O 1
ATOM 2992 N N . ALA A 1 379 ? -14.883 -44.438 -2.842 1 59.53 379 ALA A N 1
ATOM 2993 C CA . ALA A 1 379 ? -16.203 -44.844 -3.312 1 59.53 379 ALA A CA 1
ATOM 2994 C C . ALA A 1 379 ? -16.922 -43.719 -4.008 1 59.53 379 ALA A C 1
ATOM 2996 O O . ALA A 1 379 ? -17.781 -43.938 -4.867 1 59.53 379 ALA A O 1
ATOM 2997 N N . ASP A 1 380 ? -16.656 -42.562 -3.715 1 53.56 380 ASP A N 1
ATOM 2998 C CA . ASP A 1 380 ? -17.359 -41.406 -4.258 1 53.56 380 ASP A CA 1
ATOM 2999 C C . ASP A 1 380 ? -16.828 -41.031 -5.637 1 53.56 380 ASP A C 1
ATOM 3001 O O . ASP A 1 380 ? -17.469 -40.281 -6.383 1 53.56 380 ASP A O 1
ATOM 3005 N N . THR A 1 381 ? -15.68 -41.375 -6.109 1 51.47 381 THR A N 1
ATOM 3006 C CA . THR A 1 381 ? -15.023 -41 -7.359 1 51.47 381 THR A CA 1
ATOM 3007 C C . THR A 1 381 ? -15.367 -42 -8.461 1 51.47 381 THR A C 1
ATOM 3009 O O . THR A 1 381 ? -15.078 -41.75 -9.641 1 51.47 381 THR A O 1
ATOM 3012 N N . THR A 1 382 ? -15.781 -43.281 -8.227 1 42.28 382 THR A N 1
ATOM 3013 C CA . THR A 1 382 ? -16.219 -44.281 -9.211 1 42.28 382 THR A CA 1
ATOM 3014 C C . THR A 1 382 ? -17.656 -44 -9.656 1 42.28 382 THR A C 1
ATOM 3016 O O . THR A 1 382 ? -18.234 -44.781 -10.406 1 42.28 382 THR A O 1
ATOM 3019 N N . ARG A 1 383 ? -18.312 -42.812 -9.367 1 36.03 383 ARG A N 1
ATOM 3020 C CA . ARG A 1 383 ? -19.625 -42.75 -10 1 36.03 383 ARG A CA 1
ATOM 3021 C C . ARG A 1 383 ? -19.531 -42.188 -11.414 1 36.03 383 ARG A C 1
ATOM 3023 O O . ARG A 1 383 ? -18.844 -41.219 -11.648 1 36.03 383 ARG A O 1
ATOM 3030 N N . MET B 1 1 ? -33.062 70.062 -0.792 1 30.5 1 MET B N 1
ATOM 3031 C CA . MET B 1 1 ? -32.688 68.812 -1.42 1 30.5 1 MET B CA 1
ATOM 3032 C C . MET B 1 1 ? -31.281 68.375 -0.999 1 30.5 1 MET B C 1
ATOM 3034 O O . MET B 1 1 ? -30.328 69.188 -1.12 1 30.5 1 MET B O 1
ATOM 3038 N N . PRO B 1 2 ? -31.016 67.438 -0.123 1 38.03 2 PRO B N 1
ATOM 3039 C CA . PRO B 1 2 ? -29.719 67.188 0.521 1 38.03 2 PRO B CA 1
ATOM 3040 C C . PRO B 1 2 ? -28.656 66.688 -0.462 1 38.03 2 PRO B C 1
ATOM 3042 O O . PRO B 1 2 ? -28.984 66.125 -1.499 1 38.03 2 PRO B O 1
ATOM 3045 N N . SER B 1 3 ? -27.609 67.438 -0.675 1 35.97 3 SER B N 1
ATOM 3046 C CA . SER B 1 3 ? -26.5 67.312 -1.603 1 35.97 3 SER B CA 1
ATOM 3047 C C . SER B 1 3 ? -25.844 65.938 -1.485 1 35.97 3 SER B C 1
ATOM 3049 O O . SER B 1 3 ? -25.562 65.438 -0.38 1 35.97 3 SER B O 1
ATOM 3051 N N . ARG B 1 4 ? -26.109 65 -2.473 1 42.59 4 ARG B N 1
ATOM 3052 C CA . ARG B 1 4 ? -25.547 63.625 -2.602 1 42.59 4 ARG B CA 1
ATOM 3053 C C . ARG B 1 4 ? -24.031 63.656 -2.42 1 42.59 4 ARG B C 1
ATOM 3055 O O . ARG B 1 4 ? -23.328 64.438 -3.07 1 42.59 4 ARG B O 1
ATOM 3062 N N . ARG B 1 5 ? -23.562 63.281 -1.287 1 44.75 5 ARG B N 1
ATOM 3063 C CA . ARG B 1 5 ? -22.141 63.188 -1.014 1 44.75 5 ARG B CA 1
ATOM 3064 C C . ARG B 1 5 ? -21.406 62.469 -2.146 1 44.75 5 ARG B C 1
ATOM 3066 O O . ARG B 1 5 ? -21.891 61.438 -2.652 1 44.75 5 ARG B O 1
ATOM 3073 N N . PRO B 1 6 ? -20.484 63.062 -2.908 1 45.41 6 PRO B N 1
ATOM 3074 C CA . PRO B 1 6 ? -19.75 62.438 -4.023 1 45.41 6 PRO B CA 1
ATOM 3075 C C . PRO B 1 6 ? -18.969 61.188 -3.604 1 45.41 6 PRO B C 1
ATOM 3077 O O . PRO B 1 6 ? -18.453 61.156 -2.488 1 45.41 6 PRO B O 1
ATOM 3080 N N . HIS B 1 7 ? -19.344 60.062 -3.914 1 49.56 7 HIS B N 1
ATOM 3081 C CA . HIS B 1 7 ? -18.641 58.812 -3.705 1 49.56 7 HIS B CA 1
ATOM 3082 C C . HIS B 1 7 ? -17.234 58.875 -4.297 1 49.56 7 HIS B C 1
ATOM 3084 O O . HIS B 1 7 ? -17.062 59.281 -5.449 1 49.56 7 HIS B O 1
ATOM 3090 N N . THR B 1 8 ? -16.203 59.156 -3.539 1 49.28 8 THR B N 1
ATOM 3091 C CA . THR B 1 8 ? -14.82 59.188 -4.012 1 49.28 8 THR B CA 1
ATOM 3092 C C . THR B 1 8 ? -14.375 57.812 -4.504 1 49.28 8 THR B C 1
ATOM 3094 O O . THR B 1 8 ? -14.383 56.844 -3.74 1 49.28 8 THR B O 1
ATOM 3097 N N . LYS B 1 9 ? -14.445 57.531 -5.789 1 53.28 9 LYS B N 1
ATOM 3098 C CA . LYS B 1 9 ? -13.961 56.312 -6.438 1 53.28 9 LYS B CA 1
ATOM 3099 C C . LYS B 1 9 ? -12.453 56.156 -6.254 1 53.28 9 LYS B C 1
ATOM 3101 O O . LYS B 1 9 ? -11.711 57.156 -6.285 1 53.28 9 LYS B O 1
ATOM 3106 N N . SER B 1 10 ? -12.047 55.062 -5.609 1 58.38 10 SER B N 1
ATOM 3107 C CA . SER B 1 10 ? -10.617 54.781 -5.527 1 58.38 10 SER B CA 1
ATOM 3108 C C . SER B 1 10 ? -10.008 54.594 -6.91 1 58.38 10 SER B C 1
ATOM 3110 O O . SER B 1 10 ? -10.539 53.844 -7.727 1 58.38 10 SER B O 1
ATOM 3112 N N . ARG B 1 11 ? -9.148 55.375 -7.465 1 68.5 11 ARG B N 1
ATOM 3113 C CA . ARG B 1 11 ? -8.617 55.438 -8.82 1 68.5 11 ARG B CA 1
ATOM 3114 C C . ARG B 1 11 ? -7.691 54.25 -9.094 1 68.5 11 ARG B C 1
ATOM 3116 O O . ARG B 1 11 ? -7.645 53.719 -10.211 1 68.5 11 ARG B O 1
ATOM 3123 N N . THR B 1 12 ? -6.934 53.781 -8.078 1 65.56 12 THR B N 1
ATOM 3124 C CA . THR B 1 12 ? -5.91 52.75 -8.305 1 65.56 12 THR B CA 1
ATOM 3125 C C . THR B 1 12 ? -6.219 51.5 -7.5 1 65.56 12 THR B C 1
ATOM 3127 O O . THR B 1 12 ? -5.305 50.781 -7.059 1 65.56 12 THR B O 1
ATOM 3130 N N . GLY B 1 13 ? -7.41 51.188 -7.234 1 72.06 13 GLY B N 1
ATOM 3131 C CA . GLY B 1 13 ? -7.824 50 -6.5 1 72.06 13 GLY B CA 1
ATOM 3132 C C . GLY B 1 13 ? -7.488 48.719 -7.219 1 72.06 13 GLY B C 1
ATOM 3133 O O . GLY B 1 13 ? -7.32 48.688 -8.438 1 72.06 13 GLY B O 1
ATOM 3134 N N . CYS B 1 14 ? -7.348 47.656 -6.379 1 72.81 14 CYS B N 1
ATOM 3135 C CA . CYS B 1 14 ? -6.992 46.375 -6.961 1 72.81 14 CYS B CA 1
ATOM 3136 C C . CYS B 1 14 ? -8.156 45.781 -7.754 1 72.81 14 CYS B C 1
ATOM 3138 O O . CYS B 1 14 ? -9.305 46.219 -7.578 1 72.81 14 CYS B O 1
ATOM 3140 N N . ASN B 1 15 ? -7.969 44.875 -8.727 1 75.38 15 ASN B N 1
ATOM 3141 C CA . ASN B 1 15 ? -8.953 44.312 -9.641 1 75.38 15 ASN B CA 1
ATOM 3142 C C . ASN B 1 15 ? -10.141 43.719 -8.891 1 75.38 15 ASN B C 1
ATOM 3144 O O . ASN B 1 15 ? -11.289 43.875 -9.305 1 75.38 15 ASN B O 1
ATOM 3148 N N . ARG B 1 16 ? -9.93 43.219 -7.809 1 74.19 16 ARG B N 1
ATOM 3149 C CA . ARG B 1 16 ? -10.977 42.531 -7.066 1 74.19 16 ARG B CA 1
ATOM 3150 C C . ARG B 1 16 ? -11.93 43.5 -6.402 1 74.19 16 ARG B C 1
ATOM 3152 O O . ARG B 1 16 ? -13.148 43.344 -6.441 1 74.19 16 ARG B O 1
ATOM 3159 N N . CYS B 1 17 ? -11.43 44.406 -5.781 1 74.19 17 CYS B N 1
ATOM 3160 C CA . CYS B 1 17 ? -12.266 45.406 -5.121 1 74.19 17 CYS B CA 1
ATOM 3161 C C . CYS B 1 17 ? -13.156 46.125 -6.129 1 74.19 17 CYS B C 1
ATOM 3163 O O . CYS B 1 17 ? -14.32 46.406 -5.84 1 74.19 17 CYS B O 1
ATOM 3165 N N . LYS B 1 18 ? -12.648 46.281 -7.355 1 75.12 18 LYS B N 1
ATOM 3166 C CA . LYS B 1 18 ? -13.406 46.906 -8.43 1 75.12 18 LYS B CA 1
ATOM 3167 C C . LYS B 1 18 ? -14.531 46 -8.922 1 75.12 18 LYS B C 1
ATOM 3169 O O . LYS B 1 18 ? -15.641 46.469 -9.18 1 75.12 18 LYS B O 1
ATOM 3174 N N . GLU B 1 19 ? -14.234 44.75 -8.977 1 74.5 19 GLU B N 1
ATOM 3175 C CA . GLU B 1 19 ? -15.219 43.781 -9.414 1 74.5 19 GLU B CA 1
ATOM 3176 C C . GLU B 1 19 ? -16.359 43.625 -8.398 1 74.5 19 GLU B C 1
ATOM 3178 O O . GLU B 1 19 ? -17.516 43.5 -8.773 1 74.5 19 GLU B O 1
ATOM 3183 N N . LYS B 1 20 ? -16.062 43.844 -7.203 1 73.94 20 LYS B N 1
ATOM 3184 C CA . LYS B 1 20 ? -17.031 43.688 -6.125 1 73.94 20 LYS B CA 1
ATOM 3185 C C . LYS B 1 20 ? -17.656 45 -5.727 1 73.94 20 LYS B C 1
ATOM 3187 O O . LYS B 1 20 ? -18.531 45.062 -4.855 1 73.94 20 LYS B O 1
ATOM 3192 N N . ARG B 1 21 ? -17.203 46 -6.305 1 71.75 21 ARG B N 1
ATOM 3193 C CA . ARG B 1 21 ? -17.703 47.375 -6.113 1 71.75 21 ARG B CA 1
ATOM 3194 C C . ARG B 1 21 ? -17.609 47.781 -4.648 1 71.75 21 ARG B C 1
ATOM 3196 O O . ARG B 1 21 ? -18.547 48.375 -4.109 1 71.75 21 ARG B O 1
ATOM 3203 N N . ILE B 1 22 ? -16.562 47.281 -4.055 1 76.19 22 ILE B N 1
ATOM 3204 C CA . ILE B 1 22 ? -16.297 47.75 -2.695 1 76.19 22 ILE B CA 1
ATOM 3205 C C . ILE B 1 22 ? -15.164 48.781 -2.707 1 76.19 22 ILE B C 1
ATOM 3207 O O . ILE B 1 22 ? -14.32 48.75 -3.605 1 76.19 22 ILE B O 1
ATOM 3211 N N . LYS B 1 23 ? -15.125 49.594 -1.688 1 73.06 23 LYS B N 1
ATOM 3212 C CA . LYS B 1 23 ? -14.102 50.625 -1.591 1 73.06 23 LYS B CA 1
ATOM 3213 C C . LYS B 1 23 ? -12.734 50.031 -1.274 1 73.06 23 LYS B C 1
ATOM 3215 O O . LYS B 1 23 ? -12.578 49.344 -0.255 1 73.06 23 LYS B O 1
ATOM 3220 N N . CYS B 1 24 ? -11.773 50.031 -2.195 1 73.88 24 CYS B N 1
ATOM 3221 C CA . CYS B 1 24 ? -10.398 49.594 -2.016 1 73.88 24 CYS B CA 1
ATOM 3222 C C . CYS B 1 24 ? -9.57 50.625 -1.274 1 73.88 24 CYS B C 1
ATOM 3224 O O . CYS B 1 24 ? -9.648 51.812 -1.588 1 73.88 24 CYS B O 1
ATOM 3226 N N . ASP B 1 25 ? -8.836 50.406 -0.329 1 74.88 25 ASP B N 1
ATOM 3227 C CA . ASP B 1 25 ? -7.996 51.375 0.381 1 74.88 25 ASP B CA 1
ATOM 3228 C C . ASP B 1 25 ? -6.645 51.531 -0.307 1 74.88 25 ASP B C 1
ATOM 3230 O O . ASP B 1 25 ? -5.773 52.25 0.182 1 74.88 25 ASP B O 1
ATOM 3234 N N . GLU B 1 26 ? -6.297 50.844 -1.385 1 72.81 26 GLU B N 1
ATOM 3235 C CA . GLU B 1 26 ? -5.125 50.969 -2.248 1 72.81 26 GLU B CA 1
ATOM 3236 C C . GLU B 1 26 ? -3.836 50.719 -1.471 1 72.81 26 GLU B C 1
ATOM 3238 O O . GLU B 1 26 ? -2.764 51.156 -1.871 1 72.81 26 GLU B O 1
ATOM 3243 N N . ALA B 1 27 ? -4.02 49.969 -0.319 1 73.81 27 ALA B N 1
ATOM 3244 C CA . ALA B 1 27 ? -2.816 49.625 0.439 1 73.81 27 ALA B CA 1
ATOM 3245 C C . ALA B 1 27 ? -1.932 48.656 -0.339 1 73.81 27 ALA B C 1
ATOM 3247 O O . ALA B 1 27 ? -2.432 47.812 -1.089 1 73.81 27 ALA B O 1
ATOM 3248 N N . GLN B 1 28 ? -0.581 48.781 -0.559 1 72.12 28 GLN B N 1
ATOM 3249 C CA . GLN B 1 28 ? 0.427 47.906 -1.138 1 72.12 28 GLN B CA 1
ATOM 3250 C C . GLN B 1 28 ? 1.188 47.156 -0.05 1 72.12 28 GLN B C 1
ATOM 3252 O O . GLN B 1 28 ? 1.408 47.688 1.041 1 72.12 28 GLN B O 1
ATOM 3257 N N . PRO B 1 29 ? 1.448 45.781 -0.296 1 70.62 29 PRO B N 1
ATOM 3258 C CA . PRO B 1 29 ? 1.236 45.125 -1.577 1 70.62 29 PRO B CA 1
ATOM 3259 C C . PRO B 1 29 ? -0.167 44.531 -1.708 1 70.62 29 PRO B C 1
ATOM 3261 O O . PRO B 1 29 ? -0.587 44.156 -2.809 1 70.62 29 PRO B O 1
ATOM 3264 N N . VAL B 1 30 ? -0.912 44.406 -0.617 1 76.06 30 VAL B N 1
ATOM 3265 C CA . VAL B 1 30 ? -2.258 43.844 -0.64 1 76.06 30 VAL B CA 1
ATOM 3266 C C . VAL B 1 30 ? -3.227 44.781 0.058 1 76.06 30 VAL B C 1
ATOM 3268 O O . VAL B 1 30 ? -2.963 45.25 1.172 1 76.06 30 VAL B O 1
ATOM 3271 N N . CYS B 1 31 ? -4.32 45.094 -0.564 1 74.5 31 CYS B N 1
ATOM 3272 C CA . CYS B 1 31 ? -5.305 45.969 0.03 1 74.5 31 CYS B CA 1
ATOM 3273 C C . CYS B 1 31 ? -6.047 45.312 1.172 1 74.5 31 CYS B C 1
ATOM 3275 O O . CYS B 1 31 ? -6.082 44.062 1.25 1 74.5 31 CYS B O 1
ATOM 3277 N N . SER B 1 32 ? -6.594 46.094 2.123 1 74.94 32 SER B N 1
ATOM 3278 C CA . SER B 1 32 ? -7.234 45.594 3.34 1 74.94 32 SER B CA 1
ATOM 3279 C C . SER B 1 32 ? -8.359 44.625 3.016 1 74.94 32 SER B C 1
ATOM 3281 O O . SER B 1 32 ? -8.594 43.688 3.762 1 74.94 32 SER B O 1
ATOM 3283 N N . ALA B 1 33 ? -9.078 44.781 1.956 1 71.88 33 ALA B N 1
ATOM 3284 C CA . ALA B 1 33 ? -10.172 43.906 1.557 1 71.88 33 ALA B CA 1
ATOM 3285 C C . ALA B 1 33 ? -9.641 42.562 1.056 1 71.88 33 ALA B C 1
ATOM 3287 O O . ALA B 1 33 ? -10.141 41.5 1.438 1 71.88 33 ALA B O 1
ATOM 3288 N N . CYS B 1 34 ? -8.711 42.688 0.217 1 69.31 34 CYS B N 1
ATOM 3289 C CA . CYS B 1 34 ? -8.086 41.469 -0.286 1 69.31 34 CYS B CA 1
ATOM 3290 C C . CYS B 1 34 ? -7.344 40.719 0.827 1 69.31 34 CYS B C 1
ATOM 3292 O O . CYS B 1 34 ? -7.375 39.5 0.893 1 69.31 34 CYS B O 1
ATOM 3294 N N . ALA B 1 35 ? -6.703 41.438 1.763 1 70.31 35 ALA B N 1
ATOM 3295 C CA . ALA B 1 35 ? -6.055 40.875 2.947 1 70.31 35 ALA B CA 1
ATOM 3296 C C . ALA B 1 35 ? -7.07 40.188 3.859 1 70.31 35 ALA B C 1
ATOM 3298 O O . ALA B 1 35 ? -6.809 39.094 4.391 1 70.31 35 ALA B O 1
ATOM 3299 N N . ARG B 1 36 ? -8.172 40.75 3.949 1 65.75 36 ARG B N 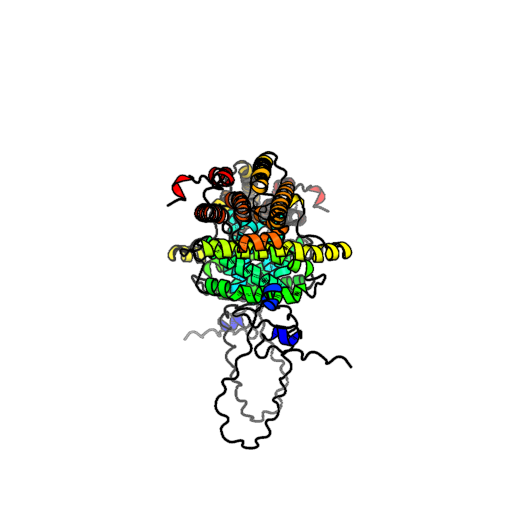1
ATOM 3300 C CA . ARG B 1 36 ? -9.242 40.219 4.793 1 65.75 36 ARG B CA 1
ATOM 3301 C C . ARG B 1 36 ? -9.781 38.906 4.234 1 65.75 36 ARG B C 1
ATOM 3303 O O . ARG B 1 36 ? -10.109 38 4.992 1 65.75 36 ARG B O 1
ATOM 3310 N N . TYR B 1 37 ? -9.828 38.812 2.969 1 65.19 37 TYR B N 1
ATOM 3311 C CA . TYR B 1 37 ? -10.406 37.656 2.32 1 65.19 37 TYR B CA 1
ATOM 3312 C C . TYR B 1 37 ? -9.32 36.719 1.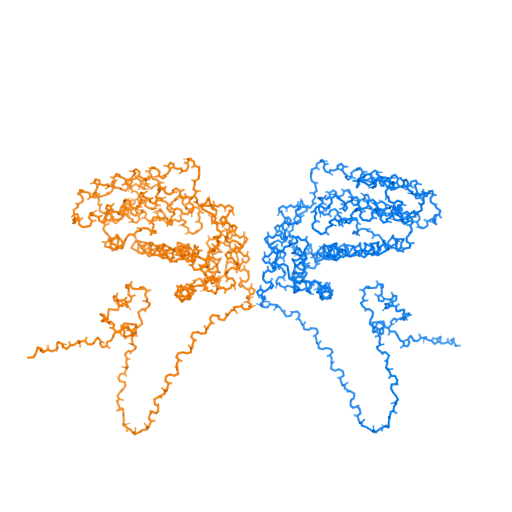79 1 65.19 37 TYR B C 1
ATOM 3314 O O . TYR B 1 37 ? -9.617 35.75 1.094 1 65.19 37 TYR B O 1
ATOM 3322 N N . ASN B 1 38 ? -8.016 37 2.193 1 59.31 38 ASN B N 1
ATOM 3323 C CA . ASN B 1 38 ? -6.805 36.25 1.852 1 59.31 38 ASN B CA 1
ATOM 3324 C C . ASN B 1 38 ? -6.773 35.875 0.372 1 59.31 38 ASN B C 1
ATOM 3326 O O . ASN B 1 38 ? -6.504 34.719 0.021 1 59.31 38 ASN B O 1
ATOM 3330 N N . VAL B 1 39 ? -7.07 36.875 -0.41 1 65.88 39 VAL B N 1
ATOM 3331 C CA . VAL B 1 39 ? -7.02 36.75 -1.86 1 65.88 39 VAL B CA 1
ATOM 3332 C C . VAL B 1 39 ? -5.898 37.594 -2.432 1 65.88 39 VAL B C 1
ATOM 3334 O O . VAL B 1 39 ? -5.523 38.625 -1.836 1 65.88 39 VAL B O 1
ATOM 3337 N N . PRO B 1 40 ? -5.191 37.062 -3.465 1 66.81 40 PRO B N 1
ATOM 3338 C CA . PRO B 1 40 ? -4.164 37.906 -4.074 1 66.81 40 PRO B CA 1
ATOM 3339 C C . PRO B 1 40 ? -4.699 39.281 -4.488 1 66.81 40 PRO B C 1
ATOM 3341 O O . PRO B 1 40 ? -5.762 39.344 -5.109 1 66.81 40 PRO B O 1
ATOM 3344 N N . CYS B 1 41 ? -4.02 40.25 -4.031 1 68.94 41 CYS B N 1
ATOM 3345 C CA . CYS B 1 41 ? -4.316 41.656 -4.379 1 68.94 41 CYS B CA 1
ATOM 3346 C C . CYS B 1 41 ? -3.537 42.094 -5.617 1 68.94 41 CYS B C 1
ATOM 3348 O O . CYS B 1 41 ? -2.309 42.188 -5.574 1 68.94 41 CYS B O 1
ATOM 3350 N N . VAL B 1 42 ? -3.988 42 -6.816 1 69.94 42 VAL B N 1
ATOM 3351 C CA . VAL B 1 42 ? -3.32 42.406 -8.055 1 69.94 42 VAL B CA 1
ATOM 3352 C C . VAL B 1 42 ? -3.633 43.875 -8.359 1 69.94 42 VAL B C 1
ATOM 3354 O O . VAL B 1 42 ? -4.789 44.219 -8.602 1 69.94 42 VAL B O 1
ATOM 3357 N N . PRO B 1 43 ? -2.695 44.719 -8.18 1 64.44 43 PRO B N 1
ATOM 3358 C CA . PRO B 1 43 ? -2.898 46.125 -8.516 1 64.44 43 PRO B CA 1
ATOM 3359 C C . PRO B 1 43 ? -3.152 46.344 -10.008 1 64.44 43 PRO B C 1
ATOM 3361 O O . PRO B 1 43 ? -2.658 45.562 -10.844 1 64.44 43 PRO B O 1
ATOM 3364 N N . LYS B 1 44 ? -4.062 47.094 -10.406 1 60.78 44 LYS B N 1
ATOM 3365 C CA . LYS B 1 44 ? -4.184 47.469 -11.812 1 60.78 44 LYS B CA 1
ATOM 3366 C C . LYS B 1 44 ? -2.902 48.125 -12.328 1 60.78 44 LYS B C 1
ATOM 3368 O O . LYS B 1 44 ? -2.342 49 -11.664 1 60.78 44 LYS B O 1
ATOM 3373 N N . PRO B 1 45 ? -2.266 47.531 -13.453 1 50.75 45 PRO B N 1
ATOM 3374 C CA . PRO B 1 45 ? -1.136 48.25 -14.047 1 50.75 45 PRO B CA 1
ATOM 3375 C C . PRO B 1 45 ? -1.444 49.719 -14.32 1 50.75 45 PRO B C 1
ATOM 3377 O O . PRO B 1 45 ? -2.57 50.062 -14.695 1 50.75 45 PRO B O 1
ATOM 3380 N N . ARG B 1 46 ? -0.727 50.562 -13.758 1 45.5 46 ARG B N 1
ATOM 3381 C CA . ARG B 1 46 ? -0.8 51.969 -14.172 1 45.5 46 ARG B CA 1
ATOM 3382 C C . ARG B 1 46 ? -0.641 52.094 -15.68 1 45.5 46 ARG B C 1
ATOM 3384 O O . ARG B 1 46 ? 0.299 51.562 -16.266 1 45.5 46 ARG B O 1
ATOM 3391 N N . PRO B 1 47 ? -1.627 52.562 -16.453 1 39.19 47 PRO B N 1
ATOM 3392 C CA . PRO B 1 47 ? -1.291 52.875 -17.844 1 39.19 47 PRO B CA 1
ATOM 3393 C C . PRO B 1 47 ? -0.124 53.844 -17.984 1 39.19 47 PRO B C 1
ATOM 3395 O O . PRO B 1 47 ? -0.061 54.844 -17.25 1 39.19 47 PRO B O 1
ATOM 3398 N N . SER B 1 48 ? 1.092 53.406 -18.25 1 34.41 48 SER B N 1
ATOM 3399 C CA . SER B 1 48 ? 2.113 54.344 -18.656 1 34.41 48 SER B CA 1
ATOM 3400 C C . SER B 1 48 ? 1.531 55.406 -19.594 1 34.41 48 SER B C 1
ATOM 3402 O O . SER B 1 48 ? 0.798 55.094 -20.531 1 34.41 48 SER B O 1
ATOM 3404 N N . ARG B 1 49 ? 1.34 56.531 -19.172 1 29.86 49 ARG B N 1
ATOM 3405 C CA . ARG B 1 49 ? 0.97 57.688 -19.984 1 29.86 49 ARG B CA 1
ATOM 3406 C C . ARG B 1 49 ? 1.868 57.812 -21.219 1 29.86 49 ARG B C 1
ATOM 3408 O O . ARG B 1 49 ? 2.973 58.344 -21.141 1 29.86 49 ARG B O 1
ATOM 3415 N N . ALA B 1 50 ? 2.189 56.688 -22.062 1 32.56 50 ALA B N 1
ATOM 3416 C CA . ALA B 1 50 ? 2.752 57.188 -23.312 1 32.56 50 ALA B CA 1
ATOM 3417 C C . ALA B 1 50 ? 1.878 58.312 -23.891 1 32.56 50 ALA B C 1
ATOM 3419 O O . ALA B 1 50 ? 0.654 58.281 -23.75 1 32.56 50 ALA B O 1
ATOM 3420 N N . LYS B 1 51 ? 2.438 59.438 -24.25 1 28.53 51 LYS B N 1
ATOM 3421 C CA . LYS B 1 51 ? 1.967 60.656 -24.891 1 28.53 51 LYS B CA 1
ATOM 3422 C C . LYS B 1 51 ? 0.987 60.344 -26.016 1 28.53 51 LYS B C 1
ATOM 3424 O O . LYS B 1 51 ? 1.232 59.438 -26.828 1 28.53 51 LYS B O 1
ATOM 3429 N N . PRO B 1 52 ? -0.293 60.938 -26.016 1 28.64 52 PRO B N 1
ATOM 3430 C CA . PRO B 1 52 ? -1.34 60.812 -27.031 1 28.64 52 PRO B CA 1
ATOM 3431 C C . PRO B 1 52 ? -0.831 61.094 -28.438 1 28.64 52 PRO B C 1
ATOM 3433 O O . PRO B 1 52 ? -0.41 62.219 -28.734 1 28.64 52 PRO B O 1
ATOM 3436 N N . ALA B 1 53 ? 0.226 60.531 -29.016 1 27.92 53 ALA B N 1
ATOM 3437 C CA . ALA B 1 53 ? 0.334 61.031 -30.391 1 27.92 53 ALA B CA 1
ATOM 3438 C C . ALA B 1 53 ? -1.039 61.125 -31.047 1 27.92 53 ALA B C 1
ATOM 3440 O O . ALA B 1 53 ? -1.997 60.5 -30.594 1 27.92 53 ALA B O 1
ATOM 3441 N N . ARG B 1 54 ? -1.056 61.656 -32.344 1 27.48 54 ARG B N 1
ATOM 3442 C CA . ARG B 1 54 ? -2.096 62.156 -33.25 1 27.48 54 ARG B CA 1
ATOM 3443 C C . ARG B 1 54 ? -3.197 61.125 -33.438 1 27.48 54 ARG B C 1
ATOM 3445 O O . ARG B 1 54 ? -2.914 59.938 -33.688 1 27.48 54 ARG B O 1
ATOM 3452 N N . ALA B 1 55 ? -4.469 61.531 -33.281 1 28.94 55 ALA B N 1
ATOM 3453 C CA . ALA B 1 55 ? -5.844 61.062 -33.125 1 28.94 55 ALA B CA 1
ATOM 3454 C C . ALA B 1 55 ? -6.316 60.344 -34.375 1 28.94 55 ALA B C 1
ATOM 3456 O O . ALA B 1 55 ? -7.172 60.844 -35.125 1 28.94 55 ALA B O 1
ATOM 3457 N N . ALA B 1 56 ? -5.367 59.969 -35.312 1 27.89 56 ALA B N 1
ATOM 3458 C CA . ALA B 1 56 ? -6.078 59.531 -36.5 1 27.89 56 ALA B CA 1
ATOM 3459 C C . ALA B 1 56 ? -7.195 58.562 -36.156 1 27.89 56 ALA B C 1
ATOM 3461 O O . ALA B 1 56 ? -7.098 57.812 -35.188 1 27.89 56 ALA B O 1
ATOM 3462 N N . GLN B 1 57 ? -8.406 58.656 -36.75 1 24.41 57 GLN B N 1
ATOM 3463 C CA . GLN B 1 57 ? -9.766 58.156 -36.625 1 24.41 57 GLN B CA 1
ATOM 3464 C C . GLN B 1 57 ? -9.766 56.625 -36.594 1 24.41 57 GLN B C 1
ATOM 3466 O O . GLN B 1 57 ? -10.812 56 -36.75 1 24.41 57 GLN B O 1
ATOM 3471 N N . SER B 1 58 ? -8.586 56.031 -36.562 1 24.55 58 SER B N 1
ATOM 3472 C CA . SER B 1 58 ? -8.828 54.625 -36.969 1 24.55 58 SER B CA 1
ATOM 3473 C C . SER B 1 58 ? -9.797 53.938 -36 1 24.55 58 SER B C 1
ATOM 3475 O O . SER B 1 58 ? -9.797 54.219 -34.781 1 24.55 58 SER B O 1
ATOM 3477 N N . SER B 1 59 ? -10.992 53.5 -36.5 1 25.06 59 SER B N 1
ATOM 3478 C CA . SER B 1 59 ? -12.086 52.719 -35.906 1 25.06 59 SER B CA 1
ATOM 3479 C C . SER B 1 59 ? -11.57 51.625 -34.969 1 25.06 59 SER B C 1
ATOM 3481 O O . SER B 1 59 ? -10.914 50.688 -35.438 1 25.06 59 SER B O 1
ATOM 3483 N N . SER B 1 60 ? -10.977 52.031 -33.938 1 26.06 60 SER B N 1
ATOM 3484 C CA . SER B 1 60 ? -10.383 51.094 -33 1 26.06 60 SER B CA 1
ATOM 3485 C C . SER B 1 60 ? -11.414 50.062 -32.531 1 26.06 60 SER B C 1
ATOM 3487 O O . SER B 1 60 ? -12.391 50.406 -31.875 1 26.06 60 SER B O 1
ATOM 3489 N N . SER B 1 61 ? -11.828 49.156 -33.5 1 26.92 61 SER B N 1
ATOM 3490 C CA . SER B 1 61 ? -12.68 48.062 -33.094 1 26.92 61 SER B CA 1
ATOM 3491 C C . SER B 1 61 ? -12.258 47.5 -31.719 1 26.92 61 SER B C 1
ATOM 3493 O O . SER B 1 61 ? -11.062 47.344 -31.453 1 26.92 61 SER B O 1
ATOM 3495 N N . GLN B 1 62 ? -12.977 47.938 -30.703 1 25.91 62 GLN B N 1
ATOM 3496 C CA . GLN B 1 62 ? -12.844 47.438 -29.328 1 25.91 62 GLN B CA 1
ATOM 3497 C C . GLN B 1 62 ? -12.484 45.969 -29.312 1 25.91 62 GLN B C 1
ATOM 3499 O O . GLN B 1 62 ? -13.188 45.125 -29.891 1 25.91 62 GLN B O 1
ATOM 3504 N N . PRO B 1 63 ? -11.195 45.688 -29.406 1 28.94 63 PRO B N 1
ATOM 3505 C CA . PRO B 1 63 ? -11.062 44.25 -29.391 1 28.94 63 PRO B CA 1
ATOM 3506 C C . PRO B 1 63 ? -11.969 43.594 -28.359 1 28.94 63 PRO B C 1
ATOM 3508 O O . PRO B 1 63 ? -12.141 44.125 -27.25 1 28.94 63 PRO B O 1
ATOM 3511 N N . LEU B 1 64 ? -13.086 43.031 -28.75 1 27.72 64 LEU B N 1
ATOM 3512 C CA . LEU B 1 64 ? -13.945 42.156 -27.953 1 27.72 64 LEU B CA 1
ATOM 3513 C C . LEU B 1 64 ? -13.125 41.344 -26.953 1 27.72 64 LEU B C 1
ATOM 3515 O O . LEU B 1 64 ? -12.164 40.656 -27.328 1 27.72 64 LEU B O 1
ATOM 3519 N N . ILE B 1 65 ? -12.797 41.969 -25.859 1 28.95 65 ILE B N 1
ATOM 3520 C CA . ILE B 1 65 ? -12.203 41.219 -24.781 1 28.95 65 ILE B CA 1
ATOM 3521 C C . ILE B 1 65 ? -12.773 39.781 -24.766 1 28.95 65 ILE B C 1
ATOM 3523 O O . ILE B 1 65 ? -13.984 39.594 -24.625 1 28.95 65 ILE B O 1
ATOM 3527 N N . SER B 1 66 ? -12.312 38.969 -25.688 1 29.92 66 SER B N 1
ATOM 3528 C CA . SER B 1 66 ? -12.734 37.562 -25.688 1 29.92 66 SER B CA 1
ATOM 3529 C C . SER B 1 66 ? -13 37.094 -24.266 1 29.92 66 SER B C 1
ATOM 3531 O O . SER B 1 66 ? -12.266 37.438 -23.328 1 29.92 66 SER B O 1
ATOM 3533 N N . PRO B 1 67 ? -14.227 36.75 -23.891 1 32.22 67 PRO B N 1
ATOM 3534 C CA . PRO B 1 67 ? -14.539 36.156 -22.578 1 32.22 67 PRO B CA 1
ATOM 3535 C C . PRO B 1 67 ? -13.391 35.312 -22.031 1 32.22 67 PRO B C 1
ATOM 3537 O O . PRO B 1 67 ? -12.578 34.781 -22.797 1 32.22 67 PRO B O 1
ATOM 3540 N N . ALA B 1 68 ? -12.891 35.75 -20.891 1 34.28 68 ALA B N 1
ATOM 3541 C CA . ALA B 1 68 ? -11.891 34.875 -20.25 1 34.28 68 ALA B CA 1
ATOM 3542 C C . ALA B 1 68 ? -12.117 33.406 -20.594 1 34.28 68 ALA B C 1
ATOM 3544 O O . ALA B 1 68 ? -13.258 32.969 -20.688 1 34.28 68 ALA B O 1
ATOM 3545 N N . PRO B 1 69 ? -11.32 32.781 -21.375 1 34.75 69 PRO B N 1
ATOM 3546 C CA . PRO B 1 69 ? -11.648 31.391 -21.672 1 34.75 69 PRO B CA 1
ATOM 3547 C C . PRO B 1 69 ? -12.297 30.672 -20.5 1 34.75 69 PRO B C 1
ATOM 3549 O O . PRO B 1 69 ? -12.062 31.031 -19.344 1 34.75 69 PRO B O 1
ATOM 3552 N N . PRO B 1 70 ? -13.5 30.156 -20.609 1 34.91 70 PRO B N 1
ATOM 3553 C CA . PRO B 1 70 ? -14.102 29.375 -19.516 1 34.91 70 PRO B CA 1
ATOM 3554 C C . PRO B 1 70 ? -13.07 28.609 -18.688 1 34.91 70 PRO B C 1
ATOM 3556 O O . PRO B 1 70 ? -12.023 28.219 -19.219 1 34.91 70 PRO B O 1
ATOM 3559 N N . ILE B 1 71 ? -12.844 29.031 -17.5 1 38.44 71 ILE B N 1
ATOM 3560 C CA . ILE B 1 71 ? -12.094 28.109 -16.641 1 38.44 71 ILE B CA 1
ATOM 3561 C C . ILE B 1 71 ? -12.305 26.672 -17.109 1 38.44 71 ILE B C 1
ATOM 3563 O O . ILE B 1 71 ? -13.445 26.203 -17.203 1 38.44 71 ILE B O 1
ATOM 3567 N N . PRO B 1 72 ? -11.539 26.172 -18.016 1 38.62 72 PRO B N 1
ATOM 3568 C CA . PRO B 1 72 ? -11.828 24.812 -18.484 1 38.62 72 PRO B CA 1
ATOM 3569 C C . PRO B 1 72 ? -12.492 23.938 -17.422 1 38.62 72 PRO B C 1
ATOM 3571 O O . PRO B 1 72 ? -12.211 24.094 -16.234 1 38.62 72 PRO B O 1
ATOM 3574 N N . THR B 1 73 ? -13.727 23.625 -17.5 1 42.97 73 THR B N 1
ATOM 3575 C CA . THR B 1 73 ? -14.359 22.562 -16.719 1 42.97 73 THR B CA 1
ATOM 3576 C C . THR B 1 73 ? -13.32 21.547 -16.25 1 42.97 73 THR B C 1
ATOM 3578 O O . THR B 1 73 ? -12.43 21.156 -17.016 1 42.97 73 THR B O 1
ATOM 3581 N N . PRO B 1 74 ? -13 21.484 -14.992 1 48.31 74 PRO B N 1
ATOM 3582 C CA . PRO B 1 74 ? -12.039 20.484 -14.516 1 48.31 74 PRO B CA 1
ATOM 3583 C C . PRO B 1 74 ? -12.016 19.219 -15.391 1 48.31 74 PRO B C 1
ATOM 3585 O O . PRO B 1 74 ? -13.031 18.531 -15.508 1 48.31 74 PRO B O 1
ATOM 3588 N N . GLU B 1 75 ? -11.609 19.312 -16.578 1 52.62 75 GLU B N 1
ATOM 3589 C CA . GLU B 1 75 ? -11.43 18.141 -17.438 1 52.62 75 GLU B CA 1
ATOM 3590 C C . GLU B 1 75 ? -10.977 16.922 -16.641 1 52.62 75 GLU B C 1
ATOM 3592 O O . GLU B 1 75 ? -10.031 17.016 -15.852 1 52.62 75 GLU B O 1
ATOM 3597 N N . SER B 1 76 ? -11.898 16.047 -16.359 1 65.19 76 SER B N 1
ATOM 3598 C CA . SER B 1 76 ? -11.648 14.773 -15.688 1 65.19 76 SER B CA 1
ATOM 3599 C C . SER B 1 76 ? -10.359 14.125 -16.203 1 65.19 76 SER B C 1
ATOM 3601 O O . SER B 1 76 ? -10.18 13.969 -17.406 1 65.19 76 SER B O 1
ATOM 3603 N N . ARG B 1 77 ? -9.305 14.188 -15.461 1 80.19 77 ARG B N 1
ATOM 3604 C CA . ARG B 1 77 ? -8.016 13.57 -15.766 1 80.19 77 ARG B CA 1
ATOM 3605 C C . ARG B 1 77 ? -8.203 12.141 -16.25 1 80.19 77 ARG B C 1
ATOM 3607 O O . ARG B 1 77 ? -8.961 11.367 -15.664 1 80.19 77 ARG B O 1
ATOM 3614 N N . SER B 1 78 ? -7.645 11.938 -17.453 1 88.88 78 SER B N 1
ATOM 3615 C CA . SER B 1 78 ? -7.777 10.586 -17.984 1 88.88 78 SER B CA 1
ATOM 3616 C C . SER B 1 78 ? -6.484 9.797 -17.828 1 88.88 78 SER B C 1
ATOM 3618 O O . SER B 1 78 ? -6.48 8.57 -17.969 1 88.88 78 SER B O 1
ATOM 3620 N N . THR B 1 79 ? -5.391 10.531 -17.469 1 93.88 79 THR B N 1
ATOM 3621 C CA . THR B 1 79 ? -4.105 9.852 -17.359 1 93.88 79 THR B CA 1
ATOM 3622 C C . THR B 1 79 ? -3.275 10.469 -16.234 1 93.88 79 THR B C 1
ATOM 3624 O O . THR B 1 79 ? -3.564 11.57 -15.766 1 93.88 79 THR B O 1
ATOM 3627 N N . ILE B 1 80 ? -2.342 9.766 -15.727 1 94.62 80 ILE B N 1
ATOM 3628 C CA . ILE B 1 80 ? -1.322 10.188 -14.773 1 94.62 80 ILE B CA 1
ATOM 3629 C C . ILE B 1 80 ? 0.066 9.898 -15.344 1 94.62 80 ILE B C 1
ATOM 3631 O O . ILE B 1 80 ? 0.286 8.852 -15.961 1 94.62 80 ILE B O 1
ATOM 3635 N N . THR B 1 81 ? 0.913 10.867 -15.266 1 94.94 81 THR B N 1
ATOM 3636 C CA . THR B 1 81 ? 2.275 10.641 -15.734 1 94.94 81 THR B CA 1
ATOM 3637 C C . THR B 1 81 ? 2.986 9.617 -14.852 1 94.94 81 THR B C 1
ATOM 3639 O O . THR B 1 81 ? 2.6 9.398 -13.703 1 94.94 81 THR B O 1
ATOM 3642 N N . ILE B 1 82 ? 4.055 9.016 -15.344 1 95.56 82 ILE B N 1
ATOM 3643 C CA . ILE B 1 82 ? 4.824 8.039 -14.586 1 95.56 82 ILE B CA 1
ATOM 3644 C C . ILE B 1 82 ? 5.465 8.719 -13.375 1 95.56 82 ILE B C 1
ATOM 3646 O O . ILE B 1 82 ? 5.562 8.117 -12.305 1 95.56 82 ILE B O 1
ATOM 3650 N N . TRP B 1 83 ? 5.852 9.969 -13.57 1 95.44 83 TRP B N 1
ATOM 3651 C CA . TRP B 1 83 ? 6.402 10.734 -12.461 1 95.44 83 TRP B CA 1
ATOM 3652 C C . TRP B 1 83 ? 5.371 10.906 -11.352 1 95.44 83 TRP B C 1
ATOM 3654 O O . TRP B 1 83 ? 5.672 10.672 -10.172 1 95.44 83 TRP B O 1
ATOM 3664 N N . GLU B 1 84 ? 4.176 11.32 -11.719 1 96.19 84 GLU B N 1
ATOM 3665 C CA . GLU B 1 84 ? 3.09 11.445 -10.758 1 96.19 84 GLU B CA 1
ATOM 3666 C C . GLU B 1 84 ? 2.787 10.102 -10.094 1 96.19 84 GLU B C 1
ATOM 3668 O O . GLU B 1 84 ? 2.555 10.039 -8.883 1 96.19 84 GLU B O 1
ATOM 3673 N N . PHE B 1 85 ? 2.803 9.078 -10.914 1 97.06 85 PHE B N 1
ATOM 3674 C CA . PHE B 1 85 ? 2.553 7.75 -10.367 1 97.06 85 PHE B CA 1
ATOM 3675 C C . PHE B 1 85 ? 3.584 7.398 -9.305 1 97.06 85 PHE B C 1
ATOM 3677 O O . PHE B 1 85 ? 3.246 6.809 -8.273 1 97.06 85 PHE B O 1
ATOM 3684 N N . GLY B 1 86 ? 4.809 7.73 -9.625 1 97.25 86 GLY B N 1
ATOM 3685 C CA . GLY B 1 86 ? 5.855 7.48 -8.648 1 97.25 86 GLY B CA 1
ATOM 3686 C C . GLY B 1 86 ? 5.59 8.133 -7.305 1 97.25 86 GLY B C 1
ATOM 3687 O O . GLY B 1 86 ? 5.82 7.523 -6.258 1 97.25 86 GLY B O 1
ATOM 3688 N N . LEU B 1 87 ? 5.059 9.273 -7.316 1 98.06 87 LEU B N 1
ATOM 3689 C CA . LEU B 1 87 ? 4.754 10.008 -6.094 1 98.06 87 LEU B CA 1
ATOM 3690 C C . LEU B 1 87 ? 3.541 9.414 -5.391 1 98.06 87 LEU B C 1
ATOM 3692 O O . LEU B 1 87 ? 3.504 9.344 -4.16 1 98.06 87 LEU B O 1
ATOM 3696 N N . LEU B 1 88 ? 2.525 9 -6.199 1 98.19 88 LEU B N 1
ATOM 3697 C CA . LEU B 1 88 ? 1.37 8.328 -5.621 1 98.19 88 LEU B CA 1
ATOM 3698 C C . LEU B 1 88 ? 1.778 7.004 -4.98 1 98.19 88 LEU B C 1
ATOM 3700 O O . LEU B 1 88 ? 1.302 6.66 -3.898 1 98.19 88 LEU B O 1
ATOM 3704 N N . HIS B 1 89 ? 2.594 6.281 -5.699 1 98.31 89 HIS B N 1
ATOM 3705 C CA . HIS B 1 89 ? 3.119 5.027 -5.172 1 98.31 89 HIS B CA 1
ATOM 3706 C C . HIS B 1 89 ? 3.84 5.246 -3.846 1 98.31 89 HIS B C 1
ATOM 3708 O O . HIS B 1 89 ? 3.648 4.48 -2.896 1 98.31 89 HIS B O 1
ATOM 3714 N N . HIS B 1 90 ? 4.664 6.273 -3.764 1 98.19 90 HIS B N 1
ATOM 3715 C CA . HIS B 1 90 ? 5.359 6.641 -2.533 1 98.19 90 HIS B CA 1
ATOM 3716 C C . HIS B 1 90 ? 4.371 6.992 -1.426 1 98.19 90 HIS B C 1
ATOM 3718 O O . HIS B 1 90 ? 4.559 6.598 -0.273 1 98.19 90 HIS B O 1
ATOM 3724 N N . TRP B 1 91 ? 3.393 7.746 -1.787 1 98.56 91 TRP B N 1
ATOM 3725 C CA . TRP B 1 91 ? 2.355 8.102 -0.822 1 98.56 91 TRP B CA 1
ATOM 3726 C C . TRP B 1 91 ? 1.72 6.852 -0.223 1 98.56 91 TRP B C 1
ATOM 3728 O O . TRP B 1 91 ? 1.609 6.727 1 1 98.56 91 TRP B O 1
ATOM 3738 N N . ILE B 1 92 ? 1.314 5.93 -1.1 1 98.31 92 ILE B N 1
ATOM 3739 C CA . ILE B 1 92 ? 0.571 4.742 -0.698 1 98.31 92 ILE B CA 1
ATOM 3740 C C . ILE B 1 92 ? 1.441 3.869 0.204 1 98.31 92 ILE B C 1
ATOM 3742 O O . ILE B 1 92 ? 0.966 3.336 1.21 1 98.31 92 ILE B O 1
ATOM 3746 N N . LEU B 1 93 ? 2.711 3.799 -0.085 1 97.12 93 LEU B N 1
ATOM 3747 C CA . LEU B 1 93 ? 3.582 2.867 0.623 1 97.12 93 LEU B CA 1
ATOM 3748 C C . LEU B 1 93 ? 4.117 3.49 1.907 1 97.12 93 LEU B C 1
ATOM 3750 O O . LEU B 1 93 ? 4.359 2.785 2.891 1 97.12 93 LEU B O 1
ATOM 3754 N N . HIS B 1 94 ? 4.285 4.836 1.887 1 97.38 94 HIS B N 1
ATOM 3755 C CA . HIS B 1 94 ? 5.086 5.391 2.975 1 97.38 94 HIS B CA 1
ATOM 3756 C C . HIS B 1 94 ? 4.363 6.547 3.654 1 97.38 94 HIS B C 1
ATOM 3758 O O . HIS B 1 94 ? 4.273 6.594 4.883 1 97.38 94 HIS B O 1
ATOM 3764 N N . VAL B 1 95 ? 3.826 7.48 2.896 1 98.31 95 VAL B N 1
ATOM 3765 C CA . VAL B 1 95 ? 3.342 8.727 3.48 1 98.31 95 VAL B CA 1
ATOM 3766 C C . VAL B 1 95 ? 2.07 8.461 4.285 1 98.31 95 VAL B C 1
ATOM 3768 O O . VAL B 1 95 ? 1.926 8.945 5.406 1 98.31 95 VAL B O 1
ATOM 3771 N N . ALA B 1 96 ? 1.151 7.699 3.713 1 97.56 96 ALA B N 1
ATOM 3772 C CA . ALA B 1 96 ? -0.127 7.434 4.363 1 97.56 96 ALA B CA 1
ATOM 3773 C C . ALA B 1 96 ? 0.08 6.812 5.742 1 97.56 96 ALA B C 1
ATOM 3775 O O . ALA B 1 96 ? -0.668 7.098 6.68 1 97.56 96 ALA B O 1
ATOM 3776 N N . ASP B 1 97 ? 1.081 6.047 5.848 1 95.81 97 ASP B N 1
ATOM 3777 C CA . ASP B 1 97 ? 1.358 5.371 7.109 1 95.81 97 ASP B CA 1
ATOM 3778 C C . ASP B 1 97 ? 2.17 6.266 8.047 1 95.81 97 ASP B C 1
ATOM 3780 O O . ASP B 1 97 ? 2.188 6.047 9.258 1 95.81 97 ASP B O 1
ATOM 3784 N N . SER B 1 98 ? 2.811 7.203 7.559 1 96.5 98 SER B N 1
ATOM 3785 C CA . SER B 1 98 ? 3.773 7.988 8.32 1 96.5 98 SER B CA 1
ATOM 3786 C C . SER B 1 98 ? 3.074 8.922 9.297 1 96.5 98 SER B C 1
ATOM 3788 O O . SER B 1 98 ? 3.703 9.453 10.219 1 96.5 98 SER B O 1
ATOM 3790 N N . PHE B 1 99 ? 1.756 9.094 9.125 1 94.12 99 PHE B N 1
ATOM 3791 C CA . PHE B 1 99 ? 1.021 9.898 10.086 1 94.12 99 PHE B CA 1
ATOM 3792 C C . PHE B 1 99 ? 0.915 9.188 11.43 1 94.12 99 PHE B C 1
ATOM 3794 O O . PHE B 1 99 ? 0.741 9.828 12.469 1 94.12 99 PHE B O 1
ATOM 3801 N N . ASN B 1 100 ? 0.929 7.879 11.406 1 93.25 100 ASN B N 1
ATOM 3802 C CA . ASN B 1 100 ? 1.003 7.043 12.602 1 93.25 100 ASN B CA 1
ATOM 3803 C C . ASN B 1 100 ? -0.115 7.375 13.586 1 93.25 100 ASN B C 1
ATOM 3805 O O . ASN B 1 100 ? 0.146 7.648 14.758 1 93.25 100 ASN B O 1
ATOM 3809 N N . VAL B 1 101 ? -1.319 7.383 13.125 1 94.69 101 VAL B N 1
ATOM 3810 C CA . VAL B 1 101 ? -2.471 7.699 13.961 1 94.69 101 VAL B CA 1
ATOM 3811 C C . VAL B 1 101 ? -3.205 6.414 14.336 1 94.69 101 VAL B C 1
ATOM 3813 O O . VAL B 1 101 ? -3.336 6.094 15.523 1 94.69 101 VAL B O 1
ATOM 3816 N N . SER B 1 102 ? -3.699 5.703 13.414 1 94.19 102 SER B N 1
ATOM 3817 C CA . SER B 1 102 ? -4.395 4.43 13.586 1 94.19 102 SER B CA 1
ATOM 3818 C C . SER B 1 102 ? -4.477 3.666 12.273 1 94.19 102 SER B C 1
ATOM 3820 O O . SER B 1 102 ? -4.273 4.242 11.195 1 94.19 102 SER B O 1
ATOM 3822 N N . PRO B 1 103 ? -4.77 2.375 12.336 1 93.75 103 PRO B N 1
ATOM 3823 C CA . PRO B 1 103 ? -4.934 1.606 11.102 1 93.75 103 PRO B CA 1
ATOM 3824 C C . PRO B 1 103 ? -6.055 2.145 10.211 1 93.75 103 PRO B C 1
ATOM 3826 O O . PRO B 1 103 ? -5.914 2.189 8.992 1 93.75 103 PRO B O 1
ATOM 3829 N N . GLY B 1 104 ? -7.141 2.51 10.859 1 94.81 104 GLY B N 1
ATOM 3830 C CA . GLY B 1 104 ? -8.242 3.08 10.102 1 94.81 104 GLY B CA 1
ATOM 3831 C C . GLY B 1 104 ? -7.883 4.387 9.422 1 94.81 104 GLY B C 1
ATOM 3832 O O . GLY B 1 104 ? -8.305 4.645 8.289 1 94.81 104 GLY B O 1
ATOM 3833 N N . PHE B 1 105 ? -7.094 5.195 10.117 1 96 105 PHE B N 1
ATOM 3834 C CA . PHE B 1 105 ? -6.625 6.453 9.547 1 96 105 PHE B CA 1
ATOM 3835 C C . PHE B 1 105 ? -5.715 6.195 8.352 1 96 105 PHE B C 1
ATOM 3837 O O . PHE B 1 105 ? -5.863 6.832 7.305 1 96 105 PHE B O 1
ATOM 3844 N N . CYS B 1 106 ? -4.836 5.277 8.477 1 95.62 106 CYS B N 1
ATOM 3845 C CA . CYS B 1 106 ? -3.922 4.91 7.398 1 95.62 106 CYS B CA 1
ATOM 3846 C C . CYS B 1 106 ? -4.684 4.398 6.184 1 95.62 106 CYS B C 1
ATOM 3848 O O . CYS B 1 106 ? -4.379 4.773 5.051 1 95.62 106 CYS B O 1
ATOM 3850 N N . ASP B 1 107 ? -5.641 3.596 6.426 1 95.19 107 ASP B N 1
ATOM 3851 C CA . ASP B 1 107 ? -6.445 3.043 5.344 1 95.19 107 ASP B CA 1
ATOM 3852 C C . ASP B 1 107 ? -7.199 4.145 4.602 1 95.19 107 ASP B C 1
ATOM 3854 O O . ASP B 1 107 ? -7.328 4.102 3.375 1 95.19 107 ASP B O 1
ATOM 3858 N N . ALA B 1 108 ? -7.711 5.078 5.312 1 96.62 108 ALA B N 1
ATOM 3859 C CA . ALA B 1 108 ? -8.438 6.199 4.711 1 96.62 108 ALA B CA 1
ATOM 3860 C C . ALA B 1 108 ? -7.555 6.949 3.719 1 96.62 108 ALA B C 1
ATOM 3862 O O . ALA B 1 108 ? -7.996 7.285 2.617 1 96.62 108 ALA B O 1
ATOM 3863 N N . TRP B 1 109 ? -6.352 7.117 4.074 1 97.81 109 TRP B N 1
ATOM 3864 C CA . TRP B 1 109 ? -5.492 7.984 3.275 1 97.81 109 TRP B CA 1
ATOM 3865 C C . TRP B 1 109 ? -4.793 7.191 2.176 1 97.81 109 TRP B C 1
ATOM 3867 O O . TRP B 1 109 ? -4.395 7.758 1.154 1 97.81 109 TRP B O 1
ATOM 3877 N N . ARG B 1 110 ? -4.637 5.91 2.33 1 97.19 110 ARG B N 1
ATOM 3878 C CA . ARG B 1 110 ? -3.98 5.102 1.31 1 97.19 110 ARG B CA 1
ATOM 3879 C C . ARG B 1 110 ? -4.988 4.586 0.285 1 97.19 110 ARG B C 1
ATOM 3881 O O . ARG B 1 110 ? -4.621 4.285 -0.853 1 97.19 110 ARG B O 1
ATOM 3888 N N . ASN B 1 111 ? -6.219 4.473 0.688 1 96.75 111 ASN B N 1
ATOM 3889 C CA . ASN B 1 111 ? -7.238 3.867 -0.163 1 96.75 111 ASN B CA 1
ATOM 3890 C C . ASN B 1 111 ? -8.258 4.898 -0.632 1 96.75 111 ASN B C 1
ATOM 3892 O O . ASN B 1 111 ? -8.141 5.438 -1.733 1 96.75 111 ASN B O 1
ATOM 3896 N N . HIS B 1 112 ? -9.086 5.477 0.278 1 95.69 112 HIS B N 1
ATOM 3897 C CA . HIS B 1 112 ? -10.18 6.367 -0.082 1 95.69 112 HIS B CA 1
ATOM 3898 C C . HIS B 1 112 ? -9.664 7.684 -0.647 1 95.69 112 HIS B C 1
ATOM 3900 O O . HIS B 1 112 ? -10.156 8.164 -1.671 1 95.69 112 HIS B O 1
ATOM 3906 N N . ALA B 1 113 ? -8.711 8.211 0.033 1 97.69 113 ALA B N 1
ATOM 3907 C CA . ALA B 1 113 ? -8.164 9.492 -0.405 1 97.69 113 ALA B CA 1
ATOM 3908 C C . ALA B 1 113 ? -7.582 9.391 -1.812 1 97.69 113 ALA B C 1
ATOM 3910 O O . ALA B 1 113 ? -7.746 10.297 -2.629 1 97.69 113 ALA B O 1
ATOM 3911 N N . ILE B 1 114 ? -6.91 8.297 -2.09 1 98.06 114 ILE B N 1
ATOM 3912 C CA . ILE B 1 114 ? -6.254 8.125 -3.383 1 98.06 114 ILE B CA 1
ATOM 3913 C C . ILE B 1 114 ? -7.301 7.914 -4.473 1 98.06 114 ILE B C 1
ATOM 3915 O O . ILE B 1 114 ? -7.172 8.438 -5.578 1 98.06 114 ILE B O 1
ATOM 3919 N N . LYS B 1 115 ? -8.344 7.184 -4.172 1 95.44 115 LYS B N 1
ATOM 3920 C CA . LYS B 1 115 ? -9.43 7 -5.125 1 95.44 115 LYS B CA 1
ATOM 3921 C C . LYS B 1 115 ? -10.07 8.336 -5.5 1 95.44 115 LYS B C 1
ATOM 3923 O O . LYS B 1 115 ? -10.391 8.57 -6.664 1 95.44 115 LYS B O 1
ATOM 3928 N N . ASP B 1 116 ? -10.188 9.211 -4.555 1 95.06 116 ASP B N 1
ATOM 3929 C CA . ASP B 1 116 ? -10.742 10.539 -4.816 1 95.06 116 ASP B CA 1
ATOM 3930 C C . ASP B 1 116 ? -9.719 11.438 -5.5 1 95.06 116 ASP B C 1
ATOM 3932 O O . ASP B 1 116 ? -10.07 12.25 -6.355 1 95.06 116 ASP B O 1
ATOM 3936 N N . ALA B 1 117 ? -8.484 11.289 -5.098 1 96.69 117 ALA B N 1
ATOM 3937 C CA . ALA B 1 117 ? -7.438 12.18 -5.586 1 96.69 117 ALA B CA 1
ATOM 3938 C C . ALA B 1 117 ? -7.305 12.094 -7.105 1 96.69 117 ALA B C 1
ATOM 3940 O O . ALA B 1 117 ? -7.086 13.109 -7.773 1 96.69 117 ALA B O 1
ATOM 3941 N N . VAL B 1 118 ? -7.422 10.93 -7.609 1 94.94 118 VAL B N 1
ATOM 3942 C CA . VAL B 1 118 ? -7.191 10.766 -9.039 1 94.94 118 VAL B CA 1
ATOM 3943 C C . VAL B 1 118 ? -8.383 11.312 -9.828 1 94.94 118 VAL B C 1
ATOM 3945 O O . VAL B 1 118 ? -8.297 11.508 -11.039 1 94.94 118 VAL B O 1
ATOM 3948 N N . GLN B 1 119 ? -9.445 11.648 -9.133 1 92.81 119 GLN B N 1
ATOM 3949 C CA . GLN B 1 119 ? -10.625 12.219 -9.773 1 92.81 119 GLN B CA 1
ATOM 3950 C C . GLN B 1 119 ? -10.648 13.734 -9.633 1 92.81 119 GLN B C 1
ATOM 3952 O O . GLN B 1 119 ? -11.391 14.414 -10.344 1 92.81 119 GLN B O 1
ATOM 3957 N N . HIS 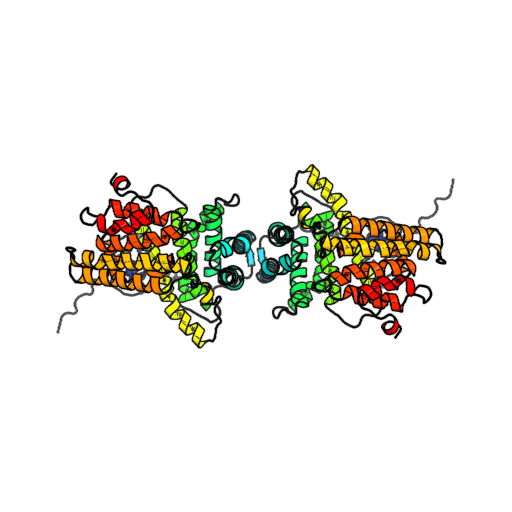B 1 120 ? -9.898 14.234 -8.742 1 94.69 120 HIS B N 1
ATOM 3958 C CA . HIS B 1 120 ? -9.922 15.656 -8.438 1 94.69 120 HIS B CA 1
ATOM 3959 C C . HIS B 1 120 ? -8.516 16.234 -8.414 1 94.69 120 HIS B C 1
ATOM 3961 O O . HIS B 1 120 ? -7.797 16.094 -7.426 1 94.69 120 HIS B O 1
ATOM 3967 N N . ASP B 1 121 ? -8.242 17.109 -9.305 1 93.69 121 ASP B N 1
ATOM 3968 C CA . ASP B 1 121 ? -6.883 17.594 -9.547 1 93.69 121 ASP B CA 1
ATOM 3969 C C . ASP B 1 121 ? -6.348 18.359 -8.344 1 93.69 121 ASP B C 1
ATOM 3971 O O . ASP B 1 121 ? -5.164 18.25 -8.008 1 93.69 121 ASP B O 1
ATOM 3975 N N . PHE B 1 122 ? -7.176 19.25 -7.77 1 95.38 122 PHE B N 1
ATOM 3976 C CA . PHE B 1 122 ? -6.707 20.031 -6.641 1 95.38 122 PHE B CA 1
ATOM 3977 C C . PHE B 1 122 ? -6.211 19.141 -5.512 1 95.38 122 PHE B C 1
ATOM 3979 O O . PHE B 1 122 ? -5.207 19.438 -4.863 1 95.38 122 PHE B O 1
ATOM 3986 N N . PHE B 1 123 ? -6.926 18.047 -5.309 1 97.19 123 PHE B N 1
ATOM 3987 C CA . PHE B 1 123 ? -6.621 17.109 -4.234 1 97.19 123 PHE B CA 1
ATOM 3988 C C . PHE B 1 123 ? -5.402 16.266 -4.582 1 97.19 123 PHE B C 1
ATOM 3990 O O . PHE B 1 123 ? -4.527 16.062 -3.742 1 97.19 123 PHE B O 1
ATOM 3997 N N . LEU B 1 124 ? -5.348 15.812 -5.816 1 96.94 124 LEU B N 1
ATOM 3998 C CA . LEU B 1 124 ? -4.191 15.062 -6.293 1 96.94 124 LEU B CA 1
ATOM 3999 C C . LEU B 1 124 ? -2.918 15.891 -6.176 1 96.94 124 LEU B C 1
ATOM 4001 O O . LEU B 1 124 ? -1.885 15.391 -5.723 1 96.94 124 LEU B O 1
ATOM 4005 N N . HIS B 1 125 ? -3.039 17.094 -6.574 1 96.44 125 HIS B N 1
ATOM 4006 C CA . HIS B 1 125 ? -1.884 17.984 -6.539 1 96.44 125 HIS B CA 1
ATOM 4007 C C . HIS B 1 125 ? -1.323 18.109 -5.129 1 96.44 125 HIS B C 1
ATOM 4009 O O . HIS B 1 125 ? -0.106 18.078 -4.934 1 96.44 125 HIS B O 1
ATOM 4015 N N . MET B 1 126 ? -2.176 18.281 -4.211 1 97.06 126 MET B N 1
ATOM 4016 C CA . MET B 1 126 ? -1.758 18.406 -2.816 1 97.06 126 MET B CA 1
ATOM 4017 C C . MET B 1 126 ? -1.097 17.125 -2.324 1 97.06 126 MET B C 1
ATOM 4019 O O . MET B 1 126 ? -0.081 17.172 -1.629 1 97.06 126 MET B O 1
ATOM 4023 N N . ILE B 1 127 ? -1.644 15.992 -2.656 1 98.12 127 ILE B N 1
ATOM 4024 C CA . ILE B 1 127 ? -1.09 14.703 -2.26 1 98.12 127 ILE B CA 1
ATOM 4025 C C . ILE B 1 127 ? 0.306 14.531 -2.855 1 98.12 127 ILE B C 1
ATOM 4027 O O . ILE B 1 127 ? 1.232 14.094 -2.17 1 98.12 127 ILE B O 1
ATOM 4031 N N . LEU B 1 128 ? 0.446 14.93 -4.109 1 98 128 LEU B N 1
ATOM 4032 C CA . LEU B 1 128 ? 1.744 14.828 -4.766 1 98 128 LEU B CA 1
ATOM 4033 C C . LEU B 1 128 ? 2.76 15.758 -4.105 1 98 128 LEU B C 1
ATOM 4035 O O . LEU B 1 128 ? 3.914 15.375 -3.904 1 98 128 LEU B O 1
ATOM 4039 N N . MET B 1 129 ? 2.324 16.922 -3.758 1 97.31 129 MET B N 1
ATOM 4040 C CA . MET B 1 129 ? 3.205 17.875 -3.098 1 97.31 129 MET B CA 1
ATOM 4041 C C . MET B 1 129 ? 3.68 17.344 -1.75 1 97.31 129 MET B C 1
ATOM 4043 O O . MET B 1 129 ? 4.855 17.484 -1.403 1 97.31 129 MET B O 1
ATOM 4047 N N . LEU B 1 130 ? 2.801 16.766 -1.049 1 97.69 130 LEU B N 1
ATOM 4048 C CA . LEU B 1 130 ? 3.162 16.219 0.26 1 97.69 130 LEU B CA 1
ATOM 4049 C C . LEU B 1 130 ? 4.09 15.023 0.12 1 97.69 130 LEU B C 1
ATOM 4051 O O . LEU B 1 130 ? 4.965 14.812 0.962 1 97.69 130 LEU B O 1
ATOM 4055 N N . SER B 1 131 ? 3.85 14.234 -0.921 1 98.44 131 SER B N 1
ATOM 4056 C CA . SER B 1 131 ? 4.797 13.156 -1.199 1 98.44 131 SER B CA 1
ATOM 4057 C C . SER B 1 131 ? 6.199 13.703 -1.437 1 98.44 131 SER B C 1
ATOM 4059 O O . SER B 1 131 ? 7.18 13.141 -0.943 1 98.44 131 SER B O 1
ATOM 4061 N N . CYS B 1 132 ? 6.297 14.789 -2.215 1 98.06 132 CYS B N 1
ATOM 4062 C CA . CYS B 1 132 ? 7.586 15.43 -2.451 1 98.06 132 CYS B CA 1
ATOM 4063 C C . CYS B 1 132 ? 8.195 15.93 -1.146 1 98.06 132 CYS B C 1
ATOM 4065 O O . CYS B 1 132 ? 9.391 15.766 -0.91 1 98.06 132 CYS B O 1
ATOM 4067 N N . LEU B 1 133 ? 7.379 16.531 -0.369 1 97.06 133 LEU B N 1
ATOM 4068 C CA . LEU B 1 133 ? 7.855 17.062 0.903 1 97.06 133 LEU B CA 1
ATOM 4069 C C . LEU B 1 133 ? 8.344 15.93 1.811 1 97.06 133 LEU B C 1
ATOM 4071 O O . LEU B 1 133 ? 9.344 16.094 2.514 1 97.06 133 LEU B O 1
ATOM 4075 N N . HIS B 1 134 ? 7.625 14.852 1.84 1 98.06 134 HIS B N 1
ATOM 4076 C CA . HIS B 1 134 ? 8.047 13.695 2.621 1 98.06 134 HIS B CA 1
ATOM 4077 C C . HIS B 1 134 ? 9.406 13.18 2.158 1 98.06 134 HIS B C 1
ATOM 4079 O O . HIS B 1 134 ? 10.266 12.859 2.982 1 98.06 134 HIS B O 1
ATOM 4085 N N . LEU B 1 135 ? 9.547 13.102 0.855 1 98 135 LEU B N 1
ATOM 4086 C CA . LEU B 1 135 ? 10.844 12.688 0.313 1 98 135 LEU B CA 1
ATOM 4087 C C . LEU B 1 135 ? 11.945 13.633 0.776 1 98 135 LEU B C 1
ATOM 4089 O O . LEU B 1 135 ? 13.023 13.18 1.174 1 98 135 LEU B O 1
ATOM 4093 N N . ALA B 1 136 ? 11.727 14.859 0.722 1 96.56 136 ALA B N 1
ATOM 4094 C CA . ALA B 1 136 ? 12.719 15.867 1.09 1 96.56 136 ALA B CA 1
ATOM 4095 C C . ALA B 1 136 ? 13.07 15.773 2.57 1 96.56 136 ALA B C 1
ATOM 4097 O O . ALA B 1 136 ? 14.25 15.711 2.932 1 96.56 136 ALA B O 1
ATOM 4098 N N . LEU B 1 137 ? 12.07 15.711 3.408 1 96 137 LEU B N 1
ATOM 4099 C CA . LEU B 1 137 ? 12.258 15.875 4.844 1 96 137 LEU B CA 1
ATOM 4100 C C . LEU B 1 137 ? 12.719 14.562 5.484 1 96 137 LEU B C 1
ATOM 4102 O O . LEU B 1 137 ? 13.234 14.562 6.605 1 96 137 LEU B O 1
ATOM 4106 N N . THR B 1 138 ? 12.523 13.469 4.859 1 95.94 138 THR B N 1
ATOM 4107 C CA . THR B 1 138 ? 13.07 12.203 5.336 1 95.94 138 THR B CA 1
ATOM 4108 C C . THR B 1 138 ? 14.414 11.906 4.68 1 95.94 138 THR B C 1
ATOM 4110 O O . THR B 1 138 ? 14.945 10.805 4.805 1 95.94 138 THR B O 1
ATOM 4113 N N . LYS B 1 139 ? 14.93 12.875 3.91 1 93.88 139 LYS B N 1
ATOM 4114 C CA . LYS B 1 139 ? 16.234 12.797 3.264 1 93.88 139 LYS B CA 1
ATOM 4115 C C . LYS B 1 139 ? 16.344 11.562 2.379 1 93.88 139 LYS B C 1
ATOM 4117 O O . LYS B 1 139 ? 17.312 10.805 2.465 1 93.88 139 LYS B O 1
ATOM 4122 N N . SER B 1 140 ? 15.273 11.344 1.672 1 95.44 140 SER B N 1
ATOM 4123 C CA . SER B 1 140 ? 15.266 10.234 0.727 1 95.44 140 SER B CA 1
ATOM 4124 C C . SER B 1 140 ? 16.25 10.477 -0.42 1 95.44 140 SER B C 1
ATOM 4126 O O . SER B 1 140 ? 16.344 11.594 -0.932 1 95.44 140 SER B O 1
ATOM 4128 N N . PRO B 1 141 ? 16.922 9.438 -0.903 1 94.56 141 PRO B N 1
ATOM 4129 C CA . PRO B 1 141 ? 17.812 9.586 -2.059 1 94.56 141 PRO B CA 1
ATOM 4130 C C . PRO B 1 141 ? 17.047 9.844 -3.357 1 94.56 141 PRO B C 1
ATOM 4132 O O . PRO B 1 141 ? 17.641 10.297 -4.344 1 94.56 141 PRO B O 1
ATOM 4135 N N . SER B 1 142 ? 15.789 9.641 -3.369 1 93.5 142 SER B N 1
ATOM 4136 C CA . SER B 1 142 ? 14.977 9.82 -4.566 1 93.5 142 SER B CA 1
ATOM 4137 C C . SER B 1 142 ? 14.578 11.281 -4.75 1 93.5 142 SER B C 1
ATOM 4139 O O . SER B 1 142 ? 14.047 11.664 -5.797 1 93.5 142 SER B O 1
ATOM 4141 N N . PHE B 1 143 ? 14.836 12.102 -3.75 1 95.94 143 PHE B N 1
ATOM 4142 C CA . PHE B 1 143 ? 14.445 13.5 -3.818 1 95.94 143 PHE B CA 1
ATOM 4143 C C . PHE B 1 143 ? 15.328 14.258 -4.801 1 95.94 143 PHE B C 1
ATOM 4145 O O . PHE B 1 143 ? 16.562 14.203 -4.715 1 95.94 143 PHE B O 1
ATOM 4152 N N . THR B 1 144 ? 14.742 14.922 -5.738 1 95.75 144 THR B N 1
ATOM 4153 C CA . THR B 1 144 ? 15.461 15.648 -6.785 1 95.75 144 THR B CA 1
ATOM 4154 C C . THR B 1 144 ? 15.031 17.109 -6.82 1 95.75 144 THR B C 1
ATOM 4156 O O . THR B 1 144 ? 14.133 17.516 -6.082 1 95.75 144 THR B O 1
ATOM 4159 N N . GLU B 1 145 ? 15.617 17.844 -7.711 1 94.44 145 GLU B N 1
ATOM 4160 C CA . GLU B 1 145 ? 15.297 19.25 -7.879 1 94.44 145 GLU B CA 1
ATOM 4161 C C . GLU B 1 145 ? 13.906 19.438 -8.477 1 94.44 145 GLU B C 1
ATOM 4163 O O . GLU B 1 145 ? 13.227 20.422 -8.195 1 94.44 145 GLU B O 1
ATOM 4168 N N . SER B 1 146 ? 13.516 18.484 -9.242 1 95.12 146 SER B N 1
ATOM 4169 C CA . SER B 1 146 ? 12.172 18.547 -9.797 1 95.12 146 SER B CA 1
ATOM 4170 C C . SER B 1 146 ? 11.117 18.469 -8.695 1 95.12 146 SER B C 1
ATOM 4172 O O . SER B 1 146 ? 10.078 19.141 -8.781 1 95.12 146 SER B O 1
ATOM 4174 N N . HIS B 1 147 ? 11.406 17.656 -7.699 1 96.44 147 HIS B N 1
ATOM 4175 C CA . HIS B 1 147 ? 10.508 17.594 -6.551 1 96.44 147 HIS B CA 1
ATOM 4176 C C . HIS B 1 147 ? 10.445 18.938 -5.82 1 96.44 147 HIS B C 1
ATOM 4178 O O . HIS B 1 147 ? 9.359 19.391 -5.453 1 96.44 147 HIS B O 1
ATOM 4184 N N . ARG B 1 148 ? 11.602 19.531 -5.605 1 93.75 148 ARG B N 1
ATOM 4185 C CA . ARG B 1 148 ? 11.68 20.828 -4.926 1 93.75 148 ARG B CA 1
ATOM 4186 C C . ARG B 1 148 ? 10.883 21.891 -5.672 1 93.75 148 ARG B C 1
ATOM 4188 O O . ARG B 1 148 ? 10.133 22.656 -5.062 1 93.75 148 ARG B O 1
ATOM 4195 N N . ALA B 1 149 ? 11.07 21.906 -6.992 1 93.38 149 ALA B N 1
ATOM 4196 C CA . ALA B 1 149 ? 10.352 22.875 -7.816 1 93.38 149 ALA B CA 1
ATOM 4197 C C . ALA B 1 149 ? 8.844 22.672 -7.711 1 93.38 149 ALA B C 1
ATOM 4199 O O . ALA B 1 149 ? 8.086 23.641 -7.652 1 93.38 149 ALA B O 1
ATOM 4200 N N . PHE B 1 150 ? 8.469 21.484 -7.656 1 94.88 150 PHE B N 1
ATOM 4201 C CA . PHE B 1 150 ? 7.051 21.156 -7.578 1 94.88 150 PHE B CA 1
ATOM 4202 C C . PHE B 1 150 ? 6.457 21.625 -6.258 1 94.88 150 PHE B C 1
ATOM 4204 O O . PHE B 1 150 ? 5.332 22.141 -6.223 1 94.88 150 PHE B O 1
ATOM 4211 N N . ILE B 1 151 ? 7.145 21.469 -5.176 1 92.81 151 ILE B N 1
ATOM 4212 C CA . ILE B 1 151 ? 6.699 21.906 -3.854 1 92.81 151 ILE B CA 1
ATOM 4213 C C . ILE B 1 151 ? 6.496 23.422 -3.844 1 92.81 151 ILE B C 1
ATOM 4215 O O . ILE B 1 151 ? 5.461 23.906 -3.385 1 92.81 151 ILE B O 1
ATOM 4219 N N . LEU B 1 152 ? 7.414 24.156 -4.34 1 86.31 152 LEU B N 1
ATOM 4220 C CA . LEU B 1 152 ? 7.449 25.609 -4.223 1 86.31 152 LEU B CA 1
ATOM 4221 C C . LEU B 1 152 ? 6.43 26.266 -5.156 1 86.31 152 LEU B C 1
ATOM 4223 O O . LEU B 1 152 ? 5.844 27.297 -4.82 1 86.31 152 LEU B O 1
ATOM 4227 N N . GLU B 1 153 ? 6.137 25.609 -6.254 1 85.62 153 GLU B N 1
ATOM 4228 C CA . GLU B 1 153 ? 5.254 26.219 -7.246 1 85.62 153 GLU B CA 1
ATOM 4229 C C . GLU B 1 153 ? 3.836 25.656 -7.133 1 85.62 153 GLU B C 1
ATOM 4231 O O . GLU B 1 153 ? 2.891 26.234 -7.668 1 85.62 153 GLU B O 1
ATOM 4236 N N . GLY B 1 154 ? 3.689 24.719 -6.426 1 85.31 154 GLY B N 1
ATOM 4237 C CA . GLY B 1 154 ? 2.461 23.938 -6.551 1 85.31 154 GLY B CA 1
ATOM 4238 C C . GLY B 1 154 ? 1.377 24.391 -5.59 1 85.31 154 GLY B C 1
ATOM 4239 O O . GLY B 1 154 ? 0.189 24.172 -5.84 1 85.31 154 GLY B O 1
ATOM 4240 N N . CYS B 1 155 ? 1.716 24.969 -4.496 1 83.94 155 CYS B N 1
ATOM 4241 C CA . CYS B 1 155 ? 0.731 25.234 -3.455 1 83.94 155 CYS B CA 1
ATOM 4242 C C . CYS B 1 155 ? -0.323 26.219 -3.936 1 83.94 155 CYS B C 1
ATOM 4244 O O . CYS B 1 155 ? -1.519 26.016 -3.721 1 83.94 155 CYS B O 1
ATOM 4246 N N . SER B 1 156 ? 0.108 27.234 -4.586 1 87.25 156 SER B N 1
ATOM 4247 C CA . SER B 1 156 ? -0.837 28.219 -5.086 1 87.25 156 SER B CA 1
ATOM 4248 C C . SER B 1 156 ? -1.812 27.609 -6.086 1 87.25 156 SER B C 1
ATOM 4250 O O . SER B 1 156 ? -3 27.938 -6.086 1 87.25 156 SER B O 1
ATOM 4252 N N . VAL B 1 157 ? -1.33 26.75 -6.863 1 87.38 157 VAL B N 1
ATOM 4253 C CA . VAL B 1 157 ? -2.16 26.078 -7.855 1 87.38 157 VAL B CA 1
ATOM 4254 C C . VAL B 1 157 ? -3.213 25.219 -7.152 1 87.38 157 VAL B C 1
ATOM 4256 O O . VAL B 1 157 ? -4.402 25.312 -7.461 1 87.38 157 VAL B O 1
ATOM 4259 N N . ALA B 1 158 ? -2.805 24.453 -6.215 1 91.12 158 ALA B N 1
ATOM 4260 C CA . ALA B 1 158 ? -3.707 23.562 -5.496 1 91.12 158 ALA B CA 1
ATOM 4261 C C . ALA B 1 158 ? -4.758 24.344 -4.723 1 91.12 158 ALA B C 1
ATOM 4263 O O . ALA B 1 158 ? -5.941 23.984 -4.73 1 91.12 158 ALA B O 1
ATOM 4264 N N . THR B 1 159 ? -4.344 25.391 -4.105 1 93.19 159 THR B N 1
ATOM 4265 C CA . THR B 1 159 ? -5.254 26.172 -3.277 1 93.19 159 THR B CA 1
ATOM 4266 C C . THR B 1 159 ? -6.266 26.922 -4.141 1 93.19 159 THR B C 1
ATOM 4268 O O . THR B 1 159 ? -7.43 27.062 -3.76 1 93.19 159 THR B O 1
ATOM 4271 N N . THR B 1 160 ? -5.84 27.453 -5.281 1 92.44 160 THR B N 1
ATOM 4272 C CA . THR B 1 160 ? -6.75 28.125 -6.195 1 92.44 160 THR B CA 1
ATOM 4273 C C . THR B 1 160 ? -7.824 27.172 -6.703 1 92.44 160 THR B C 1
ATOM 4275 O O . THR B 1 160 ? -9.008 27.5 -6.695 1 92.44 160 THR B O 1
ATOM 4278 N N . ARG B 1 161 ? -7.41 26.078 -7.078 1 92.88 161 ARG B N 1
ATOM 4279 C CA . ARG B 1 161 ? -8.352 25.078 -7.566 1 92.88 161 ARG B CA 1
ATOM 4280 C C . ARG B 1 161 ? -9.258 24.594 -6.449 1 92.88 161 ARG B C 1
ATOM 4282 O O . ARG B 1 161 ? -10.438 24.312 -6.68 1 92.88 161 ARG B O 1
ATOM 4289 N N . PHE B 1 162 ? -8.75 24.516 -5.344 1 95.31 162 PHE B N 1
ATOM 4290 C CA . PHE B 1 162 ? -9.531 24.141 -4.176 1 95.31 162 PHE B CA 1
ATOM 4291 C C . PHE B 1 162 ? -10.664 25.125 -3.936 1 95.31 162 PHE B C 1
ATOM 4293 O O . PHE B 1 162 ? -11.797 24.734 -3.672 1 95.31 162 PHE B O 1
ATOM 4300 N N . ARG B 1 163 ? -10.297 26.297 -3.992 1 93.69 163 ARG B N 1
ATOM 4301 C CA . ARG B 1 163 ? -11.297 27.344 -3.756 1 93.69 163 ARG B CA 1
ATOM 4302 C C . ARG B 1 163 ? -12.461 27.219 -4.738 1 93.69 163 ARG B C 1
ATOM 4304 O O . ARG B 1 163 ? -13.625 27.359 -4.355 1 93.69 163 ARG B O 1
ATOM 4311 N N . ILE B 1 164 ? -12.125 26.922 -5.922 1 93.31 164 ILE B N 1
ATOM 4312 C CA . ILE B 1 164 ? -13.148 26.734 -6.945 1 93.31 164 ILE B CA 1
ATOM 4313 C C . ILE B 1 164 ? -14.031 25.531 -6.59 1 93.31 164 ILE B C 1
ATOM 4315 O O . ILE B 1 164 ? -15.258 25.625 -6.629 1 93.31 164 ILE B O 1
ATOM 4319 N N . GLU B 1 165 ? -13.453 24.453 -6.199 1 94.38 165 GLU B N 1
ATOM 4320 C CA . GLU B 1 165 ? -14.18 23.234 -5.859 1 94.38 165 GLU B CA 1
ATOM 4321 C C . GLU B 1 165 ? -15 23.406 -4.586 1 94.38 165 GLU B C 1
ATOM 4323 O O . GLU B 1 165 ? -16.109 22.875 -4.473 1 94.38 165 GLU B O 1
ATOM 4328 N N . ALA B 1 166 ? -14.445 24.109 -3.631 1 93.38 166 ALA B N 1
ATOM 4329 C CA . ALA B 1 166 ? -15.133 24.344 -2.361 1 93.38 166 ALA B CA 1
ATOM 4330 C C . ALA B 1 166 ? -16.375 25.219 -2.561 1 93.38 166 ALA B C 1
ATOM 4332 O O . ALA B 1 166 ? -17.312 25.156 -1.764 1 93.38 166 ALA B O 1
ATOM 4333 N N . GLY B 1 167 ? -16.344 26.016 -3.619 1 92.69 167 GLY B N 1
ATOM 4334 C CA . GLY B 1 167 ? -17.5 26.812 -3.943 1 92.69 167 GLY B CA 1
ATOM 4335 C C . GLY B 1 167 ? -18.594 26.047 -4.664 1 92.69 167 GLY B C 1
ATOM 4336 O O . GLY B 1 167 ? -19.719 26.516 -4.805 1 92.69 167 GLY B O 1
ATOM 4337 N N . ASN B 1 168 ? -18.219 24.844 -5.121 1 93.12 168 ASN B N 1
ATOM 4338 C CA . ASN B 1 168 ? -19.141 24 -5.863 1 93.12 168 ASN B CA 1
ATOM 4339 C C . ASN B 1 168 ? -19.109 22.562 -5.344 1 93.12 168 ASN B C 1
ATOM 4341 O O . ASN B 1 168 ? -18.828 21.625 -6.09 1 93.12 168 ASN B O 1
ATOM 4345 N N . ILE B 1 169 ? -19.578 22.375 -4.16 1 93.69 169 ILE B N 1
ATOM 4346 C CA . ILE B 1 169 ? -19.531 21.078 -3.502 1 93.69 169 ILE B CA 1
ATOM 4347 C C . ILE B 1 169 ? -20.562 20.141 -4.129 1 93.69 169 ILE B C 1
ATOM 4349 O O . ILE B 1 169 ? -21.672 20.562 -4.438 1 93.69 169 ILE B O 1
ATOM 4353 N N . SER B 1 170 ? -20.188 19.016 -4.414 1 93.25 170 SER B N 1
ATOM 4354 C CA . SER B 1 170 ? -21.047 17.953 -4.938 1 93.25 170 SER B CA 1
ATOM 4355 C C . SER B 1 170 ? -20.797 16.641 -4.207 1 93.25 170 SER B C 1
ATOM 4357 O O . SER B 1 170 ? -19.906 16.547 -3.359 1 93.25 170 SER B O 1
ATOM 4359 N N . ASP B 1 171 ? -21.547 15.633 -4.504 1 92.5 171 ASP B N 1
ATOM 4360 C CA . ASP B 1 171 ? -21.359 14.312 -3.9 1 92.5 171 ASP B CA 1
ATOM 4361 C C . ASP B 1 171 ? -20 13.734 -4.258 1 92.5 171 ASP B C 1
ATOM 4363 O O . ASP B 1 171 ? -19.406 12.992 -3.471 1 92.5 171 ASP B O 1
ATOM 4367 N N . SER B 1 172 ? -19.531 14.117 -5.355 1 91.62 172 SER B N 1
ATOM 4368 C CA . SER B 1 172 ? -18.281 13.547 -5.867 1 91.62 172 SER B CA 1
ATOM 4369 C C . SER B 1 172 ? -17.062 14.156 -5.188 1 91.62 172 SER B C 1
ATOM 4371 O O . SER B 1 172 ? -16.062 13.477 -4.961 1 91.62 172 SER B O 1
ATOM 4373 N N . ASN B 1 173 ? -17.125 15.422 -4.902 1 94 173 ASN B N 1
ATOM 4374 C CA . ASN B 1 173 ? -15.906 16.078 -4.445 1 94 173 ASN B CA 1
ATOM 4375 C C . ASN B 1 173 ? -15.969 16.406 -2.955 1 94 173 ASN B C 1
ATOM 4377 O O . ASN B 1 173 ? -14.984 16.859 -2.371 1 94 173 ASN B O 1
ATOM 4381 N N . CYS B 1 174 ? -17.031 16.141 -2.299 1 94.94 174 CYS B N 1
ATOM 4382 C CA . CYS B 1 174 ? -17.281 16.609 -0.937 1 94.94 174 CYS B CA 1
ATOM 4383 C C . CYS B 1 174 ? -16.219 16.078 0.018 1 94.94 174 CYS B C 1
ATOM 4385 O O . CYS B 1 174 ? -15.68 16.844 0.829 1 94.94 174 CYS B O 1
ATOM 4387 N N . GLN B 1 175 ? -15.875 14.852 -0.063 1 94.69 175 GLN B N 1
ATOM 4388 C CA . GLN B 1 175 ? -14.914 14.258 0.856 1 94.69 175 GLN B CA 1
ATOM 4389 C C . GLN B 1 175 ? -13.508 14.812 0.615 1 94.69 175 GLN B C 1
ATOM 4391 O O . GLN B 1 175 ? -12.758 15.055 1.562 1 94.69 175 GLN B O 1
ATOM 4396 N N . ALA B 1 176 ? -13.188 14.992 -0.667 1 95.81 176 ALA B N 1
ATOM 4397 C CA . ALA B 1 176 ? -11.898 15.578 -0.998 1 95.81 176 ALA B CA 1
ATOM 4398 C C . ALA B 1 176 ? -11.805 17.016 -0.49 1 95.81 176 ALA B C 1
ATOM 4400 O O . ALA B 1 176 ? -10.766 17.438 0.035 1 95.81 176 ALA B O 1
ATOM 4401 N N . VAL B 1 177 ? -12.891 17.734 -0.65 1 96.5 177 VAL B N 1
ATOM 4402 C CA . VAL B 1 177 ? -12.945 19.109 -0.173 1 96.5 177 VAL B CA 1
ATOM 4403 C C . VAL B 1 177 ? -12.789 19.141 1.345 1 96.5 177 VAL B C 1
ATOM 4405 O O . VAL B 1 177 ? -12.094 20 1.886 1 96.5 177 VAL B O 1
ATOM 4408 N N . GLN B 1 178 ? -13.367 18.219 1.96 1 95.56 178 GLN B N 1
ATOM 4409 C CA . GLN B 1 178 ? -13.297 18.156 3.416 1 95.56 178 GLN B CA 1
ATOM 4410 C C . GLN B 1 178 ? -11.898 17.781 3.887 1 95.56 178 GLN B C 1
ATOM 4412 O O . GLN B 1 178 ? -11.445 18.25 4.934 1 95.56 178 GLN B O 1
ATOM 4417 N N . ALA B 1 179 ? -11.258 16.984 3.15 1 96.19 179 ALA B N 1
ATOM 4418 C CA . ALA B 1 179 ? -9.969 16.438 3.57 1 96.19 179 ALA B CA 1
ATOM 4419 C C . ALA B 1 179 ? -8.82 17.375 3.205 1 96.19 179 ALA B C 1
ATOM 4421 O O . ALA B 1 179 ? -7.754 17.328 3.816 1 96.19 179 ALA B O 1
ATOM 4422 N N . PHE B 1 180 ? -9.008 18.25 2.285 1 96.88 180 PHE B N 1
ATOM 4423 C CA . PHE B 1 180 ? -7.961 19.094 1.718 1 96.88 180 PHE B CA 1
ATOM 4424 C C . PHE B 1 180 ? -7.328 19.969 2.793 1 96.88 180 PHE B C 1
ATOM 4426 O O . PHE B 1 180 ? -6.102 20.062 2.879 1 96.88 180 PHE B O 1
ATOM 4433 N N . PRO B 1 181 ? -8.078 20.578 3.662 1 95.88 181 PRO B N 1
ATOM 4434 C CA . PRO B 1 181 ? -7.469 21.453 4.668 1 95.88 181 PRO B CA 1
ATOM 4435 C C . PRO B 1 181 ? -6.523 20.703 5.605 1 95.88 181 PRO B C 1
ATOM 4437 O O . PRO B 1 181 ? -5.531 21.266 6.07 1 95.88 181 PRO B O 1
ATOM 4440 N N . PHE B 1 182 ? -6.879 19.516 5.848 1 96 182 PHE B N 1
ATOM 4441 C CA . PHE B 1 182 ? -5.969 18.703 6.656 1 96 182 PHE B CA 1
ATOM 4442 C C . PHE B 1 182 ? -4.605 18.594 5.984 1 96 182 PHE B C 1
ATOM 4444 O O . PHE B 1 182 ? -3.574 18.828 6.617 1 96 182 PHE B O 1
ATOM 4451 N N . LEU B 1 183 ? -4.602 18.234 4.758 1 97.12 183 LEU B N 1
ATOM 4452 C CA . LEU B 1 183 ? -3.352 18.109 4.016 1 97.12 183 LEU B CA 1
ATOM 4453 C C . LEU B 1 183 ? -2.619 19.438 3.941 1 97.12 183 LEU B C 1
ATOM 4455 O O . LEU B 1 183 ? -1.392 19.484 4.043 1 97.12 183 LEU B O 1
ATOM 4459 N N . LEU B 1 184 ? -3.389 20.453 3.734 1 96.25 184 LEU B N 1
ATOM 4460 C CA . LEU B 1 184 ? -2.801 21.797 3.672 1 96.25 184 LEU B CA 1
ATOM 4461 C C . LEU B 1 184 ? -2.129 22.156 4.992 1 96.25 184 LEU B C 1
ATOM 4463 O O . LEU B 1 184 ? -1.079 22.797 5.004 1 96.25 184 LEU B O 1
ATOM 4467 N N . SER B 1 185 ? -2.742 21.75 6.078 1 96.62 185 SER B N 1
ATOM 4468 C CA . SER B 1 185 ? -2.162 21.984 7.398 1 96.62 185 SER B CA 1
ATOM 4469 C C . SER B 1 185 ? -0.827 21.266 7.547 1 96.62 185 SER B C 1
ATOM 4471 O O . SER B 1 185 ? 0.149 21.844 8.023 1 96.62 185 SER B O 1
ATOM 4473 N N . ILE B 1 186 ? -0.798 20.016 7.16 1 96.75 186 ILE B N 1
ATOM 4474 C CA . ILE B 1 186 ? 0.431 19.234 7.23 1 96.75 186 ILE B CA 1
ATOM 4475 C C . ILE B 1 186 ? 1.49 19.859 6.324 1 96.75 186 ILE B C 1
ATOM 4477 O O . ILE B 1 186 ? 2.662 19.953 6.695 1 96.75 186 ILE B O 1
ATOM 4481 N N . TYR B 1 187 ? 1.031 20.281 5.172 1 96 187 TYR B N 1
ATOM 4482 C CA . TYR B 1 187 ? 1.933 20.938 4.23 1 96 187 TYR B CA 1
ATOM 4483 C C . TYR B 1 187 ? 2.559 22.172 4.855 1 96 187 TYR B C 1
ATOM 4485 O O . TYR B 1 187 ? 3.771 22.391 4.758 1 96 187 TYR B O 1
ATOM 4493 N N . ALA B 1 188 ? 1.775 22.984 5.449 1 94.5 188 ALA B N 1
ATOM 4494 C CA . ALA B 1 188 ? 2.242 24.234 6.039 1 94.5 188 ALA B CA 1
ATOM 4495 C C . ALA B 1 188 ? 3.254 23.969 7.152 1 94.5 188 ALA B C 1
ATOM 4497 O O . ALA B 1 188 ? 4.289 24.641 7.23 1 94.5 188 ALA B O 1
ATOM 4498 N N . LEU B 1 189 ? 2.961 23.031 7.992 1 95.38 189 LEU B N 1
ATOM 4499 C CA . LEU B 1 189 ? 3.877 22.688 9.07 1 95.38 189 LEU B CA 1
ATOM 4500 C C . LEU B 1 189 ? 5.188 22.141 8.516 1 95.38 189 LEU B C 1
ATOM 4502 O O . LEU B 1 189 ? 6.266 22.484 9.008 1 95.38 189 LEU B O 1
ATOM 4506 N N . ALA B 1 190 ? 5.047 21.344 7.523 1 95.06 190 ALA B N 1
ATOM 4507 C CA . ALA B 1 190 ? 6.207 20.656 6.961 1 95.06 190 ALA B CA 1
ATOM 4508 C C . ALA B 1 190 ? 7.078 21.625 6.156 1 95.06 190 ALA B C 1
ATOM 4510 O O . ALA B 1 190 ? 8.305 21.5 6.16 1 95.06 190 ALA B O 1
ATOM 4511 N N . LEU B 1 191 ? 6.426 22.5 5.426 1 92.19 191 LEU B N 1
ATOM 4512 C CA . LEU B 1 191 ? 7.152 23.422 4.559 1 92.19 191 LEU B CA 1
ATOM 4513 C C . LEU B 1 191 ? 8.148 24.25 5.363 1 92.19 191 LEU B C 1
ATOM 4515 O O . LEU B 1 191 ? 9.242 24.562 4.875 1 92.19 191 LEU B O 1
ATOM 4519 N N . GLY B 1 192 ? 7.727 24.625 6.527 1 85.62 192 GLY B N 1
ATOM 4520 C CA . GLY B 1 192 ? 8.609 25.406 7.379 1 85.62 192 GLY B CA 1
ATOM 4521 C C . GLY B 1 192 ? 9.906 24.703 7.707 1 85.62 192 GLY B C 1
ATOM 4522 O O . GLY B 1 192 ? 10.891 25.344 8.078 1 85.62 192 GLY B O 1
ATOM 4523 N N . GLN B 1 193 ? 9.922 23.406 7.516 1 85.69 193 GLN B N 1
ATOM 4524 C CA . GLN B 1 193 ? 11.086 22.594 7.871 1 85.69 193 GLN B CA 1
ATOM 4525 C C . GLN B 1 193 ? 12 22.391 6.664 1 85.69 193 GLN B C 1
ATOM 4527 O O . GLN B 1 193 ? 13.125 21.906 6.809 1 85.69 193 GLN B O 1
ATOM 4532 N N . LEU B 1 194 ? 11.539 22.625 5.48 1 84.75 194 LEU B N 1
ATOM 4533 C CA . LEU B 1 194 ? 12.289 22.344 4.258 1 84.75 194 LEU B CA 1
ATOM 4534 C C . LEU B 1 194 ? 13.523 23.234 4.168 1 84.75 194 LEU B C 1
ATOM 4536 O O . LEU B 1 194 ? 14.633 22.75 3.906 1 84.75 194 LEU B O 1
ATOM 4540 N N . ASP B 1 195 ? 13.391 24.578 4.191 1 71.62 195 ASP B N 1
ATOM 4541 C CA . ASP B 1 195 ? 14.562 25.453 4.086 1 71.62 195 ASP B CA 1
ATOM 4542 C C . ASP B 1 195 ? 14.953 26.016 5.449 1 71.62 195 ASP B C 1
ATOM 4544 O O . ASP B 1 195 ? 14.336 26.969 5.93 1 71.62 195 ASP B O 1
ATOM 4548 N N . ARG B 1 196 ? 15.523 25.188 6.297 1 63.38 196 ARG B N 1
ATOM 4549 C CA . ARG B 1 196 ? 15.867 25.578 7.66 1 63.38 196 ARG B CA 1
ATOM 4550 C C . ARG B 1 196 ? 16.938 26.656 7.664 1 63.38 196 ARG B C 1
ATOM 4552 O O . ARG B 1 196 ? 18.141 26.344 7.738 1 63.38 196 ARG B O 1
ATOM 4559 N N . GLU B 1 197 ? 16.766 27.5 6.73 1 62.84 197 GLU B N 1
ATOM 4560 C CA . GLU B 1 197 ? 17.703 28.594 6.922 1 62.84 197 GLU B CA 1
ATOM 4561 C C . GLU B 1 197 ? 17.422 29.359 8.211 1 62.84 197 GLU B C 1
ATOM 4563 O O . GLU B 1 197 ? 16.312 29.266 8.75 1 62.84 197 GLU B O 1
ATOM 4568 N N . ASP B 1 198 ? 18.375 29.906 8.82 1 69 198 ASP B N 1
ATOM 4569 C CA . ASP B 1 198 ? 18.297 30.734 10.031 1 69 198 ASP B CA 1
ATOM 4570 C C . ASP B 1 198 ? 17.219 31.797 9.891 1 69 198 ASP B C 1
ATOM 4572 O O . ASP B 1 198 ? 17.344 32.719 9.07 1 69 198 ASP B O 1
ATOM 4576 N N . LYS B 1 199 ? 16.078 31.5 10.406 1 78.25 199 LYS B N 1
ATOM 4577 C CA . LYS B 1 199 ? 14.984 32.469 10.406 1 78.25 199 LYS B CA 1
ATOM 4578 C C . LYS B 1 199 ? 15.062 33.375 11.625 1 78.25 199 LYS B C 1
ATOM 4580 O O . LYS B 1 199 ? 15.508 32.969 12.695 1 78.25 199 LYS B O 1
ATOM 4585 N N . SER B 1 200 ? 14.734 34.562 11.328 1 82.81 200 SER B N 1
ATOM 4586 C CA . SER B 1 200 ? 14.617 35.469 12.453 1 82.81 200 SER B CA 1
ATOM 4587 C C . SER B 1 200 ? 13.484 35.062 13.391 1 82.81 200 SER B C 1
ATOM 4589 O O . SER B 1 200 ? 12.602 34.281 13 1 82.81 200 SER B O 1
ATOM 4591 N N . GLU B 1 201 ? 13.57 35.5 14.57 1 82.12 201 GLU B N 1
ATOM 4592 C CA . GLU B 1 201 ? 12.539 35.219 15.57 1 82.12 201 GLU B CA 1
ATOM 4593 C C . GLU B 1 201 ? 11.164 35.688 15.086 1 82.12 201 GLU B C 1
ATOM 4595 O O . GLU B 1 201 ? 10.18 34.969 15.242 1 82.12 201 GLU B O 1
ATOM 4600 N N . GLU B 1 202 ? 11.188 36.844 14.523 1 86.31 202 GLU B N 1
ATOM 4601 C CA . GLU B 1 202 ? 9.93 37.375 14.039 1 86.31 202 GLU B CA 1
ATOM 4602 C C . GLU B 1 202 ? 9.344 36.531 12.914 1 86.31 202 GLU B C 1
ATOM 4604 O O . GLU B 1 202 ? 8.125 36.344 12.836 1 86.31 202 GLU B O 1
ATOM 4609 N N . ALA B 1 203 ? 10.234 36.094 12.148 1 89.31 203 ALA B N 1
ATOM 4610 C CA . ALA B 1 203 ? 9.789 35.312 11.008 1 89.31 203 ALA B CA 1
ATOM 4611 C C . ALA B 1 203 ? 9.164 34 11.469 1 89.31 203 ALA B C 1
ATOM 4613 O O . ALA B 1 203 ? 8.195 33.5 10.867 1 89.31 203 ALA B O 1
ATOM 4614 N N . VAL B 1 204 ? 9.688 33.406 12.516 1 91.56 204 VAL B N 1
ATOM 4615 C CA . VAL B 1 204 ? 9.172 32.156 13.062 1 91.56 204 VAL B CA 1
ATOM 4616 C C . VAL B 1 204 ? 7.754 32.375 13.586 1 91.56 204 VAL B C 1
ATOM 4618 O O . VAL B 1 204 ? 6.863 31.562 13.32 1 91.56 204 VAL B O 1
ATOM 4621 N N . LEU B 1 205 ? 7.551 33.406 14.312 1 94.12 205 LEU B N 1
ATOM 4622 C CA . LEU B 1 205 ? 6.242 33.688 14.883 1 94.12 205 LEU B CA 1
ATOM 4623 C C . LEU B 1 205 ? 5.227 34 13.781 1 94.12 205 LEU B C 1
ATOM 4625 O O . LEU B 1 205 ? 4.082 33.562 13.844 1 94.12 205 LEU B O 1
ATOM 4629 N N . ASP B 1 206 ? 5.641 34.781 12.805 1 94.31 206 ASP B N 1
ATOM 4630 C CA . ASP B 1 206 ? 4.746 35.125 11.695 1 94.31 206 ASP B CA 1
ATOM 4631 C C . ASP B 1 206 ? 4.34 33.875 10.93 1 94.31 206 ASP B C 1
ATOM 4633 O O . ASP B 1 206 ? 3.186 33.719 10.523 1 94.31 206 ASP B O 1
ATOM 4637 N N . GLU B 1 207 ? 5.297 33.031 10.695 1 93.5 207 GLU B N 1
ATOM 4638 C CA . GLU B 1 207 ? 5.016 31.766 10.008 1 93.5 207 GLU B CA 1
ATOM 4639 C C . GLU B 1 207 ? 4.035 30.906 10.805 1 93.5 207 GLU B C 1
ATOM 4641 O O . GLU B 1 207 ? 3.135 30.281 10.234 1 93.5 207 GLU B O 1
ATOM 4646 N N . MET B 1 208 ? 4.242 30.859 12.078 1 95.88 208 MET B N 1
ATOM 4647 C CA . MET B 1 208 ? 3.344 30.078 12.922 1 95.88 208 MET B CA 1
ATOM 4648 C C . MET B 1 208 ? 1.932 30.641 12.891 1 95.88 208 MET B C 1
ATOM 4650 O O . MET B 1 208 ? 0.954 29.891 12.844 1 95.88 208 MET B O 1
ATOM 4654 N N . ILE B 1 209 ? 1.849 31.969 13 1 96.75 209 ILE B N 1
ATOM 4655 C CA . ILE B 1 209 ? 0.535 32.594 12.93 1 96.75 209 ILE B CA 1
ATOM 4656 C C . ILE B 1 209 ? -0.156 32.219 11.625 1 96.75 209 ILE B C 1
ATOM 4658 O O . ILE B 1 209 ? -1.346 31.891 11.617 1 96.75 209 ILE B O 1
ATOM 4662 N N . HIS B 1 210 ? 0.606 32.219 10.539 1 95.25 210 HIS B N 1
ATOM 4663 C CA . HIS B 1 210 ? 0.071 31.812 9.242 1 95.25 210 HIS B CA 1
ATOM 4664 C C . HIS B 1 210 ? -0.399 30.359 9.266 1 95.25 210 HIS B C 1
ATOM 4666 O O . HIS B 1 210 ? -1.464 30.047 8.734 1 95.25 210 HIS B O 1
ATOM 4672 N N . ILE B 1 211 ? 0.368 29.516 9.828 1 96.44 211 ILE B N 1
ATOM 4673 C CA . ILE B 1 211 ? 0.034 28.094 9.938 1 96.44 211 ILE B CA 1
ATOM 4674 C C . ILE B 1 211 ? -1.262 27.938 10.727 1 96.44 211 ILE B C 1
ATOM 4676 O O . ILE B 1 211 ? -2.141 27.156 10.336 1 96.44 211 ILE B O 1
ATOM 4680 N N . LEU B 1 212 ? -1.387 28.656 11.844 1 97.88 212 LEU B N 1
ATOM 4681 C CA . LEU B 1 212 ? -2.6 28.594 12.648 1 97.88 212 LEU B CA 1
ATOM 4682 C C . LEU B 1 212 ? -3.822 28.969 11.82 1 97.88 212 LEU B C 1
ATOM 4684 O O . LEU B 1 212 ? -4.879 28.344 11.945 1 97.88 212 LEU B O 1
ATOM 4688 N N . ILE B 1 213 ? -3.641 29.953 11.016 1 96.25 213 ILE B N 1
ATOM 4689 C CA . ILE B 1 213 ? -4.734 30.422 10.164 1 96.25 213 ILE B CA 1
ATOM 4690 C C . ILE B 1 213 ? -5.129 29.312 9.18 1 96.25 213 ILE B C 1
ATOM 4692 O O . ILE B 1 213 ? -6.316 29.062 8.961 1 96.25 213 ILE B O 1
ATOM 4696 N N . LEU B 1 214 ? -4.18 28.672 8.609 1 94.38 214 LEU B N 1
ATOM 4697 C CA . LEU B 1 214 ? -4.445 27.609 7.66 1 94.38 214 LEU B CA 1
ATOM 4698 C C . LEU B 1 214 ? -5.16 26.438 8.336 1 94.38 214 LEU B C 1
ATOM 4700 O O . LEU B 1 214 ? -6.094 25.859 7.777 1 94.38 214 LEU B O 1
ATOM 4704 N N . ILE B 1 215 ? -4.711 26.094 9.5 1 96.94 215 ILE B N 1
ATOM 4705 C CA . ILE B 1 215 ? -5.324 24.984 10.227 1 96.94 215 ILE B CA 1
ATOM 4706 C C . ILE B 1 215 ? -6.77 25.344 10.578 1 96.94 215 ILE B C 1
ATOM 4708 O O . ILE B 1 215 ? -7.656 24.484 10.516 1 96.94 215 ILE B O 1
ATOM 4712 N N . LYS B 1 216 ? -6.988 26.547 10.961 1 94.81 216 LYS B N 1
ATOM 4713 C CA . LYS B 1 216 ? -8.336 27.031 11.289 1 94.81 216 LYS B CA 1
ATOM 4714 C C . LYS B 1 216 ? -9.297 26.781 10.125 1 94.81 216 LYS B C 1
ATOM 4716 O O . LYS B 1 216 ? -10.492 26.578 10.336 1 94.81 216 LYS B O 1
ATOM 4721 N N . GLY B 1 217 ? -8.812 26.781 8.922 1 88.56 217 GLY B N 1
ATOM 4722 C CA . GLY B 1 217 ? -9.602 26.516 7.73 1 88.56 217 GLY B CA 1
ATOM 4723 C C . GLY B 1 217 ? -10.312 25.172 7.762 1 88.56 217 GLY B C 1
ATOM 4724 O O . GLY B 1 217 ? -11.359 25 7.133 1 88.56 217 GLY B O 1
ATOM 4725 N N . ASN B 1 218 ? -9.789 24.219 8.492 1 90.69 218 ASN B N 1
ATOM 4726 C CA . ASN B 1 218 ? -10.422 22.906 8.617 1 90.69 218 ASN B CA 1
ATOM 4727 C C . ASN B 1 218 ? -11.844 23.031 9.156 1 90.69 218 ASN B C 1
ATOM 4729 O O . ASN B 1 218 ? -12.773 22.406 8.625 1 90.69 218 ASN B O 1
ATOM 4733 N N . SER B 1 219 ? -11.984 23.766 10.211 1 90.19 219 SER B N 1
ATOM 4734 C CA . SER B 1 219 ? -13.289 23.906 10.844 1 90.19 219 SER B CA 1
ATOM 4735 C C . SER B 1 219 ? -14.289 24.609 9.922 1 90.19 219 SER B C 1
ATOM 4737 O O . SER B 1 219 ? -15.461 24.25 9.891 1 90.19 219 SER B O 1
ATOM 4739 N N . LEU B 1 220 ? -13.82 25.562 9.203 1 88.62 220 LEU B N 1
ATOM 4740 C CA . LEU B 1 220 ? -14.695 26.312 8.305 1 88.62 220 LEU B CA 1
ATOM 4741 C C . LEU B 1 220 ? -15.266 25.406 7.219 1 88.62 220 LEU B C 1
ATOM 4743 O O . LEU B 1 220 ? -16.453 25.484 6.906 1 88.62 220 LEU B O 1
ATOM 4747 N N . ILE B 1 221 ? -14.484 24.578 6.703 1 92.75 221 ILE B N 1
ATOM 4748 C CA . ILE B 1 221 ? -14.906 23.688 5.629 1 92.75 221 ILE B CA 1
ATOM 4749 C C . ILE B 1 221 ? -15.797 22.578 6.195 1 92.75 221 ILE B C 1
ATOM 4751 O O . ILE B 1 221 ? -16.781 22.188 5.566 1 92.75 221 ILE B O 1
ATOM 4755 N N . ARG B 1 222 ? -15.469 22.094 7.328 1 91.94 222 ARG B N 1
ATOM 4756 C CA . ARG B 1 222 ? -16.25 21.031 7.949 1 91.94 222 ARG B CA 1
ATOM 4757 C C . ARG B 1 222 ? -17.672 21.484 8.227 1 91.94 222 ARG B C 1
ATOM 4759 O O . ARG B 1 222 ? -18.609 20.688 8.125 1 91.94 222 ARG B O 1
ATOM 4766 N N . ASP B 1 223 ? -17.812 22.688 8.625 1 91.19 223 ASP B N 1
ATOM 4767 C CA . ASP B 1 223 ? -19.125 23.234 8.922 1 91.19 223 ASP B CA 1
ATOM 4768 C C . ASP B 1 223 ? -20.031 23.203 7.68 1 91.19 223 ASP B C 1
ATOM 4770 O O . ASP B 1 223 ? -21.25 23.141 7.793 1 91.19 223 ASP B O 1
ATOM 4774 N N . THR B 1 224 ? -19.406 23.234 6.586 1 90.19 224 THR B N 1
ATOM 4775 C CA . THR B 1 224 ? -20.156 23.188 5.332 1 90.19 224 THR B CA 1
ATOM 4776 C C . THR B 1 224 ? -20.297 21.75 4.832 1 90.19 224 THR B C 1
ATOM 4778 O O . THR B 1 224 ? -21.375 21.344 4.379 1 90.19 224 THR B O 1
ATOM 4781 N N . THR B 1 225 ? -19.312 20.938 4.938 1 93.12 225 THR B N 1
ATOM 4782 C CA . THR B 1 225 ? -19.281 19.609 4.328 1 93.12 225 THR B CA 1
ATOM 4783 C C . THR B 1 225 ? -20.016 18.594 5.203 1 93.12 225 THR B C 1
ATOM 4785 O O . THR B 1 225 ? -20.641 17.672 4.695 1 93.12 225 THR B O 1
ATOM 4788 N N . ASN B 1 226 ? -19.938 18.766 6.461 1 91.12 226 ASN B N 1
ATOM 4789 C CA . ASN B 1 226 ? -20.578 17.797 7.348 1 91.12 226 ASN B CA 1
ATOM 4790 C C . ASN B 1 226 ? -22.078 17.719 7.105 1 91.12 226 ASN B C 1
ATOM 4792 O O . ASN B 1 226 ? -22.625 16.641 6.898 1 91.12 226 ASN B O 1
ATOM 4796 N N . PRO B 1 227 ? -22.781 18.859 7.117 1 91.31 227 PRO B N 1
ATOM 4797 C CA . PRO B 1 227 ? -24.203 18.797 6.828 1 91.31 227 PRO B CA 1
ATOM 4798 C C . PRO B 1 227 ? -24.516 18.203 5.453 1 91.31 227 PRO B C 1
ATOM 4800 O O . PRO B 1 227 ? -25.5 17.484 5.293 1 91.31 227 PRO B O 1
ATOM 4803 N N . TRP B 1 228 ? -23.719 18.531 4.52 1 90.88 228 TRP B N 1
ATOM 4804 C CA . TRP B 1 228 ? -23.875 17.984 3.176 1 90.88 228 TRP B CA 1
ATOM 4805 C C . TRP B 1 228 ? -23.812 16.469 3.186 1 90.88 228 TRP B C 1
ATOM 4807 O O . TRP B 1 228 ? -24.656 15.797 2.6 1 90.88 228 TRP B O 1
ATOM 4817 N N . MET B 1 229 ? -22.859 15.961 3.809 1 92.12 229 MET B N 1
ATOM 4818 C CA . MET B 1 229 ? -22.641 14.516 3.863 1 92.12 229 MET B CA 1
ATOM 4819 C C . MET B 1 229 ? -23.766 13.82 4.621 1 92.12 229 MET B C 1
ATOM 4821 O O . MET B 1 229 ? -24.219 12.75 4.211 1 92.12 229 MET B O 1
ATOM 4825 N N . GLN B 1 230 ? -24.125 14.43 5.688 1 91.25 230 GLN B N 1
ATOM 4826 C CA . GLN B 1 230 ? -25.203 13.859 6.492 1 91.25 230 GLN B CA 1
ATOM 4827 C C . GLN B 1 230 ? -26.516 13.82 5.703 1 91.25 230 GLN B C 1
ATOM 4829 O O . GLN B 1 230 ? -27.219 12.805 5.699 1 91.25 230 GLN B O 1
ATOM 4834 N N . LEU B 1 231 ? -26.812 14.859 5.07 1 91.62 231 LEU B N 1
ATOM 4835 C CA . LEU B 1 231 ? -28.047 14.977 4.309 1 91.62 231 LEU B CA 1
ATOM 4836 C C . LEU B 1 231 ? -28.062 13.984 3.146 1 91.62 231 LEU B C 1
ATOM 4838 O O . LEU B 1 231 ? -29.109 13.453 2.789 1 91.62 231 LEU B O 1
ATOM 4842 N N . ARG B 1 232 ? -26.922 13.758 2.594 1 90.75 232 ARG B N 1
ATOM 4843 C CA . ARG B 1 232 ? -26.828 12.938 1.392 1 90.75 232 ARG B CA 1
ATOM 4844 C C . ARG B 1 232 ? -26.5 11.492 1.741 1 90.75 232 ARG B C 1
ATOM 4846 O O . ARG B 1 232 ? -26.469 10.625 0.865 1 90.75 232 ARG B O 1
ATOM 4853 N N . GLY B 1 233 ? -26.234 11.203 3.012 1 89.62 233 GLY B N 1
ATOM 4854 C CA . GLY B 1 233 ? -25.938 9.859 3.469 1 89.62 233 GLY B CA 1
ATOM 4855 C C . GLY B 1 233 ? -24.594 9.352 2.977 1 89.62 233 GLY B C 1
ATOM 4856 O O . GLY B 1 233 ? -24.453 8.18 2.635 1 89.62 233 GLY B O 1
ATOM 4857 N N . LEU B 1 234 ? -23.625 10.258 2.811 1 88.75 234 LEU B N 1
ATOM 4858 C CA . LEU B 1 234 ? -22.297 9.875 2.352 1 88.75 234 LEU B CA 1
ATOM 4859 C C . LEU B 1 234 ? -21.469 9.32 3.504 1 88.75 234 LEU B C 1
ATOM 4861 O O . LEU B 1 234 ? -21.484 9.867 4.609 1 88.75 234 LEU B O 1
ATOM 4865 N N . ASP B 1 235 ? -20.734 8.289 3.232 1 85.88 235 ASP B N 1
ATOM 4866 C CA . ASP B 1 235 ? -19.906 7.664 4.25 1 85.88 235 ASP B CA 1
ATOM 4867 C C . ASP B 1 235 ? -18.594 8.43 4.43 1 85.88 235 ASP B C 1
ATOM 4869 O O . ASP B 1 235 ? -18.016 8.93 3.457 1 85.88 235 ASP B O 1
ATOM 4873 N N . ALA B 1 236 ? -18.172 8.484 5.688 1 89.44 236 ALA B N 1
ATOM 4874 C CA . ALA B 1 236 ? -16.875 9.062 5.98 1 89.44 236 ALA B CA 1
ATOM 4875 C C . ALA B 1 236 ? -15.75 8.078 5.672 1 89.44 236 ALA B C 1
ATOM 4877 O O . ALA B 1 236 ? -15.961 6.859 5.699 1 89.44 236 ALA B O 1
ATOM 4878 N N . TRP B 1 237 ? -14.594 8.656 5.426 1 91.44 237 TRP B N 1
ATOM 4879 C CA . TRP B 1 237 ? -13.438 7.816 5.133 1 91.44 237 TRP B CA 1
ATOM 4880 C C . TRP B 1 237 ? -13 7.035 6.371 1 91.44 237 TRP B C 1
ATOM 4882 O O . TRP B 1 237 ? -12.391 5.969 6.258 1 91.44 237 TRP B O 1
ATOM 4892 N N . MET B 1 238 ? -13.188 7.656 7.469 1 88.69 238 MET B N 1
ATOM 4893 C CA . MET B 1 238 ? -12.719 7.039 8.703 1 88.69 238 MET B CA 1
ATOM 4894 C C . MET B 1 238 ? -13.711 7.27 9.836 1 88.69 238 MET B C 1
ATOM 4896 O O . MET B 1 238 ? -14.539 8.18 9.766 1 88.69 238 MET B O 1
ATOM 4900 N N . ASP B 1 239 ? -13.555 6.457 10.781 1 89.19 239 ASP B N 1
ATOM 4901 C CA . ASP B 1 239 ? -14.398 6.531 11.977 1 89.19 239 ASP B CA 1
ATOM 4902 C C . ASP B 1 239 ? -13.797 7.477 13.016 1 89.19 239 ASP B C 1
ATOM 4904 O O . ASP B 1 239 ? -12.594 7.727 13.008 1 89.19 239 ASP B O 1
ATOM 4908 N N . GLU B 1 240 ? -14.688 7.918 13.859 1 85.81 240 GLU B N 1
ATOM 4909 C CA . GLU B 1 240 ? -14.242 8.805 14.922 1 85.81 240 GLU B CA 1
ATOM 4910 C C . GLU B 1 240 ? -13.242 8.109 15.844 1 85.81 240 GLU B C 1
ATOM 4912 O O . GLU B 1 240 ? -12.328 8.742 16.375 1 85.81 240 GLU B O 1
ATOM 4917 N N . LYS B 1 241 ? -13.469 6.867 16 1 87.88 241 LYS B N 1
ATOM 4918 C CA . LYS B 1 241 ? -12.602 6.094 16.875 1 87.88 241 LYS B CA 1
ATOM 4919 C C . LYS B 1 241 ? -11.164 6.082 16.359 1 87.88 241 LYS B C 1
ATOM 4921 O O . LYS B 1 241 ? -10.227 5.809 17.125 1 87.88 241 LYS B O 1
ATOM 4926 N N . ASP B 1 242 ? -11.039 6.344 15.156 1 91.12 242 ASP B N 1
ATOM 4927 C CA . ASP B 1 242 ? -9.711 6.297 14.555 1 91.12 242 ASP B CA 1
ATOM 4928 C C . ASP B 1 242 ? -8.867 7.496 14.984 1 91.12 242 ASP B C 1
ATOM 4930 O O . ASP B 1 242 ? -7.641 7.473 14.875 1 91.12 242 ASP B O 1
ATOM 4934 N N . ILE B 1 243 ? -9.508 8.539 15.492 1 91.81 243 ILE B N 1
ATOM 4935 C CA . ILE B 1 243 ? -8.734 9.734 15.812 1 91.81 243 ILE B CA 1
ATOM 4936 C C . ILE B 1 243 ? -8.852 10.031 17.312 1 91.81 243 ILE B C 1
ATOM 4938 O O . ILE B 1 243 ? -8.086 10.836 17.844 1 91.81 243 ILE B O 1
ATOM 4942 N N . LEU B 1 244 ? -9.688 9.398 18.031 1 89.06 244 LEU B N 1
ATOM 4943 C CA . LEU B 1 244 ? -9.891 9.625 19.453 1 89.06 244 LEU B CA 1
ATOM 4944 C C . LEU B 1 244 ? -9.047 8.672 20.297 1 89.06 244 LEU B C 1
ATOM 4946 O O . LEU B 1 244 ? -8.82 7.527 19.891 1 89.06 244 LEU B O 1
ATOM 4950 N N . LEU B 1 245 ? -8.547 9.203 21.312 1 81.44 245 LEU B N 1
ATOM 4951 C CA . LEU B 1 245 ? -7.727 8.422 22.234 1 81.44 245 LEU B CA 1
ATOM 4952 C C . LEU B 1 245 ? -8.594 7.684 23.234 1 81.44 245 LEU B C 1
ATOM 4954 O O . LEU B 1 245 ? -9.508 8.273 23.828 1 81.44 245 LEU B O 1
ATOM 4958 N N . HIS B 1 246 ? -8.195 6.422 23.375 1 72.94 246 HIS B N 1
ATOM 4959 C CA . HIS B 1 246 ? -8.914 5.656 24.375 1 72.94 246 HIS B CA 1
ATOM 4960 C C . HIS B 1 246 ? -7.973 5.168 25.469 1 72.94 246 HIS B C 1
ATOM 4962 O O . HIS B 1 246 ? -8.414 4.637 26.5 1 72.94 246 HIS B O 1
ATOM 4968 N N . ASP B 1 247 ? -6.754 5.535 25.297 1 73.31 247 ASP B N 1
ATOM 4969 C CA . ASP B 1 247 ? -5.789 5.078 26.297 1 73.31 247 ASP B CA 1
ATOM 4970 C C . ASP B 1 247 ? -5.691 6.062 27.453 1 73.31 247 ASP B C 1
ATOM 4972 O O . ASP B 1 247 ? -5.254 7.203 27.281 1 73.31 247 ASP B O 1
ATOM 4976 N N . PRO B 1 248 ? -5.922 5.703 28.641 1 73.06 248 PRO B N 1
ATOM 4977 C CA . PRO B 1 248 ? -5.918 6.582 29.812 1 73.06 248 PRO B CA 1
ATOM 4978 C C . PRO B 1 248 ? -4.539 7.168 30.094 1 73.06 248 PRO B C 1
ATOM 4980 O O . PRO B 1 248 ? -4.438 8.281 30.625 1 73.06 248 PRO B O 1
ATOM 4983 N N . THR B 1 249 ? -3.557 6.418 29.766 1 71.94 249 THR B N 1
ATOM 4984 C CA . THR B 1 249 ? -2.217 6.902 30.078 1 71.94 249 THR B CA 1
ATOM 4985 C C . THR B 1 249 ? -1.89 8.156 29.281 1 71.94 249 THR B C 1
ATOM 4987 O O . THR B 1 249 ? -1.205 9.055 29.766 1 71.94 249 THR B O 1
ATOM 4990 N N . GLU B 1 250 ? -2.377 8.242 28.188 1 75.31 250 GLU B N 1
ATOM 4991 C CA . GLU B 1 250 ? -2.094 9.391 27.328 1 75.31 250 GLU B CA 1
ATOM 4992 C C . GLU B 1 250 ? -2.982 10.578 27.703 1 75.31 250 GLU B C 1
ATOM 4994 O O . GLU B 1 250 ? -2.67 11.727 27.359 1 75.31 250 GLU B O 1
ATOM 4999 N N . LEU B 1 251 ? -3.906 10.297 28.531 1 82.81 251 LEU B N 1
ATOM 5000 C CA . LEU B 1 251 ? -4.836 11.344 28.953 1 82.81 251 LEU B CA 1
ATOM 5001 C C . LEU B 1 251 ? -4.176 12.297 29.938 1 82.81 251 LEU B C 1
ATOM 5003 O O . LEU B 1 251 ? -4.582 13.453 30.062 1 82.81 251 LEU B O 1
ATOM 5007 N N . GLN B 1 252 ? -3.156 11.828 30.562 1 84.88 252 GLN B N 1
ATOM 5008 C CA . GLN B 1 252 ? -2.49 12.602 31.609 1 84.88 252 GLN B CA 1
ATOM 5009 C C . GLN B 1 252 ? -1.808 13.836 31.016 1 84.88 252 GLN B C 1
ATOM 5011 O O . GLN B 1 252 ? -1.777 14.898 31.656 1 84.88 252 GLN B O 1
ATOM 5016 N N . TYR B 1 253 ? -1.265 13.75 29.875 1 85.25 253 TYR B N 1
ATOM 5017 C CA . TYR B 1 253 ? -0.604 14.883 29.234 1 85.25 253 TYR B CA 1
ATOM 5018 C C . TYR B 1 253 ? -1.593 16.016 28.969 1 85.25 253 TYR B C 1
ATOM 5020 O O . TYR B 1 253 ? -1.28 17.188 29.203 1 85.25 253 TYR B O 1
ATOM 5028 N N . ASP B 1 254 ? -2.777 15.625 28.578 1 89.62 254 ASP B N 1
ATOM 5029 C CA . ASP B 1 254 ? -3.812 16.625 28.312 1 89.62 254 ASP B CA 1
ATOM 5030 C C . ASP B 1 254 ? -4.285 17.281 29.609 1 89.62 254 ASP B C 1
ATOM 5032 O O . ASP B 1 254 ? -4.52 18.484 29.641 1 89.62 254 ASP B O 1
ATOM 5036 N N . LEU B 1 255 ? -4.367 16.5 30.609 1 91.44 255 LEU B N 1
ATOM 5037 C CA . LEU B 1 255 ? -4.812 17.016 31.891 1 91.44 255 LEU B CA 1
ATOM 5038 C C . LEU B 1 255 ? -3.777 17.969 32.5 1 91.44 255 LEU B C 1
ATOM 5040 O O . LEU B 1 255 ? -4.133 19.016 33.031 1 91.44 255 LEU B O 1
ATOM 5044 N N . ASP B 1 256 ? -2.594 17.562 32.375 1 94.06 256 ASP B N 1
ATOM 5045 C CA . ASP B 1 256 ? -1.512 18.406 32.875 1 94.06 256 ASP B CA 1
ATOM 5046 C C . ASP B 1 256 ? -1.474 19.75 32.125 1 94.06 256 ASP B C 1
ATOM 5048 O O . ASP B 1 256 ? -1.302 20.797 32.75 1 94.06 256 ASP B O 1
ATOM 5052 N N . LEU B 1 257 ? -1.559 19.656 30.891 1 95.81 257 LEU B N 1
ATOM 5053 C CA . LEU B 1 257 ? -1.555 20.875 30.094 1 95.81 257 LEU B CA 1
ATOM 5054 C C . LEU B 1 257 ? -2.781 21.734 30.391 1 95.81 257 LEU B C 1
ATOM 5056 O O . LEU B 1 257 ? -2.691 22.969 30.453 1 95.81 257 LEU B O 1
ATOM 5060 N N . SER B 1 258 ? -3.926 21.125 30.594 1 96.44 258 SER B N 1
ATOM 5061 C CA . SER B 1 258 ? -5.148 21.844 30.953 1 96.44 258 SER B CA 1
ATOM 5062 C C . SER B 1 258 ? -4.992 22.594 32.281 1 96.44 258 SER B C 1
ATOM 5064 O O . SER B 1 258 ? -5.453 23.719 32.406 1 96.44 258 SER B O 1
ATOM 5066 N N . ARG B 1 259 ? -4.344 21.953 33.188 1 96.81 259 ARG B N 1
ATOM 5067 C CA . ARG B 1 259 ? -4.074 22.594 34.469 1 96.81 259 ARG B CA 1
ATOM 5068 C C . ARG B 1 259 ? -3.145 23.797 34.281 1 96.81 259 ARG B C 1
ATOM 5070 O O . ARG B 1 259 ? -3.373 24.859 34.875 1 96.81 259 ARG B O 1
ATOM 5077 N N . ALA B 1 260 ? -2.117 23.547 33.562 1 98.06 260 ALA B N 1
ATOM 5078 C CA . ALA B 1 260 ? -1.173 24.625 33.281 1 98.06 260 ALA B CA 1
ATOM 5079 C C . ALA B 1 260 ? -1.873 25.812 32.656 1 98.06 260 ALA B C 1
ATOM 5081 O O . ALA B 1 260 ? -1.558 26.969 32.938 1 98.06 260 ALA B O 1
ATOM 5082 N N . LEU B 1 261 ? -2.783 25.547 31.734 1 98.25 261 LEU B N 1
ATOM 5083 C CA . LEU B 1 261 ? -3.555 26.594 31.078 1 98.25 261 LEU B CA 1
ATOM 5084 C C . LEU B 1 261 ? -4.453 27.328 32.062 1 98.25 261 LEU B C 1
ATOM 5086 O O . LEU B 1 261 ? -4.629 28.547 31.984 1 98.25 261 LEU B O 1
ATOM 5090 N N . GLY B 1 262 ? -5.02 26.547 32.938 1 97.44 262 GLY B N 1
ATOM 5091 C CA . GLY B 1 262 ? -5.828 27.156 34 1 97.44 262 GLY B CA 1
ATOM 5092 C C . GLY B 1 262 ? -5.062 28.141 34.875 1 97.44 262 GLY B C 1
ATOM 5093 O O . GLY B 1 262 ? -5.617 29.141 35.312 1 97.44 262 GLY B O 1
ATOM 5094 N N . ASP B 1 263 ? -3.836 27.906 35.062 1 97.5 263 ASP B N 1
ATOM 5095 C CA . ASP B 1 263 ? -2.971 28.734 35.906 1 97.5 263 ASP B CA 1
ATOM 5096 C C . ASP B 1 263 ? -2.645 30.062 35.219 1 97.5 263 ASP B C 1
ATOM 5098 O O . ASP B 1 263 ? -2.068 30.953 35.844 1 97.5 263 ASP B O 1
ATOM 5102 N N . LEU B 1 264 ? -3.061 30.203 34 1 98.19 264 LEU B N 1
ATOM 5103 C CA . LEU B 1 264 ? -2.74 31.422 33.25 1 98.19 264 LEU B CA 1
ATOM 5104 C C . LEU B 1 264 ? -3.746 32.531 33.562 1 98.19 264 LEU B C 1
ATOM 5106 O O . LEU B 1 264 ? -3.482 33.719 33.312 1 98.19 264 LEU B O 1
ATOM 5110 N N . GLN B 1 265 ? -4.938 32.156 34.156 1 97.56 265 GLN B N 1
ATOM 5111 C CA . GLN B 1 265 ? -5.996 33.156 34.375 1 97.56 265 GLN B CA 1
ATOM 5112 C C . GLN B 1 265 ? -5.535 34.281 35.312 1 97.56 265 GLN B C 1
ATOM 5114 O O . GLN B 1 265 ? -5.762 35.438 35.031 1 97.56 265 GLN B O 1
ATOM 5119 N N . PRO B 1 266 ? -4.852 33.938 36.375 1 97.5 266 PRO B N 1
ATOM 5120 C CA . PRO B 1 266 ? -4.344 35 37.25 1 97.5 266 PRO B CA 1
ATOM 5121 C C . PRO B 1 266 ? -3.365 35.938 36.531 1 97.5 266 PRO B C 1
ATOM 5123 O O . PRO B 1 266 ? -3.326 37.125 36.781 1 97.5 266 PRO B O 1
ATOM 5126 N N . TRP B 1 267 ? -2.564 35.406 35.625 1 97.62 267 TRP B N 1
ATOM 5127 C CA . TRP B 1 267 ? -1.643 36.219 34.844 1 97.62 267 TRP B CA 1
ATOM 5128 C C . TRP B 1 267 ? -2.4 37.188 33.938 1 97.62 267 TRP B C 1
ATOM 5130 O O . TRP B 1 267 ? -2.033 38.344 33.812 1 97.62 267 TRP B O 1
ATOM 5140 N N . ILE B 1 268 ? -3.457 36.688 33.281 1 98.06 268 ILE B N 1
ATOM 5141 C CA . ILE B 1 268 ? -4.285 37.5 32.406 1 98.06 268 ILE B CA 1
ATOM 5142 C C . ILE B 1 268 ? -4.938 38.625 33.219 1 98.06 268 ILE B C 1
ATOM 5144 O O . ILE B 1 268 ? -4.93 39.781 32.781 1 98.06 268 ILE B O 1
ATOM 5148 N N . ASP B 1 269 ? -5.418 38.312 34.375 1 97 269 ASP B N 1
ATOM 5149 C CA . ASP B 1 269 ? -6.121 39.25 35.219 1 97 269 ASP B CA 1
ATOM 5150 C C . ASP B 1 269 ? -5.18 40.344 35.719 1 97 269 ASP B C 1
ATOM 5152 O O . ASP B 1 269 ? -5.586 41.5 35.906 1 97 269 ASP B O 1
ATOM 5156 N N . SER B 1 270 ? -3.936 40 35.969 1 95.69 270 SER B N 1
ATOM 5157 C CA . SER B 1 270 ? -2.969 40.938 36.562 1 95.69 270 SER B CA 1
ATOM 5158 C C . SER B 1 270 ? -2.23 41.688 35.469 1 95.69 270 SER B C 1
ATOM 5160 O O . SER B 1 270 ? -1.407 42.562 35.75 1 95.69 270 SER B O 1
ATOM 5162 N N . SER B 1 271 ? -2.535 41.375 34.219 1 95.25 271 SER B N 1
ATOM 5163 C CA . SER B 1 271 ? -1.85 42.062 33.125 1 95.25 271 SER B CA 1
ATOM 5164 C C . SER B 1 271 ? -2.311 43.5 33 1 95.25 271 SER B C 1
ATOM 5166 O O . SER B 1 271 ? -3.35 43.875 33.531 1 95.25 271 SER B O 1
ATOM 5168 N N . ASP B 1 272 ? -1.497 44.344 32.312 1 93.25 272 ASP B N 1
ATOM 5169 C CA . ASP B 1 272 ? -1.818 45.75 32.094 1 93.25 272 ASP B CA 1
ATOM 5170 C C . ASP B 1 272 ? -2.701 45.938 30.859 1 93.25 272 ASP B C 1
ATOM 5172 O O . ASP B 1 272 ? -2.873 47.062 30.375 1 93.25 272 ASP B O 1
ATOM 5176 N N . ASP B 1 273 ? -3.301 44.906 30.375 1 96.5 273 ASP B N 1
ATOM 5177 C CA . ASP B 1 273 ? -4.098 44.938 29.156 1 96.5 273 ASP B CA 1
ATOM 5178 C C . ASP B 1 273 ? -5.492 45.5 29.422 1 96.5 273 ASP B C 1
ATOM 5180 O O . ASP B 1 273 ? -5.977 45.469 30.562 1 96.5 273 ASP B O 1
ATOM 5184 N N . GLU B 1 274 ? -6.125 46.062 28.359 1 97.38 274 GLU B N 1
ATOM 5185 C CA . GLU B 1 274 ? -7.516 46.5 28.438 1 97.38 274 GLU B CA 1
ATOM 5186 C C . GLU B 1 274 ? -8.453 45.312 28.641 1 97.38 274 GLU B C 1
ATOM 5188 O O . GLU B 1 274 ? -8.133 44.156 28.266 1 97.38 274 GLU B O 1
ATOM 5193 N N . PRO B 1 275 ? -9.602 45.531 29.188 1 97.25 275 PRO B N 1
ATOM 5194 C CA . PRO B 1 275 ? -10.555 44.469 29.484 1 97.25 275 PRO B CA 1
ATOM 5195 C C . PRO B 1 275 ? -10.906 43.625 28.25 1 97.25 275 PRO B C 1
ATOM 5197 O O . PRO B 1 275 ? -11.086 42.406 28.359 1 97.25 275 PRO B O 1
ATOM 5200 N N . THR B 1 276 ? -10.984 44.25 27.141 1 97.38 276 THR B N 1
ATOM 5201 C CA . THR B 1 276 ? -11.32 43.531 25.922 1 97.38 276 THR B CA 1
ATOM 5202 C C . THR B 1 276 ? -10.227 42.562 25.562 1 97.38 276 THR B C 1
ATOM 5204 O O . THR B 1 276 ? -10.516 41.438 25.125 1 97.38 276 THR B O 1
ATOM 5207 N N . VAL B 1 277 ? -9.016 42.969 25.688 1 98.19 277 VAL B N 1
ATOM 5208 C CA . VAL B 1 277 ? -7.867 42.125 25.406 1 98.19 277 VAL B CA 1
ATOM 5209 C C . VAL B 1 277 ? -7.824 40.969 26.406 1 98.19 277 VAL B C 1
ATOM 5211 O O . VAL B 1 277 ? -7.594 39.812 26.047 1 98.19 277 VAL B O 1
ATOM 5214 N N . LYS B 1 278 ? -8.07 41.281 27.672 1 98.25 278 LYS B N 1
ATOM 5215 C CA . LYS B 1 278 ? -8.125 40.25 28.719 1 98.25 278 LYS B CA 1
ATOM 5216 C C . LYS B 1 278 ? -9.219 39.219 28.406 1 98.25 278 LYS B C 1
ATOM 5218 O O . LYS B 1 278 ? -9.016 38.031 28.609 1 98.25 278 LYS B O 1
ATOM 5223 N N . GLY B 1 279 ? -10.352 39.75 27.969 1 98.06 279 GLY B N 1
ATOM 5224 C CA . GLY B 1 279 ? -11.445 38.875 27.594 1 98.06 279 GLY B CA 1
ATOM 5225 C C . GLY B 1 279 ? -11.094 37.938 26.453 1 98.06 279 GLY B C 1
ATOM 5226 O O . GLY B 1 279 ? -11.445 36.75 26.484 1 98.06 279 GLY B O 1
ATOM 5227 N N . SER B 1 280 ? -10.445 38.438 25.438 1 98.19 280 SER B N 1
ATOM 5228 C CA . SER B 1 280 ? -10.031 37.656 24.297 1 98.19 280 SER B CA 1
ATOM 5229 C C . SER B 1 280 ? -9.039 36.562 24.703 1 98.19 280 SER B C 1
ATOM 5231 O O . SER B 1 280 ? -9.133 35.406 24.25 1 98.19 280 SER B O 1
ATOM 5233 N N . ASN B 1 281 ? -8.047 36.875 25.547 1 98.56 281 ASN B N 1
ATOM 5234 C CA . ASN B 1 281 ? -7.078 35.906 26.031 1 98.56 281 ASN B CA 1
ATOM 5235 C C . ASN B 1 281 ? -7.734 34.844 26.906 1 98.56 281 ASN B C 1
ATOM 5237 O O . ASN B 1 281 ? -7.406 33.656 26.812 1 98.56 281 ASN B O 1
ATOM 5241 N N . THR B 1 282 ? -8.641 35.281 27.766 1 98.62 282 THR B N 1
ATOM 5242 C CA . THR B 1 282 ? -9.383 34.344 28.594 1 98.62 282 THR B CA 1
ATOM 5243 C C . THR B 1 282 ? -10.164 33.344 27.734 1 98.62 282 THR B C 1
ATOM 5245 O O . THR B 1 282 ? -10.156 32.156 28 1 98.62 282 THR B O 1
ATOM 5248 N N . LYS B 1 283 ? -10.781 33.875 26.781 1 98.38 283 LYS B N 1
ATOM 5249 C CA . LYS B 1 283 ? -11.547 33.031 25.875 1 98.38 283 LYS B CA 1
ATOM 5250 C C . LYS B 1 283 ? -10.633 32.062 25.141 1 98.38 283 LYS B C 1
ATOM 5252 O O . LYS B 1 283 ? -10.992 30.891 24.953 1 98.38 283 LYS B O 1
ATOM 5257 N N . ALA B 1 284 ? -9.484 32.5 24.656 1 98.38 284 ALA B N 1
ATOM 5258 C CA . ALA B 1 284 ? -8.516 31.641 23.984 1 98.38 284 ALA B CA 1
ATOM 5259 C C . ALA B 1 284 ? -8.102 30.484 24.891 1 98.38 284 ALA B C 1
ATOM 5261 O O . ALA B 1 284 ? -7.969 29.344 24.422 1 98.38 284 ALA B O 1
ATOM 5262 N N . VAL B 1 285 ? -7.879 30.734 26.188 1 98.56 285 VAL B N 1
ATOM 5263 C CA . VAL B 1 285 ? -7.508 29.703 27.156 1 98.56 285 VAL B CA 1
ATOM 5264 C C . VAL B 1 285 ? -8.648 28.703 27.312 1 98.56 285 VAL B C 1
ATOM 5266 O O . VAL B 1 285 ? -8.422 27.5 27.359 1 98.56 285 VAL B O 1
ATOM 5269 N N . GLU B 1 286 ? -9.836 29.188 27.391 1 98.12 286 GLU B N 1
ATOM 5270 C CA . GLU B 1 286 ? -11.008 28.328 27.562 1 98.12 286 GLU B CA 1
ATOM 5271 C C . GLU B 1 286 ? -11.195 27.422 26.359 1 98.12 286 GLU B C 1
ATOM 5273 O O . GLU B 1 286 ? -11.461 26.219 26.516 1 98.12 286 GLU B O 1
ATOM 5278 N N . LEU B 1 287 ? -11.062 27.969 25.203 1 97.94 287 LEU B N 1
ATOM 5279 C CA . LEU B 1 287 ? -11.195 27.188 23.984 1 97.94 287 LEU B CA 1
ATOM 5280 C C . LEU B 1 287 ? -10.078 26.156 23.875 1 97.94 287 LEU B C 1
ATOM 5282 O O . LEU B 1 287 ? -10.297 25.047 23.375 1 97.94 287 LEU B O 1
ATOM 5286 N N . PHE B 1 288 ? -8.891 26.562 24.266 1 98.31 288 PHE B N 1
ATOM 5287 C CA . PHE B 1 288 ? -7.762 25.641 24.297 1 98.31 288 PHE B CA 1
ATOM 5288 C C . PHE B 1 288 ? -8.039 24.453 25.203 1 98.31 288 PHE B C 1
ATOM 5290 O O . PHE B 1 288 ? -7.867 23.297 24.797 1 98.31 288 PHE B O 1
ATOM 5297 N N . LYS B 1 289 ? -8.492 24.719 26.391 1 97.44 289 LYS B N 1
ATOM 5298 C CA . LYS B 1 289 ? -8.859 23.672 27.312 1 97.44 289 LYS B CA 1
ATOM 5299 C C . LYS B 1 289 ? -9.961 22.781 26.75 1 97.44 289 LYS B C 1
ATOM 5301 O O . LYS B 1 289 ? -9.922 21.562 26.875 1 97.44 289 LYS B O 1
ATOM 5306 N N . GLY B 1 290 ? -10.914 23.438 26.141 1 96.25 290 GLY B N 1
ATOM 5307 C CA . GLY B 1 290 ? -11.977 22.688 25.484 1 96.25 290 GLY B CA 1
ATOM 5308 C C . GLY B 1 290 ? -11.469 21.734 24.406 1 96.25 290 GLY B C 1
ATOM 5309 O O . GLY B 1 290 ? -11.984 20.625 24.266 1 96.25 290 GLY B O 1
ATOM 5310 N N . ALA B 1 291 ? -10.508 22.188 23.625 1 95.06 291 ALA B N 1
ATOM 5311 C CA . ALA B 1 291 ? -9.93 21.375 22.562 1 95.06 291 ALA B CA 1
ATOM 5312 C C . ALA B 1 291 ? -9.203 20.156 23.141 1 95.06 291 ALA B C 1
ATOM 5314 O O . ALA B 1 291 ? -9.203 19.078 22.547 1 95.06 291 ALA B O 1
ATOM 5315 N N . LEU B 1 292 ? -8.539 20.297 24.297 1 93.44 292 LEU B N 1
ATOM 5316 C CA . LEU B 1 292 ? -7.82 19.203 24.938 1 93.44 292 LEU B CA 1
ATOM 5317 C C . LEU B 1 292 ? -8.797 18.156 25.453 1 93.44 292 LEU B C 1
ATOM 5319 O O . LEU B 1 292 ? -8.43 16.984 25.578 1 93.44 292 LEU B O 1
ATOM 5323 N N . ASP B 1 293 ? -10 18.547 25.656 1 91 293 ASP B N 1
ATOM 5324 C CA . ASP B 1 293 ? -11 17.656 26.234 1 91 293 ASP B CA 1
ATOM 5325 C C . ASP B 1 293 ? -11.453 16.609 25.203 1 91 293 ASP B C 1
ATOM 5327 O O . ASP B 1 293 ? -12.062 15.602 25.562 1 91 293 ASP B O 1
ATOM 5331 N N . PHE B 1 294 ? -11.156 16.828 24 1 87.56 294 PHE B N 1
ATOM 5332 C CA . PHE B 1 294 ? -11.516 15.852 22.984 1 87.56 294 PHE B CA 1
ATOM 5333 C C . PHE B 1 294 ? -10.617 14.625 23.062 1 87.56 294 PHE B C 1
ATOM 5335 O O . PHE B 1 294 ? -10.977 13.547 22.594 1 87.56 294 PHE B O 1
ATOM 5342 N N . HIS B 1 295 ? -9.406 14.781 23.641 1 88.31 295 HIS B N 1
ATOM 5343 C CA . HIS B 1 295 ? -8.438 13.711 23.812 1 88.31 295 HIS B CA 1
ATOM 5344 C C . HIS B 1 295 ? -8.141 13.008 22.484 1 88.31 295 HIS B C 1
ATOM 5346 O O . HIS B 1 295 ? -8.336 11.797 22.359 1 88.31 295 HIS B O 1
ATOM 5352 N N . LEU B 1 296 ? -7.66 13.742 21.594 1 92 296 LEU B N 1
ATOM 5353 C CA . LEU B 1 296 ? -7.285 13.227 20.281 1 92 296 LEU B CA 1
ATOM 5354 C C . LEU B 1 296 ? -5.988 12.43 20.359 1 92 296 LEU B C 1
ATOM 5356 O O . LEU B 1 296 ? -5.195 12.625 21.281 1 92 296 LEU B O 1
ATOM 5360 N N . LYS B 1 297 ? -5.805 11.562 19.453 1 92.19 297 LYS B N 1
ATOM 5361 C CA . LYS B 1 297 ? -4.527 10.859 19.344 1 92.19 297 LYS B CA 1
ATOM 5362 C C . LYS B 1 297 ? -3.385 11.836 19.078 1 92.19 297 LYS B C 1
ATOM 5364 O O . LYS B 1 297 ? -3.588 12.883 18.469 1 92.19 297 LYS B O 1
ATOM 5369 N N . LEU B 1 298 ? -2.264 11.492 19.453 1 89.88 298 LEU B N 1
ATOM 5370 C CA . LEU B 1 298 ? -1.106 12.375 19.609 1 89.88 298 LEU B CA 1
ATOM 5371 C C . LEU B 1 298 ? -0.839 13.148 18.312 1 89.88 298 LEU B C 1
ATOM 5373 O O . LEU B 1 298 ? -0.753 14.375 18.328 1 89.88 298 LEU B O 1
ATOM 5377 N N . ASN B 1 299 ? -0.803 12.461 17.203 1 92.75 299 ASN B N 1
ATOM 5378 C CA . ASN B 1 299 ? -0.342 13.07 15.953 1 92.75 299 ASN B CA 1
ATOM 5379 C C . ASN B 1 299 ? -1.452 13.859 15.266 1 92.75 299 ASN B C 1
ATOM 5381 O O . ASN B 1 299 ? -1.246 14.43 14.195 1 92.75 299 ASN B O 1
ATOM 5385 N N . ILE B 1 300 ? -2.594 14.031 15.945 1 93.56 300 ILE B N 1
ATOM 5386 C CA . ILE B 1 300 ? -3.691 14.852 15.445 1 93.56 300 ILE B CA 1
ATOM 5387 C C . ILE B 1 300 ? -3.875 16.062 16.344 1 93.56 300 ILE B C 1
ATOM 5389 O O . ILE B 1 300 ? -4.461 17.078 15.938 1 93.56 300 ILE B O 1
ATOM 5393 N N . ARG B 1 301 ? -3.301 16.078 17.469 1 93.88 301 ARG B N 1
ATOM 5394 C CA . ARG B 1 301 ? -3.525 17.062 18.531 1 93.88 301 ARG B CA 1
ATOM 5395 C C . ARG B 1 301 ? -3.127 18.469 18.062 1 93.88 301 ARG B C 1
ATOM 5397 O O . ARG B 1 301 ? -3.793 19.453 18.391 1 93.88 301 ARG B O 1
ATOM 5404 N N . PRO B 1 302 ? -2.055 18.531 17.312 1 96.12 302 PRO B N 1
ATOM 5405 C CA . PRO B 1 302 ? -1.634 19.875 16.891 1 96.12 302 PRO B CA 1
ATOM 5406 C C . PRO B 1 302 ? -2.699 20.594 16.078 1 96.12 302 PRO B C 1
ATOM 5408 O O . PRO B 1 302 ? -2.652 21.828 15.93 1 96.12 302 PRO B O 1
ATOM 5411 N N . LEU B 1 303 ? -3.658 19.875 15.594 1 95.44 303 LEU B N 1
ATOM 5412 C CA . LEU B 1 303 ? -4.66 20.484 14.727 1 95.44 303 LEU B CA 1
ATOM 5413 C C . LEU B 1 303 ? -5.91 20.859 15.516 1 95.44 303 LEU B C 1
ATOM 5415 O O . LEU B 1 303 ? -6.77 21.578 15.016 1 95.44 303 LEU B O 1
ATOM 5419 N N . ALA B 1 304 ? -6.008 20.547 16.75 1 95.31 304 ALA B N 1
ATOM 5420 C CA . ALA B 1 304 ? -7.246 20.672 17.516 1 95.31 304 ALA B CA 1
ATOM 5421 C C . ALA B 1 304 ? -7.492 22.125 17.922 1 95.31 304 ALA B C 1
ATOM 5423 O O . ALA B 1 304 ? -8.5 22.719 17.516 1 95.31 304 ALA B O 1
ATOM 5424 N N . TRP B 1 305 ? -6.582 22.688 18.578 1 97.38 305 TRP B N 1
ATOM 5425 C CA . TRP B 1 305 ? -6.793 24 19.156 1 97.38 305 TRP B CA 1
ATOM 5426 C C . TRP B 1 305 ? -6.836 25.078 18.062 1 97.38 305 TRP B C 1
ATOM 5428 O O . TRP B 1 305 ? -7.707 25.953 18.078 1 97.38 305 TRP B O 1
ATOM 5438 N N . PRO B 1 306 ? -5.996 25.062 17.078 1 97.5 306 PRO B N 1
ATOM 5439 C CA . PRO B 1 306 ? -6.055 26.078 16.031 1 97.5 306 PRO B CA 1
ATOM 5440 C C . PRO B 1 306 ? -7.41 26.141 15.344 1 97.5 306 PRO B C 1
ATOM 5442 O O . PRO B 1 306 ? -7.816 27.203 14.859 1 97.5 306 PRO B O 1
ATOM 5445 N N . ASN B 1 307 ? -8.078 25.094 15.336 1 95 307 ASN B N 1
ATOM 5446 C CA . ASN B 1 307 ? -9.375 25.031 14.672 1 95 307 ASN B CA 1
ATOM 5447 C C . ASN B 1 307 ? -10.406 25.906 15.383 1 95 307 ASN B C 1
ATOM 5449 O O . ASN B 1 307 ? -11.422 26.297 14.789 1 95 307 ASN B O 1
ATOM 5453 N N . VAL B 1 308 ? -10.195 26.234 16.641 1 95.75 308 VAL B N 1
ATOM 5454 C CA . VAL B 1 308 ? -11.227 26.922 17.406 1 95.75 308 VAL B CA 1
ATOM 5455 C C . VAL B 1 308 ? -10.727 28.312 17.797 1 95.75 308 VAL B C 1
ATOM 5457 O O . VAL B 1 308 ? -11.422 29.062 18.5 1 95.75 308 VAL B O 1
ATOM 5460 N N . ILE B 1 309 ? -9.602 28.703 17.359 1 96.56 309 ILE B N 1
ATOM 5461 C CA . ILE B 1 309 ? -9.031 30 17.672 1 96.56 309 ILE B CA 1
ATOM 5462 C C . ILE B 1 309 ? -9.898 31.109 17.078 1 96.56 309 ILE B C 1
ATOM 5464 O O . ILE B 1 309 ? -10.422 30.953 15.969 1 96.56 309 ILE B O 1
ATOM 5468 N N . GLN B 1 310 ? -10.008 32.188 17.844 1 96.56 310 GLN B N 1
ATOM 5469 C CA . GLN B 1 310 ? -10.789 33.312 17.359 1 96.56 310 GLN B CA 1
ATOM 5470 C C . GLN B 1 310 ? -9.891 34.344 16.688 1 96.56 310 GLN B C 1
ATOM 5472 O O . GLN B 1 310 ? -8.695 34.438 16.984 1 96.56 310 GLN B O 1
ATOM 5477 N N . ASN B 1 311 ? -10.492 35.156 15.789 1 96.25 311 ASN B N 1
ATOM 5478 C CA . ASN B 1 311 ? -9.734 36.156 15.031 1 96.25 311 ASN B CA 1
ATOM 5479 C C . ASN B 1 311 ? -9.125 37.219 15.953 1 96.25 311 ASN B C 1
ATOM 5481 O O . ASN B 1 311 ? -8.023 37.688 15.703 1 96.25 311 ASN B O 1
ATOM 5485 N N . ASP B 1 312 ? -9.836 37.531 16.984 1 97.5 312 ASP B N 1
ATOM 5486 C CA . ASP B 1 312 ? -9.32 38.5 17.922 1 97.5 312 ASP B CA 1
ATOM 5487 C C . ASP B 1 312 ? -8 38.031 18.547 1 97.5 312 ASP B C 1
ATOM 5489 O O . ASP B 1 312 ? -7.09 38.844 18.766 1 97.5 312 ASP B O 1
ATOM 5493 N N . TYR B 1 313 ? -7.965 36.844 18.875 1 98.06 313 TYR B N 1
ATOM 5494 C CA . TYR B 1 313 ? -6.742 36.281 19.453 1 98.06 313 TYR B CA 1
ATOM 5495 C C . TYR B 1 313 ? -5.598 36.344 18.438 1 98.06 313 TYR B C 1
ATOM 5497 O O . TYR B 1 313 ? -4.461 36.656 18.797 1 98.06 313 TYR B O 1
ATOM 5505 N N . LEU B 1 314 ? -5.875 36 17.203 1 97.94 314 LEU B N 1
ATOM 5506 C CA . LEU B 1 314 ? -4.867 36.062 16.156 1 97.94 314 LEU B CA 1
ATOM 5507 C C . LEU B 1 314 ? -4.332 37.469 15.992 1 97.94 314 LEU B C 1
ATOM 5509 O O . LEU B 1 314 ? -3.137 37.656 15.773 1 97.94 314 LEU B O 1
ATOM 5513 N N . ASP B 1 315 ? -5.203 38.406 16.109 1 97.88 315 ASP B N 1
ATOM 5514 C CA . ASP B 1 315 ? -4.789 39.781 16.047 1 97.88 315 ASP B CA 1
ATOM 5515 C C . ASP B 1 315 ? -3.861 40.156 17.203 1 97.88 315 ASP B C 1
ATOM 5517 O O . ASP B 1 315 ? -2.902 40.906 17.031 1 97.88 315 ASP B O 1
ATOM 5521 N N . LEU B 1 316 ? -4.168 39.625 18.328 1 98.5 316 LEU B N 1
ATOM 5522 C CA . LEU B 1 316 ? -3.316 39.844 19.484 1 98.5 316 LEU B CA 1
ATOM 5523 C C . LEU B 1 316 ? -1.928 39.25 19.266 1 98.5 316 LEU B C 1
ATOM 5525 O O . LEU B 1 316 ? -0.925 39.844 19.688 1 98.5 316 LEU B O 1
ATOM 5529 N N . LEU B 1 317 ? -1.868 38.094 18.672 1 98 317 LEU B N 1
ATOM 5530 C CA . LEU B 1 317 ? -0.582 37.469 18.359 1 98 317 LEU B CA 1
ATOM 5531 C C . LEU B 1 317 ? 0.214 38.344 17.391 1 98 317 LEU B C 1
ATOM 5533 O O . LEU B 1 317 ? 1.427 38.5 17.531 1 98 317 LEU B O 1
ATOM 5537 N N . ARG B 1 318 ? -0.477 38.906 16.406 1 97.12 318 ARG B N 1
ATOM 5538 C CA . ARG B 1 318 ? 0.175 39.75 15.438 1 97.12 318 ARG B CA 1
ATOM 5539 C C . ARG B 1 318 ? 0.745 41 16.109 1 97.12 318 ARG B C 1
ATOM 5541 O O . ARG B 1 318 ? 1.788 41.531 15.695 1 97.12 318 ARG B O 1
ATOM 5548 N N . GLN B 1 319 ? 0.08 41.406 17.109 1 97.06 319 GLN B N 1
ATOM 5549 C CA . GLN B 1 319 ? 0.506 42.594 17.875 1 97.06 319 GLN B CA 1
ATOM 5550 C C . GLN B 1 319 ? 1.534 42.219 18.938 1 97.06 319 GLN B C 1
ATOM 5552 O O . GLN B 1 319 ? 2 43.062 19.688 1 97.06 319 GLN B O 1
ATOM 5557 N N . ARG B 1 320 ? 1.861 41 19.016 1 97.12 320 ARG B N 1
ATOM 5558 C CA . ARG B 1 320 ? 2.824 40.469 19.984 1 97.12 320 ARG B CA 1
ATOM 5559 C C . ARG B 1 320 ? 2.379 40.75 21.406 1 97.12 320 ARG B C 1
ATOM 5561 O O . ARG B 1 320 ? 3.189 41.156 22.25 1 97.12 320 ARG B O 1
ATOM 5568 N N . ASN B 1 321 ? 1.067 40.656 21.594 1 97.94 321 ASN B N 1
ATOM 5569 C CA . ASN B 1 321 ? 0.569 40.75 22.969 1 97.94 321 ASN B CA 1
ATOM 5570 C C . ASN B 1 321 ? 1.212 39.719 23.875 1 97.94 321 ASN B C 1
ATOM 5572 O O . ASN B 1 321 ? 1.23 38.531 23.547 1 97.94 321 ASN B O 1
ATOM 5576 N N . PRO B 1 322 ? 1.717 40.062 25 1 97.81 322 PRO B N 1
ATOM 5577 C CA . PRO B 1 322 ? 2.488 39.156 25.859 1 97.81 322 PRO B CA 1
ATOM 5578 C C . PRO B 1 322 ? 1.682 37.906 26.281 1 97.81 322 PRO B C 1
ATOM 5580 O O . PRO B 1 322 ? 2.154 36.781 26.156 1 97.81 322 PRO B O 1
ATOM 5583 N N . MET B 1 323 ? 0.455 38.094 26.75 1 98.31 323 MET B N 1
ATOM 5584 C CA . MET B 1 323 ? -0.327 36.969 27.25 1 98.31 323 MET B CA 1
ATOM 5585 C C . MET B 1 323 ? -0.74 36.062 26.094 1 98.31 323 MET B C 1
ATOM 5587 O O . MET B 1 323 ? -0.818 34.844 26.266 1 98.31 323 MET B O 1
ATOM 5591 N N . ALA B 1 324 ? -1.035 36.625 24.938 1 98.56 324 ALA B N 1
ATOM 5592 C CA . ALA B 1 324 ? -1.317 35.812 23.766 1 98.56 324 ALA B CA 1
ATOM 5593 C C . ALA B 1 324 ? -0.13 34.906 23.422 1 98.56 324 ALA B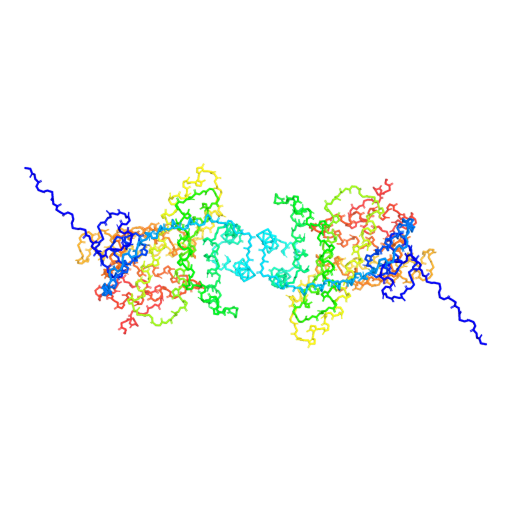 C 1
ATOM 5595 O O . ALA B 1 324 ? -0.307 33.75 23.094 1 98.56 324 ALA B O 1
ATOM 5596 N N . MET B 1 325 ? 1.026 35.438 23.531 1 98.31 325 MET B N 1
ATOM 5597 C CA . MET B 1 325 ? 2.238 34.656 23.25 1 98.31 325 MET B CA 1
ATOM 5598 C C . MET B 1 325 ? 2.447 33.594 24.297 1 98.31 325 MET B C 1
ATOM 5600 O O . MET B 1 325 ? 2.908 32.5 23.984 1 98.31 325 MET B O 1
ATOM 5604 N N . VAL B 1 326 ? 2.152 33.906 25.516 1 98.62 326 VAL B N 1
ATOM 5605 C CA . VAL B 1 326 ? 2.252 32.938 26.578 1 98.62 326 VAL B CA 1
ATOM 5606 C C . VAL B 1 326 ? 1.344 31.75 26.266 1 98.62 326 VAL B C 1
ATOM 5608 O O . VAL B 1 326 ? 1.745 30.594 26.438 1 98.62 326 VAL B O 1
ATOM 5611 N N . ILE B 1 327 ? 0.106 32 25.844 1 98.75 327 ILE B N 1
ATOM 5612 C CA . ILE B 1 327 ? -0.842 30.953 25.484 1 98.75 327 ILE B CA 1
ATOM 5613 C C . ILE B 1 327 ? -0.288 30.125 24.328 1 98.75 327 ILE B C 1
ATOM 5615 O O . ILE B 1 327 ? -0.349 28.891 24.359 1 98.75 327 ILE B O 1
ATOM 5619 N N . LEU B 1 328 ? 0.288 30.781 23.359 1 98.75 328 LEU B N 1
ATOM 5620 C CA . LEU B 1 328 ? 0.892 30.109 22.203 1 98.75 328 LEU B CA 1
ATOM 5621 C C . LEU B 1 328 ? 2.047 29.219 22.656 1 98.75 328 LEU B C 1
ATOM 5623 O O . LEU B 1 328 ? 2.256 28.141 22.078 1 98.75 328 LEU B O 1
ATOM 5627 N N . ALA B 1 329 ? 2.805 29.641 23.594 1 98.56 329 ALA B N 1
ATOM 5628 C CA . ALA B 1 329 ? 3.9 28.844 24.125 1 98.56 329 ALA B CA 1
ATOM 5629 C C . ALA B 1 329 ? 3.385 27.5 24.672 1 98.56 329 ALA B C 1
ATOM 5631 O O . ALA B 1 329 ? 4.062 26.484 24.562 1 98.56 329 ALA B O 1
ATOM 5632 N N . HIS B 1 330 ? 2.238 27.5 25.25 1 98.69 330 HIS B N 1
ATOM 5633 C CA . HIS B 1 330 ? 1.656 26.266 25.75 1 98.69 330 HIS B CA 1
ATOM 5634 C C . HIS B 1 330 ? 1.235 25.344 24.609 1 98.69 330 HIS B C 1
ATOM 5636 O O . HIS B 1 330 ? 1.272 24.125 24.734 1 98.69 330 HIS B O 1
ATOM 5642 N N . TYR B 1 331 ? 0.828 25.906 23.5 1 98.44 331 TYR B N 1
ATOM 5643 C CA . TYR B 1 331 ? 0.546 25.141 22.312 1 98.44 331 TYR B CA 1
ATOM 5644 C C . TYR B 1 331 ? 1.81 24.453 21.781 1 98.44 331 TYR B C 1
ATOM 5646 O O . TYR B 1 331 ? 1.754 23.344 21.25 1 98.44 331 TYR B O 1
ATOM 5654 N N . ALA B 1 332 ? 2.895 25.141 21.953 1 98.19 332 ALA B N 1
ATOM 5655 C CA . ALA B 1 332 ? 4.18 24.594 21.516 1 98.19 332 ALA B CA 1
ATOM 5656 C C . ALA B 1 332 ? 4.477 23.266 22.203 1 98.19 332 ALA B C 1
ATOM 5658 O O . ALA B 1 332 ? 5.203 22.438 21.656 1 98.19 332 ALA B O 1
ATOM 5659 N N . VAL B 1 333 ? 3.951 23.062 23.328 1 97.56 333 VAL B N 1
ATOM 5660 C CA . VAL B 1 333 ? 4.137 21.797 24.047 1 97.56 333 VAL B CA 1
ATOM 5661 C C . VAL B 1 333 ? 3.525 20.656 23.234 1 97.56 333 VAL B C 1
ATOM 5663 O O . VAL B 1 333 ? 4.117 19.578 23.141 1 97.56 333 VAL B O 1
ATOM 5666 N N . ILE B 1 334 ? 2.381 20.891 22.656 1 96.75 334 ILE B N 1
ATOM 5667 C CA . ILE B 1 334 ? 1.723 19.891 21.828 1 96.75 334 ILE B CA 1
ATOM 5668 C C . ILE B 1 334 ? 2.58 19.609 20.594 1 96.75 334 ILE B C 1
ATOM 5670 O O . ILE B 1 334 ? 2.762 18.438 20.219 1 96.75 334 ILE B O 1
ATOM 5674 N N . LEU B 1 335 ? 3.09 20.656 19.984 1 97.19 335 LEU B N 1
ATOM 5675 C CA . LEU B 1 335 ? 3.973 20.5 18.828 1 97.19 335 LEU B CA 1
ATOM 5676 C C . LEU B 1 335 ? 5.219 19.703 19.219 1 97.19 335 LEU B C 1
ATOM 5678 O O . LEU B 1 335 ? 5.695 18.875 18.422 1 97.19 335 LEU B O 1
ATOM 5682 N N . GLY B 1 336 ? 5.672 19.953 20.391 1 96.12 336 GLY B N 1
ATOM 5683 C CA . GLY B 1 336 ? 6.844 19.25 20.875 1 96.12 336 GLY B CA 1
ATOM 5684 C C . GLY B 1 336 ? 6.609 17.766 21.047 1 96.12 336 GLY B C 1
ATOM 5685 O O . GLY B 1 336 ? 7.523 16.953 20.859 1 96.12 336 GLY B O 1
ATOM 5686 N N . GLN B 1 337 ? 5.445 17.422 21.406 1 93.19 337 GLN B N 1
ATOM 5687 C CA . GLN B 1 337 ? 5.094 16.016 21.562 1 93.19 337 GLN B CA 1
ATOM 5688 C C . GLN B 1 337 ? 5.121 15.281 20.219 1 93.19 337 GLN B C 1
ATOM 5690 O O . GLN B 1 337 ? 5.238 14.055 20.172 1 93.19 337 GLN B O 1
ATOM 5695 N N . CYS B 1 338 ? 5.051 16.031 19.141 1 94.75 338 CYS B N 1
ATOM 5696 C CA . CYS B 1 338 ? 5.047 15.469 17.797 1 94.75 338 CYS B CA 1
ATOM 5697 C C . CYS B 1 338 ? 6.375 15.719 17.094 1 94.75 338 CYS B C 1
ATOM 5699 O O . CYS B 1 338 ? 6.445 15.719 15.859 1 94.75 338 CYS B O 1
ATOM 5701 N N . SER B 1 339 ? 7.391 15.898 17.844 1 94.31 339 SER B N 1
ATOM 5702 C CA . SER B 1 339 ? 8.672 16.312 17.281 1 94.31 339 SER B CA 1
ATOM 5703 C C . SER B 1 339 ? 9.289 15.211 16.422 1 94.31 339 SER B C 1
ATOM 5705 O O . SER B 1 339 ? 10.125 15.484 15.57 1 94.31 339 SER B O 1
ATOM 5707 N N . SER B 1 340 ? 8.867 13.961 16.594 1 94.25 340 SER B N 1
ATOM 5708 C CA . SER B 1 340 ? 9.414 12.844 15.82 1 94.25 340 SER B CA 1
ATOM 5709 C C . SER B 1 340 ? 8.781 12.766 14.438 1 94.25 340 SER B C 1
ATOM 5711 O O . SER B 1 340 ? 9.281 12.062 13.555 1 94.25 340 SER B O 1
ATOM 5713 N N . GLN B 1 341 ? 7.723 13.469 14.258 1 95.69 341 GLN B N 1
ATOM 5714 C CA . GLN B 1 341 ? 7.031 13.461 12.977 1 95.69 341 GLN B CA 1
ATOM 5715 C C . GLN B 1 341 ? 7.734 14.367 11.969 1 95.69 341 GLN B C 1
ATOM 5717 O O . GLN B 1 341 ? 8.133 15.492 12.305 1 95.69 341 GLN B O 1
ATOM 5722 N N . TRP B 1 342 ? 7.859 13.922 10.727 1 95.81 342 TRP B N 1
ATOM 5723 C CA . TRP B 1 342 ? 8.602 14.648 9.695 1 95.81 342 TRP B CA 1
ATOM 5724 C C . TRP B 1 342 ? 7.977 16.016 9.438 1 95.81 342 TRP B C 1
ATOM 5726 O O . TRP B 1 342 ? 8.672 16.953 9.039 1 95.81 342 TRP B O 1
ATOM 5736 N N . TRP B 1 343 ? 6.723 16.203 9.648 1 95.75 343 TRP B N 1
ATOM 5737 C CA . TRP B 1 343 ? 6.027 17.422 9.281 1 95.75 343 TRP B CA 1
ATOM 5738 C C . TRP B 1 343 ? 6.012 18.406 10.438 1 95.75 343 TRP B C 1
ATOM 5740 O O . TRP B 1 343 ? 5.648 19.578 10.266 1 95.75 343 TRP B O 1
ATOM 5750 N N . CYS B 1 344 ? 6.305 18.078 11.688 1 94.31 344 CYS B N 1
ATOM 5751 C CA . CYS B 1 344 ? 6.27 18.953 12.852 1 94.31 344 CYS B CA 1
ATOM 5752 C C . CYS B 1 344 ? 7.68 19.312 13.312 1 94.31 344 CYS B C 1
ATOM 5754 O O . CYS B 1 344 ? 8.008 20.484 13.508 1 94.31 344 CYS B O 1
ATOM 5756 N N . SER B 1 345 ? 8.492 18.25 13.445 1 90.31 345 SER B N 1
ATOM 5757 C CA . SER B 1 345 ? 9.914 18.359 13.734 1 90.31 345 SER B CA 1
ATOM 5758 C C . SER B 1 345 ? 10.172 19.266 14.938 1 90.31 345 SER B C 1
ATOM 5760 O O . SER B 1 345 ? 9.648 19.016 16.031 1 90.31 345 SER B O 1
ATOM 5762 N N . ASN B 1 346 ? 10.836 20.484 14.711 1 89.75 346 ASN B N 1
ATOM 5763 C CA . ASN B 1 346 ? 11.352 21.297 15.805 1 89.75 346 ASN B CA 1
ATOM 5764 C C . ASN B 1 346 ? 10.469 22.5 16.078 1 89.75 346 ASN B C 1
ATOM 5766 O O . ASN B 1 346 ? 10.883 23.438 16.766 1 89.75 346 ASN B O 1
ATOM 5770 N N . TRP B 1 347 ? 9.258 22.484 15.664 1 94.62 347 TRP B N 1
ATOM 5771 C CA . TRP B 1 347 ? 8.359 23.625 15.82 1 94.62 347 TRP B CA 1
ATOM 5772 C C . TRP B 1 347 ? 8.172 23.969 17.297 1 94.62 347 TRP B C 1
ATOM 5774 O O . TRP B 1 347 ? 8.164 25.141 17.672 1 94.62 347 TRP B O 1
ATOM 5784 N N . GLY B 1 348 ? 8.008 22.953 18.141 1 96.44 348 GLY B N 1
ATOM 5785 C CA . GLY B 1 348 ? 7.762 23.172 19.562 1 96.44 348 GLY B CA 1
ATOM 5786 C C . GLY B 1 348 ? 8.891 23.938 20.25 1 96.44 348 GLY B C 1
ATOM 5787 O O . GLY B 1 348 ? 8.672 25.016 20.781 1 96.44 348 GLY B O 1
ATOM 5788 N N . VAL B 1 349 ? 10.023 23.484 20.125 1 95.12 349 VAL B N 1
ATOM 5789 C CA . VAL B 1 349 ? 11.203 24.047 20.781 1 95.12 349 VAL B CA 1
ATOM 5790 C C . VAL B 1 349 ? 11.508 25.422 20.188 1 95.12 349 VAL B C 1
ATOM 5792 O O . VAL B 1 349 ? 11.797 26.375 20.906 1 95.12 349 VAL B O 1
ATOM 5795 N N . GLN B 1 350 ? 11.414 25.547 18.922 1 93.81 350 GLN B N 1
ATOM 5796 C CA . GLN B 1 350 ? 11.695 26.797 18.234 1 93.81 350 GLN B CA 1
ATOM 5797 C C . GLN B 1 350 ? 10.719 27.891 18.672 1 93.81 350 GLN B C 1
ATOM 5799 O O . GLN B 1 350 ? 11.117 29.016 18.938 1 93.81 350 GLN B O 1
ATOM 5804 N N . LEU B 1 351 ? 9.5 27.531 18.719 1 95.62 351 LEU B N 1
ATOM 5805 C CA . LEU B 1 351 ? 8.453 28.5 19.047 1 95.62 351 LEU B CA 1
ATOM 5806 C C . LEU B 1 351 ? 8.609 29 20.484 1 95.62 351 LEU B C 1
ATOM 5808 O O . LEU B 1 351 ? 8.555 30.219 20.719 1 95.62 351 LEU B O 1
ATOM 5812 N N . VAL B 1 352 ? 8.844 28.125 21.391 1 96.56 352 VAL B N 1
ATOM 5813 C CA . VAL B 1 352 ? 8.969 28.516 22.797 1 96.56 352 VAL B CA 1
ATOM 5814 C C . VAL B 1 352 ? 10.227 29.359 23 1 96.56 352 VAL B C 1
ATOM 5816 O O . VAL B 1 352 ? 10.234 30.312 23.766 1 96.56 352 VAL B O 1
ATOM 5819 N N . SER B 1 353 ? 11.25 29 22.328 1 94.94 353 SER B N 1
ATOM 5820 C CA . SER B 1 353 ? 12.5 29.75 22.422 1 94.94 353 SER B CA 1
ATOM 5821 C C . SER B 1 353 ? 12.32 31.172 21.922 1 94.94 353 SER B C 1
ATOM 5823 O O . SER B 1 353 ? 12.805 32.125 22.547 1 94.94 353 SER B O 1
ATOM 5825 N N . VAL B 1 354 ? 11.656 31.297 20.828 1 94.94 354 VAL B N 1
ATOM 5826 C CA . VAL B 1 354 ? 11.406 32.594 20.25 1 94.94 354 VAL B CA 1
ATOM 5827 C C . VAL B 1 354 ? 10.516 33.438 21.188 1 94.94 354 VAL B C 1
ATOM 5829 O O . VAL B 1 354 ? 10.781 34.594 21.438 1 94.94 354 VAL B O 1
ATOM 5832 N N . ILE B 1 355 ? 9.492 32.844 21.719 1 96.88 355 ILE B N 1
ATOM 5833 C CA . ILE B 1 355 ? 8.57 33.531 22.609 1 96.88 355 ILE B CA 1
ATOM 5834 C C . ILE B 1 355 ? 9.305 33.969 23.875 1 96.88 355 ILE B C 1
ATOM 5836 O O . ILE B 1 355 ? 9.141 35.094 24.344 1 96.88 355 ILE B O 1
ATOM 5840 N N . ALA B 1 356 ? 10.109 33.094 24.391 1 95.88 356 ALA B N 1
ATOM 5841 C CA . ALA B 1 356 ? 10.883 33.406 25.578 1 95.88 356 ALA B CA 1
ATOM 5842 C C . ALA B 1 356 ? 11.797 34.594 25.359 1 95.88 356 ALA B C 1
ATOM 5844 O O . ALA B 1 356 ? 12.031 35.406 26.266 1 95.88 356 ALA B O 1
ATOM 5845 N N . SER B 1 357 ? 12.273 34.75 24.188 1 93.62 357 SER B N 1
ATOM 5846 C CA . SER B 1 357 ? 13.219 35.812 23.891 1 93.62 357 SER B CA 1
ATOM 5847 C C . SER B 1 357 ? 12.508 37.156 23.719 1 93.62 357 SER B C 1
ATOM 5849 O O . SER B 1 357 ? 13.094 38.219 23.969 1 93.62 357 SER B O 1
ATOM 5851 N N . ILE B 1 358 ? 11.266 37.125 23.344 1 93 358 ILE B N 1
ATOM 5852 C CA . ILE B 1 358 ? 10.547 38.375 23.031 1 93 358 ILE B CA 1
ATOM 5853 C C . ILE B 1 358 ? 9.695 38.781 24.219 1 93 358 ILE B C 1
ATOM 5855 O O . ILE B 1 358 ? 9.367 39.969 24.375 1 93 358 ILE B O 1
ATOM 5859 N N . LEU B 1 359 ? 9.359 37.906 25.062 1 95.31 359 LEU B N 1
ATOM 5860 C CA . LEU B 1 359 ? 8.43 38.125 26.156 1 95.31 359 LEU B CA 1
ATOM 5861 C C . LEU B 1 359 ? 9.047 39.031 27.219 1 95.31 359 LEU B C 1
ATOM 5863 O O . LEU B 1 359 ? 10.203 38.844 27.609 1 95.31 359 LEU B O 1
ATOM 5867 N N . PRO B 1 360 ? 8.336 40.062 27.625 1 95.38 360 PRO B N 1
ATOM 5868 C CA . PRO B 1 360 ? 8.82 40.875 28.734 1 95.38 360 PRO B CA 1
ATOM 5869 C C . PRO B 1 360 ? 9.133 40.031 29.984 1 95.38 360 PRO B C 1
ATOM 5871 O O . PRO B 1 360 ? 8.422 39.062 30.266 1 95.38 360 PRO B O 1
ATOM 5874 N N . GLN B 1 361 ? 10.039 40.469 30.766 1 94.12 361 GLN B N 1
ATOM 5875 C CA . GLN B 1 361 ? 10.57 39.719 31.906 1 94.12 361 GLN B CA 1
ATOM 5876 C C . GLN B 1 361 ? 9.477 39.438 32.938 1 94.12 361 GLN B C 1
ATOM 5878 O O . GLN B 1 361 ? 9.5 38.375 33.594 1 94.12 361 GLN B O 1
ATOM 5883 N N . LYS B 1 362 ? 8.555 40.312 33.062 1 94.31 362 LYS B N 1
ATOM 5884 C CA . LYS B 1 362 ? 7.516 40.156 34.062 1 94.31 362 LYS B CA 1
ATOM 5885 C C . LYS B 1 362 ? 6.66 38.906 33.812 1 94.31 362 LYS B C 1
ATOM 5887 O O . LYS B 1 362 ? 6.008 38.406 34.719 1 94.31 362 LYS B O 1
ATOM 5892 N N . TYR B 1 363 ? 6.711 38.406 32.562 1 95.25 363 TYR B N 1
ATOM 5893 C CA . TYR B 1 363 ? 5.895 37.25 32.219 1 95.25 363 TYR B CA 1
ATOM 5894 C C . TYR B 1 363 ? 6.746 36 32.094 1 95.25 363 TYR B C 1
ATOM 5896 O O . TYR B 1 363 ? 6.258 34.938 31.672 1 95.25 363 TYR B O 1
ATOM 5904 N N . ALA B 1 364 ? 7.969 36 32.438 1 93.81 364 ALA B N 1
ATOM 5905 C CA . ALA B 1 364 ? 8.906 34.906 32.25 1 93.81 364 ALA B CA 1
ATOM 5906 C C . ALA B 1 364 ? 8.422 33.656 33 1 93.81 364 ALA B C 1
ATOM 5908 O O . ALA B 1 364 ? 8.562 32.531 32.5 1 93.81 364 ALA B O 1
ATOM 5909 N N . GLU B 1 365 ? 7.836 33.812 34.125 1 95.25 365 GLU B N 1
ATOM 5910 C CA . GLU B 1 365 ? 7.383 32.688 34.938 1 95.25 365 GLU B CA 1
ATOM 5911 C C . GLU B 1 365 ? 6.125 32.062 34.344 1 95.25 365 GLU B C 1
ATOM 5913 O O . GLU B 1 365 ? 5.824 30.891 34.594 1 95.25 365 GLU B O 1
ATOM 5918 N N . ALA B 1 366 ? 5.418 32.812 33.562 1 96.69 366 ALA B N 1
ATOM 5919 C CA . ALA B 1 366 ? 4.172 32.344 32.969 1 96.69 366 ALA B CA 1
ATOM 5920 C C . ALA B 1 366 ? 4.441 31.234 31.953 1 96.69 366 ALA B C 1
ATOM 5922 O O . ALA B 1 366 ? 3.555 30.438 31.641 1 96.69 366 ALA B O 1
ATOM 5923 N N . ILE B 1 367 ? 5.676 31.109 31.406 1 97.5 367 ILE B N 1
ATOM 5924 C CA . ILE B 1 367 ? 5.977 30.094 30.422 1 97.5 367 ILE B CA 1
ATOM 5925 C C . ILE B 1 367 ? 6.922 29.047 31.016 1 97.5 367 ILE B C 1
ATOM 5927 O O . ILE B 1 367 ? 7.613 28.328 30.297 1 97.5 367 ILE B O 1
ATOM 5931 N N . ALA B 1 368 ? 7.016 28.938 32.312 1 96.44 368 ALA B N 1
ATOM 5932 C CA . ALA B 1 368 ? 7.855 27.953 32.969 1 96.44 368 ALA B CA 1
ATOM 5933 C C . ALA B 1 368 ? 7.438 26.531 32.625 1 96.44 368 ALA B C 1
ATOM 5935 O O . ALA B 1 368 ? 8.289 25.672 32.406 1 96.44 368 ALA B O 1
ATOM 5936 N N . TYR B 1 369 ? 6.16 26.328 32.562 1 96.94 369 TYR B N 1
ATOM 5937 C CA . TYR B 1 369 ? 5.645 25 32.25 1 96.94 369 TYR B CA 1
ATOM 5938 C C . TYR B 1 369 ? 6.082 24.562 30.859 1 96.94 369 TYR B C 1
ATOM 5940 O O . TYR B 1 369 ? 6.676 23.484 30.703 1 96.94 369 TYR B O 1
ATOM 5948 N N . PRO B 1 370 ? 5.801 25.359 29.75 1 97.88 370 PRO B N 1
ATOM 5949 C CA . PRO B 1 370 ? 6.262 24.938 28.422 1 97.88 370 PRO B CA 1
ATOM 5950 C C . PRO B 1 370 ? 7.777 24.75 28.359 1 97.88 370 PRO B C 1
ATOM 5952 O O . PRO B 1 370 ? 8.258 23.828 27.688 1 97.88 370 PRO B O 1
ATOM 5955 N N . LEU B 1 371 ? 8.5 25.594 29.047 1 9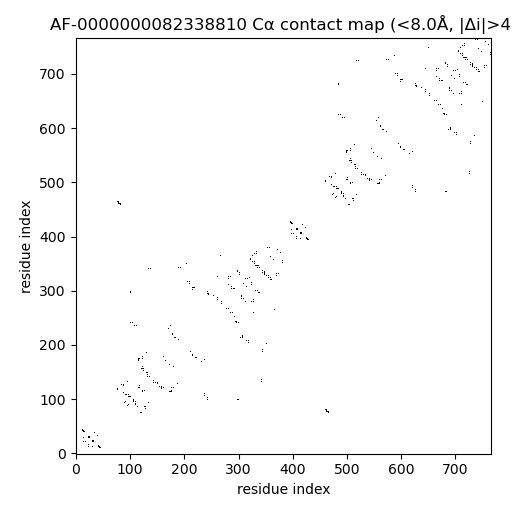7.38 371 LEU B N 1
ATOM 5956 C CA . LEU B 1 371 ? 9.953 25.469 29.047 1 97.38 371 LEU B CA 1
ATOM 5957 C C . LEU B 1 371 ? 10.375 24.141 29.672 1 97.38 371 LEU B C 1
ATOM 5959 O O . LEU B 1 371 ? 11.25 23.438 29.141 1 97.38 371 LEU B O 1
ATOM 5963 N N . ARG B 1 372 ? 9.797 23.781 30.703 1 96 372 ARG B N 1
ATOM 5964 C CA . ARG B 1 372 ? 10.102 22.531 31.391 1 96 372 ARG B CA 1
ATOM 5965 C C . ARG B 1 372 ? 9.695 21.328 30.547 1 96 372 ARG B C 1
ATOM 5967 O O . ARG B 1 372 ? 10.461 20.375 30.406 1 96 372 ARG B O 1
ATOM 5974 N N . MET B 1 373 ? 8.508 21.359 29.984 1 95.75 373 MET B N 1
ATOM 5975 C CA . MET B 1 373 ? 7.973 20.234 29.219 1 95.75 373 MET B CA 1
ATOM 5976 C C . MET B 1 373 ? 8.812 19.969 27.984 1 95.75 373 MET B C 1
ATOM 5978 O O . MET B 1 373 ? 8.898 18.844 27.5 1 95.75 373 MET B O 1
ATOM 5982 N N . LEU B 1 374 ? 9.453 21.031 27.453 1 96.19 374 LEU B N 1
ATOM 5983 C CA . LEU B 1 374 ? 10.258 20.906 26.234 1 96.19 374 LEU B CA 1
ATOM 5984 C C . LEU B 1 374 ? 11.742 20.828 26.578 1 96.19 374 LEU B C 1
ATOM 5986 O O . LEU B 1 374 ? 12.586 20.906 25.672 1 96.19 374 LEU B O 1
ATOM 5990 N N . ASN B 1 375 ? 12.062 20.734 27.891 1 93.56 375 ASN B N 1
ATOM 5991 C CA . ASN B 1 375 ? 13.414 20.578 28.406 1 93.56 375 ASN B CA 1
ATOM 5992 C C . ASN B 1 375 ? 14.312 21.75 28.016 1 93.56 375 ASN B C 1
ATOM 5994 O O . ASN B 1 375 ? 15.445 21.547 27.562 1 93.56 375 ASN B O 1
ATOM 5998 N N . LEU B 1 376 ? 13.695 22.891 28.078 1 91 376 LEU B N 1
ATOM 5999 C CA . LEU B 1 376 ? 14.461 24.094 27.797 1 91 376 LEU B CA 1
ATOM 6000 C C . LEU B 1 376 ? 14.773 24.844 29.094 1 91 376 LEU B C 1
ATOM 6002 O O . LEU B 1 376 ? 13.945 24.906 30 1 91 376 LEU B O 1
ATOM 6006 N N . ASN B 1 377 ? 16.094 25.188 29.312 1 78.06 377 ASN B N 1
ATOM 6007 C CA . ASN B 1 377 ? 16.5 25.969 30.469 1 78.06 377 ASN B CA 1
ATOM 6008 C C . ASN B 1 377 ? 16.203 27.453 30.281 1 78.06 377 ASN B C 1
ATOM 6010 O O . ASN B 1 377 ? 16.5 28.016 29.219 1 78.06 377 ASN B O 1
ATOM 6014 N N . PRO B 1 378 ? 15.508 28 31.281 1 63.75 378 PRO B N 1
ATOM 6015 C CA . PRO B 1 378 ? 15.227 29.422 31.172 1 63.75 378 PRO B CA 1
ATOM 6016 C C . PRO B 1 378 ? 16.484 30.266 30.938 1 63.75 378 PRO B C 1
ATOM 6018 O O . PRO B 1 378 ? 16.422 31.297 30.266 1 63.75 378 PRO B O 1
ATOM 6021 N N . ALA B 1 379 ? 17.625 29.906 31.5 1 58.91 379 ALA B N 1
ATOM 6022 C CA . ALA B 1 379 ? 18.906 30.625 31.375 1 58.91 379 ALA B CA 1
ATOM 6023 C C . ALA B 1 379 ? 19.453 30.531 29.953 1 58.91 379 ALA B C 1
ATOM 6025 O O . ALA B 1 379 ? 20.203 31.391 29.516 1 58.91 379 ALA B O 1
ATOM 6026 N N . ASP B 1 380 ? 19.156 29.578 29.266 1 53.25 380 ASP B N 1
ATOM 6027 C CA . ASP B 1 380 ? 19.703 29.359 27.922 1 53.25 380 ASP B CA 1
ATOM 6028 C C . ASP B 1 380 ? 18.969 30.188 26.891 1 53.25 380 ASP B C 1
ATOM 6030 O O . ASP B 1 380 ? 19.453 30.375 25.766 1 53.25 380 ASP B O 1
ATOM 6034 N N . THR B 1 381 ? 17.797 30.703 27.031 1 50.53 381 THR B N 1
ATOM 6035 C CA . THR B 1 381 ? 16.953 31.422 26.062 1 50.53 381 THR B CA 1
ATOM 6036 C C . THR B 1 381 ? 17.219 32.938 26.141 1 50.53 381 THR B C 1
ATOM 6038 O O . THR B 1 381 ? 16.75 33.688 25.297 1 50.53 381 THR B O 1
ATOM 6041 N N . THR B 1 382 ? 17.75 33.531 27.25 1 42.03 382 THR B N 1
ATOM 6042 C CA . THR B 1 382 ? 18.125 34.938 27.375 1 42.03 382 THR B CA 1
ATOM 6043 C C . THR B 1 382 ? 19.453 35.188 26.688 1 42.03 382 THR B C 1
ATOM 6045 O O . THR B 1 382 ? 20.016 36.281 26.812 1 42.03 382 THR B O 1
ATOM 6048 N N . ARG B 1 383 ? 20.062 34.281 25.828 1 36 383 ARG B N 1
ATOM 6049 C CA . ARG B 1 383 ? 21.266 34.844 25.219 1 36 383 ARG B CA 1
ATOM 6050 C C . ARG B 1 383 ? 20.938 35.625 23.953 1 36 383 ARG B C 1
ATOM 6052 O O . ARG B 1 383 ? 20.141 35.188 23.125 1 36 383 ARG B O 1
#

Organism: NCBI:txid1220207

Radius of gyration: 36.63 Å; Cα contacts (8 Å, |Δi|>4): 860; chains: 2; bounding box: 60×122×105 Å

InterPro domains:
  IPR001138 Zn(2)Cys(6) fungal-type DNA-binding domain [PF00172] (12-49)
  IPR001138 Zn(2)Cys(6) fungal-type DNA-binding domain [PS00463] (13-41)
  IPR001138 Zn(2)Cys(6) fungal-type DNA-binding domain [PS50048] (13-42)
  IPR001138 Zn(2)Cys(6) fungal-type DNA-binding domain [SM00066] (8-52)
  IPR001138 Zn(2)Cys(6) fungal-type DNA-binding domain [cd00067] (9-42)
  IPR036864 Zn(2)-C6 fungal-type DNA-binding domain superfamily [G3DSA:4.10.240.10] (6-64)
  IPR036864 Zn(2)-C6 fungal-type DNA-binding domain superfamily [SSF57701] (2-49)
  IPR053157 Sterol Uptake Control Transcription Regulator [PTHR47784] (1-375)

Foldseek 3Di:
DDPDDPDPADPWFFPVCVVVVHHWPNDPPATPVCVVVVHGGHIDPDPPPPDPPDDPPPPPPPPPPPPPPPPPDQPFDPDDDPLLVVLLVLCLVPVLCLLVQFPLSSCLCNPVLSVLLSRAPLLSLLSSLVSLLVCQLVVPPVRDVVSVVSNVPRPVVSVVSLVVCLVPDDPSCLQSNLCVLVSVLLSLLSVCVRPPDDDDLVRLLVSVLVSLVSLLVNLVSCVVSVVVCVVVVNDHSGDPVSWADDDVVLLVVLVVLLVLLVVCLVVLVPDPDDPVLSVLLVVLSVLLNVQSVRRTGLSCSLSRSSNPRDVSLSVCSVVVPQSSLLSVLSSLLSLLSCLVRSSSNCSSVSSNLSSLQVHDPVCNVSNVVSCVSNVHDSVVSPD/DDDPDDDPADPWFFPVCVVVVHHWPNDPPATPVCVVVVHGGHIDPDPPPPDPPDPPPPPPPPPPPPPPPPPPPPPFDPDDDVLLVVLLVLCLVPVLCLLVQFPLSSCLCNPVLSVLLSRAPLLSLLSSLVSLLVCQLVVPPVRDVVSVVSNVPRPVVSVVSLVVDLVPDDPSCLQSNLCVLVSVLLSLLLVCVRPPDDDDLVVLLVSVLVSLVSLLVNLVSCVVSVVVCVVVVNDHSGDPVSWADDDVVLLVVLVVLLVLLVVCLVVLVPDPDDPVLSVLLVVLSVLLNVQSVRRTGLSCSLSRSSNPRDPSLSVCSVVVPQSSLLSVLSSLLSLLSCLVRSSSNCSSVSSNLSSLQVHDPVCNVSNVVSCVSNVHDSVVSPD

Sequence (766 aa):
MPSRRPHTKSRTGCNRCKEKRIKCDEAQPVCSACARYNVPCVPKPRPSRAKPARAAQSSSSQPLISPAPPIPTPESRSTITIWEFGLLHHWILHVADSFNVSPGFCDAWRNHAIKDAVQHDFFLHMILMLSCLHLALTKSPSFTESHRAFILEGCSVATTRFRIEAGNISDSNCQAVQAFPFLLSIYALALGQLDREDKSEEAVLDEMIHILILIKGNSLIRDTTNPWMQLRGLDAWMDEKDILLHDPTELQYDLDLSRALGDLQPWIDSSDDEPTVKGSNTKAVELFKGALDFHLKLNIRPLAWPNVIQNDYLDLLRQRNPMAMVILAHYAVILGQCSSQWWCSNWGVQLVSVIASILPQKYAEAIAYPLRMLNLNPADTTRMPSRRPHTKSRTGCNRCKEKRIKCDEAQPVCSACARYNVPCVPKPRPSRAKPARAAQSSSSQPLISPAPPIPTPESRSTITIWEFGLLHHWILHVADSFNVSPGFCDAWRNHAIKDAVQHDFFLHMILMLSCLHLALTKSPSFTESHRAFILEGCSVATTRFRIEAGNISDSNCQAVQAFPFLLSIYALALGQLDREDKSEEAVLDEMIHILILIKGNSLIRDTTNPWMQLRGLDAWMDEKDILLHDPTELQYDLDLSRALGDLQPWIDSSDDEPTVKGSNTKAVELFKGALDFHLKLNIRPLAWPNVIQNDYLDLLRQRNPMAMVILAHYAVILGQCSSQWWCSNWGVQLVSVIASILPQKYAEAIAYPLRMLNLNPADTTR

pLDDT: mean 84.7, std 19.82, range [23.67, 98.75]

Solvent-accessible surface area (backbone atoms only — not comparable to full-atom values): 42895 Å² total; per-residue (Å²): 131,85,78,78,75,81,80,81,74,60,88,67,30,28,56,62,33,61,73,67,69,46,91,40,76,56,42,80,81,48,21,65,66,32,56,72,67,74,41,91,41,51,63,58,78,70,76,73,78,66,75,83,68,86,77,70,75,68,78,72,67,68,71,70,74,66,70,73,71,70,74,71,65,84,68,69,60,60,59,40,41,51,70,54,45,52,32,50,52,46,25,51,73,45,52,31,53,64,58,69,69,33,73,52,45,25,46,22,49,42,46,54,45,46,64,46,18,67,65,32,65,38,50,31,47,48,54,43,33,46,30,37,47,49,30,53,65,67,64,39,88,82,52,48,69,68,43,53,52,44,47,76,60,37,54,66,55,23,51,54,46,37,53,56,46,64,75,57,70,44,91,85,46,34,66,52,56,52,47,43,33,55,54,50,34,48,44,48,47,25,54,64,60,69,67,74,57,93,67,53,61,67,53,52,53,53,52,47,54,51,40,37,54,47,31,24,45,36,45,62,43,39,68,56,39,50,58,52,32,62,75,67,69,56,81,70,71,56,59,70,71,38,47,42,52,83,56,69,76,65,45,51,59,42,51,52,50,40,51,57,52,59,64,43,52,65,55,51,70,69,43,94,62,55,69,67,56,38,49,40,49,50,48,51,47,52,47,40,43,55,39,46,69,65,38,50,30,74,72,53,43,70,55,43,41,37,36,66,62,52,71,68,44,53,52,33,46,76,67,61,34,58,68,45,45,42,55,49,29,52,51,19,45,52,32,43,75,33,33,87,35,76,40,46,31,62,50,11,59,51,49,35,44,42,45,58,56,69,45,58,74,90,50,55,72,74,42,45,62,37,31,55,77,66,71,44,59,77,78,70,41,76,112,130,85,78,78,75,79,78,81,74,61,88,69,30,29,57,62,34,60,75,67,71,46,93,40,76,56,42,80,80,48,20,65,67,30,56,71,67,74,41,91,40,51,65,57,79,72,78,74,79,70,77,82,68,84,79,70,76,70,80,71,70,68,73,70,75,65,69,72,71,70,73,70,67,84,69,70,60,61,58,40,41,51,68,58,44,52,32,48,52,46,26,50,74,44,52,30,54,65,58,68,69,34,72,53,46,25,45,21,50,42,46,54,45,46,64,48,19,66,66,31,65,36,49,32,48,47,54,43,34,47,30,38,48,50,29,53,64,68,66,39,87,83,52,47,69,68,41,52,51,45,46,75,60,38,54,65,57,24,52,55,44,36,53,57,46,65,75,56,68,43,89,85,47,36,65,51,56,51,47,43,34,56,54,50,34,47,44,49,46,26,54,64,60,68,68,72,57,93,67,53,59,66,54,51,52,53,51,48,53,51,41,38,54,47,30,24,45,36,47,62,43,40,69,55,39,49,57,52,30,61,76,68,66,56,82,69,72,54,58,69,72,38,48,41,53,82,58,67,76,65,46,51,60,43,50,51,50,39,50,57,51,59,62,44,52,64,55,51,71,70,44,94,63,55,69,67,58,38,50,41,48,51,48,52,47,51,46,40,45,55,39,46,69,64,38,50,32,74,73,53,43,70,55,43,41,38,35,67,60,53,69,68,45,52,51,32,45,75,67,61,34,61,66,46,44,45,54,50,30,52,50,21,45,53,34,42,76,31,32,86,37,77,39,45,30,61,49,11,59,52,49,36,43,41,46,59,57,69,45,58,74,92,50,54,73,74,41,46,63,37,30,54,77,65,71,46,58,76,78,70,43,76,111